Protein AF-A0A969ABT5-F1 (afdb_monomer)

Foldseek 3Di:
DDQAEQALPEDEDDDDDQCAQPEQDNYAHDQYEQALHRNDQHENDLYEQDPYENDNYEPHNYEHDNYEHELYEHHQYEHACYEHAQPEHALYENELYECHLYECHQYAQHNYEHANYHCHNYQNQAYNQHNYHHYQQDDHNYEDPQEEEEAEADQEEEEEEYHQYAYEYAHAHYQYEYYDAHYAYEYHNHAEEYEYENHYYAYEYHLAHYQYEYEDAYEEYEDENAAHQYEYHDHYYQYEYEWDNHDEYEDEDDDQPRYAYEYPPPFDCVQWDWAQDPVHQLWIFIDGPPGTTYIYHRHHSVSDACVRHVHDHDPLEAEADQEEEEEEADQAEHEYANAHYAYEYYHAHYAYEYHQHHHAYEYENHHYAYEYANADEEYEYEDYAEAYEEELAHYAYEYEPAHEAYEDENAAHQYEYHPHHFLYEYEKDNHDEYEDEDDDQPSYAYAYAAPFDPVQWDWAQDPVHSLWIFIDGPHHTTYIYPRHHSVSDDVVSHVVNPDALDAEADAAEEEEEAHQEAHEYARQHHAYEYENQHYAYEYHQHYHEYEYHDAAHAYEYERYDAEYEYEWDNYAEYEDEDDDQPGYAYEYDDHDPDGDDPVQWDWAADPVHRQKIFIAGNVPRGTTYIYHRHHSVRDDCVRYD

Structure (mmCIF, N/CA/C/O backbone):
data_AF-A0A969ABT5-F1
#
_entry.id   AF-A0A969ABT5-F1
#
loop_
_atom_site.group_PDB
_atom_site.id
_atom_site.type_symbol
_atom_site.label_atom_id
_atom_site.label_alt_id
_atom_site.label_comp_id
_atom_site.label_asym_id
_atom_site.label_entity_id
_atom_site.label_seq_id
_atom_site.pdbx_PDB_ins_code
_atom_site.Cartn_x
_atom_site.Cartn_y
_atom_site.Cartn_z
_atom_site.occupancy
_atom_site.B_iso_or_equiv
_atom_site.auth_seq_id
_atom_site.auth_comp_id
_atom_site.auth_asym_id
_atom_site.auth_atom_id
_atom_site.pdbx_PDB_model_num
ATOM 1 N N . MET A 1 1 ? -22.274 -2.973 74.829 1.00 76.62 1 MET A N 1
ATOM 2 C CA . MET A 1 1 ? -23.026 -4.243 74.741 1.00 76.62 1 MET A CA 1
ATOM 3 C C . MET A 1 1 ? -22.317 -5.192 73.773 1.00 76.62 1 MET A C 1
ATOM 5 O O . MET A 1 1 ? -22.959 -5.978 73.092 1.00 76.62 1 MET A O 1
ATOM 9 N N . GLU A 1 2 ? -20.983 -5.142 73.743 1.00 82.94 2 GLU A N 1
ATOM 10 C CA . GLU A 1 2 ? -20.154 -5.972 72.872 1.00 82.94 2 GLU A CA 1
ATOM 11 C C . GLU A 1 2 ? -20.304 -7.450 73.245 1.00 82.94 2 GLU A C 1
ATOM 13 O O . GLU A 1 2 ? -20.282 -7.795 74.430 1.00 82.94 2 GLU A O 1
ATOM 18 N N . GLY A 1 3 ? -20.541 -8.297 72.242 1.00 78.44 3 GLY A N 1
ATOM 19 C CA . GLY A 1 3 ? -20.786 -9.732 72.417 1.00 78.44 3 GLY A CA 1
ATOM 20 C C . GLY A 1 3 ? -22.031 -10.097 73.238 1.00 78.44 3 GLY A C 1
ATOM 21 O O . GLY A 1 3 ? -22.192 -11.259 73.611 1.00 78.44 3 GLY A O 1
ATOM 22 N N . ALA A 1 4 ? -22.898 -9.132 73.569 1.00 84.81 4 ALA A N 1
ATOM 23 C CA . ALA A 1 4 ? -24.095 -9.393 74.362 1.00 84.81 4 ALA A CA 1
ATOM 24 C C . ALA A 1 4 ? -25.134 -10.179 73.551 1.00 84.81 4 ALA A C 1
ATOM 26 O O . ALA A 1 4 ? -25.287 -9.956 72.353 1.00 84.81 4 ALA A O 1
ATOM 27 N N . ASP A 1 5 ? -25.885 -11.054 74.221 1.00 90.19 5 ASP A N 1
ATOM 28 C CA . ASP A 1 5 ? -27.079 -11.675 73.647 1.00 90.19 5 ASP A CA 1
ATOM 29 C C . ASP A 1 5 ? -28.314 -10.851 74.014 1.00 90.19 5 ASP A C 1
ATOM 31 O O . ASP A 1 5 ? -28.713 -10.782 75.179 1.00 90.19 5 ASP A O 1
ATOM 35 N N . LEU A 1 6 ? -28.870 -10.177 73.012 1.00 87.81 6 LEU A N 1
ATOM 36 C CA . LEU A 1 6 ? -30.060 -9.332 73.091 1.00 87.81 6 LEU A CA 1
ATOM 37 C C . LEU A 1 6 ? -31.086 -9.776 72.038 1.00 87.81 6 LEU A C 1
ATOM 39 O O . LEU A 1 6 ? -31.845 -8.960 71.511 1.00 87.81 6 LEU A O 1
ATOM 43 N N . SER A 1 7 ? -31.100 -11.068 71.712 1.00 88.12 7 SER A N 1
ATOM 44 C CA . SER A 1 7 ? -32.037 -11.636 70.747 1.00 88.12 7 SER A CA 1
ATOM 45 C C . SER A 1 7 ? -33.484 -11.316 71.145 1.00 88.12 7 SER A C 1
ATOM 47 O O . SER A 1 7 ? -33.884 -11.524 72.293 1.00 88.12 7 SER A O 1
ATOM 49 N N . ASN A 1 8 ? -34.287 -10.832 70.197 1.00 87.38 8 ASN A N 1
ATOM 50 C CA . ASN A 1 8 ? -35.672 -10.375 70.396 1.00 87.38 8 ASN A CA 1
ATOM 51 C C . ASN A 1 8 ? -35.855 -9.197 71.375 1.00 87.38 8 ASN A C 1
ATOM 53 O O . ASN A 1 8 ? -36.976 -8.946 71.829 1.00 87.38 8 ASN A O 1
ATOM 57 N N . ALA A 1 9 ? -34.787 -8.479 71.735 1.00 86.31 9 ALA A N 1
ATOM 58 C CA . ALA A 1 9 ? -34.912 -7.279 72.554 1.00 86.31 9 ALA A CA 1
ATOM 59 C C . ALA A 1 9 ? -35.661 -6.163 71.802 1.00 86.31 9 ALA A C 1
ATOM 61 O O . ALA A 1 9 ? -35.622 -6.071 70.575 1.00 86.31 9 ALA A O 1
ATOM 62 N N . ASP A 1 10 ? -36.344 -5.300 72.553 1.00 86.75 10 ASP A N 1
ATOM 63 C CA . ASP A 1 10 ? -37.133 -4.192 72.015 1.00 86.75 10 ASP A CA 1
ATOM 64 C C . ASP A 1 10 ? -36.483 -2.855 72.389 1.00 86.75 10 ASP A C 1
ATOM 66 O O . ASP A 1 10 ? -36.440 -2.473 73.560 1.00 86.75 10 ASP A O 1
ATOM 70 N N . PHE A 1 11 ? -35.965 -2.162 71.378 1.00 83.88 11 PHE A N 1
ATOM 71 C CA . PHE A 1 11 ? -35.242 -0.894 71.466 1.00 83.88 11 PHE A CA 1
ATOM 72 C C . PHE A 1 11 ? -35.895 0.201 70.602 1.00 83.88 11 PHE A C 1
ATOM 74 O O . PHE A 1 11 ? -35.231 1.150 70.180 1.00 83.88 11 PHE A O 1
ATOM 81 N N . ARG A 1 12 ? -37.198 0.087 70.319 1.00 81.94 12 ARG A N 1
ATOM 82 C CA . ARG A 1 12 ? -37.934 1.073 69.515 1.00 81.94 12 ARG A CA 1
ATOM 83 C C . ARG A 1 12 ? -37.941 2.472 70.144 1.00 81.94 12 ARG A C 1
ATOM 85 O O . ARG A 1 12 ? -38.153 2.623 71.348 1.00 81.94 12 ARG A O 1
ATOM 92 N N . ALA A 1 13 ? -37.794 3.516 69.325 1.00 72.38 13 ALA A N 1
ATOM 93 C CA . ALA A 1 13 ? -37.933 4.916 69.762 1.00 72.38 13 ALA A CA 1
ATOM 94 C C . ALA A 1 13 ? -39.426 5.344 69.847 1.00 72.38 13 ALA A C 1
ATOM 96 O O . ALA A 1 13 ? -40.242 4.763 69.125 1.00 72.38 13 ALA A O 1
ATOM 97 N N . PRO A 1 14 ? -39.830 6.306 70.728 1.00 58.62 14 PRO A N 1
ATOM 98 C CA . PRO A 1 14 ? -39.163 7.604 70.946 1.00 58.62 14 PRO A CA 1
ATOM 99 C C . PRO A 1 14 ? -38.502 7.845 72.328 1.00 58.62 14 PRO A C 1
ATOM 101 O O . PRO A 1 14 ? -38.333 8.999 72.715 1.00 58.62 14 PRO A O 1
ATOM 104 N N . ILE A 1 15 ? -38.144 6.825 73.123 1.00 49.38 15 ILE A N 1
ATOM 105 C CA . ILE A 1 15 ? -37.879 7.032 74.566 1.00 49.38 15 ILE A CA 1
ATOM 106 C C . ILE A 1 15 ? -36.419 6.748 74.970 1.00 49.38 15 ILE A C 1
ATOM 108 O O . ILE A 1 15 ? -36.044 5.625 75.282 1.00 49.38 15 ILE A O 1
ATOM 112 N N . ASN A 1 16 ? -35.631 7.825 75.048 1.00 50.19 16 ASN A N 1
ATOM 113 C CA . ASN A 1 16 ? -34.505 8.038 75.975 1.00 50.19 16 ASN A CA 1
ATOM 114 C C . ASN A 1 16 ? -33.423 6.955 76.114 1.00 50.19 16 ASN A C 1
ATOM 116 O O . ASN A 1 16 ? -32.888 6.763 77.204 1.00 50.19 16 ASN A O 1
ATOM 120 N N . ASN A 1 17 ? -33.002 6.331 75.024 1.00 57.78 17 ASN A N 1
ATOM 121 C CA . ASN A 1 17 ? -31.608 5.913 74.927 1.00 57.78 17 ASN A CA 1
ATOM 122 C C . ASN A 1 17 ? -31.156 6.082 73.484 1.00 57.78 17 ASN A C 1
ATOM 124 O O . ASN A 1 17 ? -31.382 5.180 72.678 1.00 57.78 17 ASN A O 1
ATOM 128 N N . PRO A 1 18 ? -30.561 7.234 73.122 1.00 61.56 18 PRO A N 1
ATOM 129 C CA . PRO A 1 18 ? -29.792 7.271 71.894 1.00 61.56 18 PRO A CA 1
ATOM 130 C C . PRO A 1 18 ? -28.751 6.150 71.993 1.00 61.56 18 PRO A C 1
ATOM 132 O O . PRO A 1 18 ? -27.898 6.168 72.877 1.00 61.56 18 PRO A O 1
ATOM 135 N N . LEU A 1 19 ? -28.819 5.178 71.085 1.00 74.81 19 LEU A N 1
ATOM 136 C CA . LEU A 1 19 ? -27.736 4.224 70.843 1.00 74.81 19 LEU A CA 1
ATOM 137 C C . LEU A 1 19 ? -26.653 4.877 69.968 1.00 74.81 19 LEU A C 1
ATOM 139 O O . LEU A 1 19 ? -25.890 4.199 69.285 1.00 74.81 19 LEU A O 1
ATOM 143 N N . LEU A 1 20 ? -26.580 6.211 70.015 1.00 78.69 20 LEU A N 1
ATOM 144 C CA . LEU A 1 20 ? -25.564 7.024 69.384 1.00 78.69 20 LEU A CA 1
ATOM 145 C C . LEU A 1 20 ? -24.205 6.519 69.856 1.00 78.69 20 LEU A C 1
ATOM 147 O O . LEU A 1 20 ? -23.950 6.461 71.061 1.00 78.69 20 LEU A O 1
ATOM 151 N N . THR A 1 21 ? -23.339 6.140 68.922 1.00 81.50 21 THR A N 1
ATOM 152 C CA . THR A 1 21 ? -22.015 5.561 69.217 1.00 81.50 21 THR A CA 1
ATOM 153 C C . THR A 1 21 ? -22.030 4.284 70.073 1.00 81.50 21 THR A C 1
ATOM 155 O O . THR A 1 21 ? -21.016 3.922 70.680 1.00 81.50 21 THR A O 1
ATOM 158 N N . ALA A 1 22 ? -23.163 3.571 70.137 1.00 85.94 22 ALA A N 1
ATOM 159 C CA . ALA A 1 22 ? -23.263 2.326 70.890 1.00 85.94 22 ALA A CA 1
ATOM 160 C C . ALA A 1 22 ? -22.251 1.287 70.386 1.00 85.94 22 ALA A C 1
ATOM 162 O O . ALA A 1 22 ? -22.078 1.095 69.188 1.00 85.94 22 ALA A O 1
ATOM 163 N N . GLN A 1 23 ? -21.603 0.597 71.325 1.00 92.19 23 GLN A N 1
ATOM 164 C CA . GLN A 1 23 ? -20.674 -0.498 71.040 1.00 92.19 23 GLN A CA 1
ATOM 165 C C . GLN A 1 23 ? -21.442 -1.825 71.095 1.00 92.19 23 GLN A C 1
ATOM 167 O O . GLN A 1 23 ? -21.781 -2.309 72.186 1.00 92.19 23 GLN A O 1
ATOM 172 N N . LEU A 1 24 ? -21.770 -2.358 69.923 1.00 91.25 24 LEU A N 1
ATOM 173 C CA . LEU A 1 24 ? -22.577 -3.555 69.661 1.00 91.25 24 LEU A CA 1
ATOM 174 C C . LEU A 1 24 ? -21.822 -4.571 68.782 1.00 91.25 24 LEU A C 1
ATOM 176 O O . LEU A 1 24 ? -22.435 -5.491 68.242 1.00 91.25 24 LEU A O 1
ATOM 180 N N . SER A 1 25 ? -20.500 -4.432 68.655 1.00 91.94 25 SER A N 1
ATOM 181 C CA . SER A 1 25 ? -19.643 -5.375 67.938 1.00 91.94 25 SER A CA 1
ATOM 182 C C . SER A 1 25 ? -19.880 -6.815 68.416 1.00 91.94 25 SER A C 1
ATOM 184 O O . SER A 1 25 ? -19.938 -7.096 69.618 1.00 91.94 25 SER A O 1
ATOM 186 N N . GLY A 1 26 ? -20.085 -7.730 67.467 1.00 91.44 26 GLY A N 1
ATOM 187 C CA . GLY A 1 26 ? -20.336 -9.153 67.713 1.00 91.44 26 GLY A CA 1
ATOM 188 C C . GLY A 1 26 ? -21.572 -9.473 68.565 1.00 91.44 26 GLY A C 1
ATOM 189 O O . GLY A 1 26 ? -21.683 -10.590 69.068 1.00 91.44 26 GLY A O 1
ATOM 190 N N . ALA A 1 27 ? -22.473 -8.514 68.801 1.00 93.38 27 ALA A N 1
ATOM 191 C CA . ALA A 1 27 ? -23.674 -8.757 69.591 1.00 93.38 27 ALA A CA 1
ATOM 192 C C . ALA A 1 27 ? -24.642 -9.694 68.848 1.00 93.38 27 ALA A C 1
ATOM 194 O O . ALA A 1 27 ? -24.824 -9.586 67.633 1.00 93.38 27 ALA A O 1
ATOM 195 N N . LYS A 1 28 ? -25.309 -10.582 69.593 1.00 94.19 28 LYS A N 1
ATOM 196 C CA . LYS A 1 28 ? -26.388 -11.424 69.068 1.00 94.19 28 LYS A CA 1
ATOM 197 C C . LYS A 1 28 ? -27.698 -10.669 69.186 1.00 94.19 28 LYS A C 1
ATOM 199 O O . LYS A 1 28 ? -28.215 -10.476 70.284 1.00 94.19 28 LYS A O 1
ATOM 204 N N . LEU A 1 29 ? -28.199 -10.204 68.054 1.00 93.62 29 LEU A N 1
ATOM 205 C CA . LEU A 1 29 ? -29.331 -9.289 67.939 1.00 93.62 29 LEU A CA 1
ATOM 206 C C . LEU A 1 29 ? -30.439 -9.892 67.063 1.00 93.62 29 LEU A C 1
ATOM 208 O O . LEU A 1 29 ? -31.258 -9.159 66.520 1.00 93.62 29 LEU A O 1
ATOM 212 N N . LYS A 1 30 ? -30.475 -11.221 66.900 1.00 94.25 30 LYS A N 1
ATOM 213 C CA . LYS A 1 30 ? -31.453 -11.882 66.033 1.00 94.25 30 LYS A CA 1
ATOM 214 C C . LYS A 1 30 ? -32.877 -11.519 66.470 1.00 94.25 30 LYS A C 1
ATOM 216 O O . LYS A 1 30 ? -33.213 -11.646 67.651 1.00 94.25 30 LYS A O 1
ATOM 221 N N . GLY A 1 31 ? -33.712 -11.089 65.526 1.00 92.56 31 GLY A N 1
ATOM 222 C CA . GLY A 1 31 ? -35.097 -10.689 65.789 1.00 92.56 31 GLY A CA 1
ATOM 223 C C . GLY A 1 31 ? -35.251 -9.425 66.643 1.00 92.56 31 GLY A C 1
ATOM 224 O O . GLY A 1 31 ? -36.329 -9.195 67.193 1.00 92.56 31 GLY A O 1
ATOM 225 N N . VAL A 1 32 ? -34.194 -8.622 66.817 1.00 93.75 32 VAL A N 1
ATOM 226 C CA . VAL A 1 32 ? -34.267 -7.378 67.595 1.00 93.75 32 VAL A CA 1
ATOM 227 C C . VAL A 1 32 ? -35.232 -6.392 66.937 1.00 93.75 32 VAL A C 1
ATOM 229 O O . VAL A 1 32 ? -35.398 -6.358 65.716 1.00 93.75 32 VAL A O 1
ATOM 232 N N . ASN A 1 33 ? -35.866 -5.557 67.753 1.00 92.56 33 ASN A N 1
ATOM 233 C CA . ASN A 1 33 ? -36.687 -4.462 67.269 1.00 92.56 33 ASN A CA 1
ATOM 234 C C . ASN A 1 33 ? -36.003 -3.114 67.513 1.00 92.56 33 ASN A C 1
ATOM 236 O O . ASN A 1 33 ? -36.076 -2.552 68.603 1.00 92.56 33 ASN A O 1
ATOM 240 N N . PHE A 1 34 ? -35.359 -2.597 66.474 1.00 93.00 34 PHE A N 1
ATOM 241 C CA . PHE A 1 34 ? -34.732 -1.281 66.408 1.00 93.00 34 PHE A CA 1
ATOM 242 C C . PHE A 1 34 ? -35.557 -0.263 65.616 1.00 93.00 34 PHE A C 1
ATOM 244 O O . PHE A 1 34 ? -35.011 0.755 65.198 1.00 93.00 34 PHE A O 1
ATOM 251 N N . SER A 1 35 ? -36.859 -0.479 65.398 1.00 91.88 35 SER A N 1
ATOM 252 C CA . SER A 1 35 ? -37.631 0.467 64.585 1.00 91.88 35 SER A CA 1
ATOM 253 C C . SER A 1 35 ? -37.529 1.898 65.146 1.00 91.88 35 SER A C 1
ATOM 255 O O . SER A 1 35 ? -37.811 2.121 66.331 1.00 91.88 35 SER A O 1
ATOM 257 N N . ASN A 1 36 ? -37.150 2.860 64.304 1.00 90.88 36 ASN A N 1
ATOM 258 C CA . ASN A 1 36 ? -36.890 4.266 64.647 1.00 90.88 36 ASN A CA 1
ATOM 259 C C . ASN A 1 36 ? -35.748 4.516 65.656 1.00 90.88 36 ASN A C 1
ATOM 261 O O . ASN A 1 36 ? -35.647 5.614 66.204 1.00 90.88 36 ASN A O 1
ATOM 265 N N . ALA A 1 37 ? -34.899 3.527 65.947 1.00 91.06 37 ALA A N 1
ATOM 266 C CA . ALA A 1 37 ? -33.778 3.698 66.868 1.00 91.06 37 ALA A CA 1
ATOM 267 C C . ALA A 1 37 ? -32.715 4.663 66.308 1.00 91.06 37 ALA A C 1
ATOM 269 O O . ALA A 1 37 ? -32.441 4.682 65.110 1.00 91.06 37 ALA A O 1
ATOM 270 N N . LEU A 1 38 ? -32.084 5.442 67.193 1.00 91.25 38 LEU A N 1
ATOM 271 C CA . LEU A 1 38 ? -30.986 6.353 66.851 1.00 91.25 38 LEU A CA 1
ATOM 272 C C . LEU A 1 38 ? -29.644 5.645 67.075 1.00 91.25 38 LEU A C 1
ATOM 274 O O . LEU A 1 38 ? -29.169 5.584 68.208 1.00 91.25 38 LEU A O 1
ATOM 278 N N . LEU A 1 39 ? -29.062 5.110 66.005 1.00 92.25 39 LEU A N 1
ATOM 279 C CA . LEU A 1 39 ? -27.837 4.298 65.964 1.00 92.25 39 LEU A CA 1
ATOM 280 C C . LEU A 1 39 ? -26.689 5.008 65.221 1.00 92.25 39 LEU A C 1
ATOM 282 O O . LEU A 1 39 ? -25.711 4.375 64.826 1.00 92.25 39 LEU A O 1
ATOM 286 N N . SER A 1 40 ? -26.786 6.326 65.038 1.00 92.44 40 SER A N 1
ATOM 287 C CA . SER A 1 40 ? -25.768 7.098 64.328 1.00 92.44 40 SER A CA 1
ATOM 288 C C . SER A 1 40 ? -24.391 6.932 64.994 1.00 92.44 40 SER A C 1
ATOM 290 O O . SER A 1 40 ? -24.252 6.984 66.222 1.00 92.44 40 SER A O 1
ATOM 292 N N . GLY A 1 41 ? -23.368 6.640 64.192 1.00 92.38 41 GLY A N 1
ATOM 293 C CA . GLY A 1 41 ? -22.006 6.374 64.663 1.00 92.38 41 GLY A CA 1
ATOM 294 C C . GLY A 1 41 ? -21.823 5.106 65.509 1.00 92.38 41 GLY A C 1
ATOM 295 O O . GLY A 1 41 ? -20.757 4.939 66.101 1.00 92.38 41 GLY A O 1
ATOM 296 N N . ALA A 1 42 ? -22.834 4.240 65.642 1.00 94.88 42 ALA A N 1
ATOM 297 C CA . ALA A 1 42 ? -22.714 2.992 66.396 1.00 94.88 42 ALA A CA 1
ATOM 298 C C . ALA A 1 42 ? -21.753 2.001 65.713 1.00 94.88 42 ALA A C 1
ATOM 300 O O . ALA A 1 42 ? -21.640 1.967 64.490 1.00 94.88 42 ALA A O 1
ATOM 301 N N . ASP A 1 43 ? -21.081 1.168 66.507 1.00 96.06 43 ASP A N 1
ATOM 302 C CA . ASP A 1 43 ? -20.249 0.064 66.024 1.00 96.06 43 ASP A CA 1
ATOM 303 C C . ASP A 1 43 ? -21.019 -1.249 66.183 1.00 96.06 43 ASP A C 1
ATOM 305 O O . ASP A 1 43 ? -21.215 -1.728 67.299 1.00 96.06 43 ASP A O 1
ATOM 309 N N . LEU A 1 44 ? -21.473 -1.811 65.067 1.00 96.56 44 LEU A N 1
ATOM 310 C CA . LEU A 1 44 ? -22.189 -3.080 64.962 1.00 96.56 44 LEU A CA 1
ATOM 311 C C . LEU A 1 44 ? -21.360 -4.143 64.229 1.00 96.56 44 LEU A C 1
ATOM 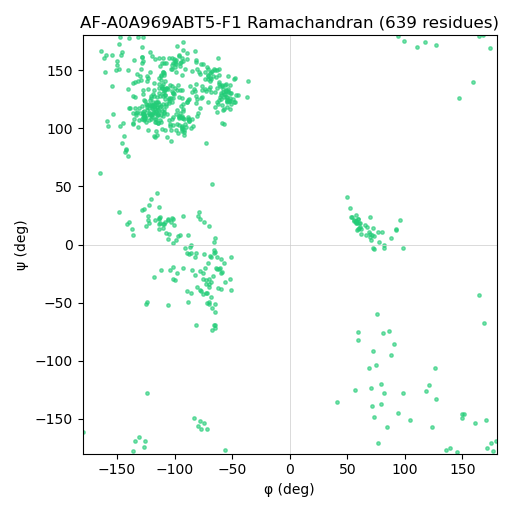313 O O . LEU A 1 44 ? -21.927 -5.121 63.746 1.00 96.56 44 LEU A O 1
ATOM 317 N N . ARG A 1 45 ? -20.035 -3.985 64.115 1.00 97.06 45 ARG A N 1
ATOM 318 C CA . ARG A 1 45 ? -19.203 -4.929 63.354 1.00 97.06 45 ARG A CA 1
ATOM 319 C C . ARG A 1 45 ? -19.441 -6.375 63.776 1.00 97.06 45 ARG A C 1
ATOM 321 O O . ARG A 1 45 ? -19.321 -6.703 64.956 1.00 97.06 45 ARG A O 1
ATOM 328 N N . GLY A 1 46 ? -19.755 -7.245 62.819 1.00 94.00 46 GLY A N 1
ATOM 329 C CA . GLY A 1 46 ? -20.001 -8.665 63.088 1.00 94.00 46 GLY A CA 1
ATOM 330 C C . GLY A 1 46 ? -21.277 -8.977 63.880 1.00 94.00 46 GLY A C 1
ATOM 331 O O . GLY A 1 46 ? -21.411 -10.100 64.358 1.00 94.00 46 GLY A O 1
ATOM 332 N N . ALA A 1 47 ? -22.185 -8.019 64.089 1.00 96.19 47 ALA A N 1
ATOM 333 C CA . ALA A 1 47 ? -23.419 -8.273 64.830 1.00 96.19 47 ALA A CA 1
ATOM 334 C C . ALA A 1 47 ? -24.385 -9.181 64.044 1.00 96.19 47 ALA A C 1
ATOM 336 O O . ALA A 1 47 ? -24.529 -9.067 62.823 1.00 96.19 47 ALA A O 1
ATOM 337 N N . GLU A 1 48 ? -25.083 -10.065 64.759 1.00 96.56 48 GLU A N 1
ATOM 338 C CA . GLU A 1 48 ? -26.076 -10.985 64.193 1.00 96.56 48 GLU A CA 1
ATOM 339 C C . GLU A 1 48 ? -27.464 -10.337 64.245 1.00 96.56 48 GLU A C 1
ATOM 341 O O . GLU A 1 48 ? -28.146 -10.406 65.260 1.00 96.56 48 GLU A O 1
ATOM 346 N N . LEU A 1 49 ? -27.880 -9.692 63.161 1.00 95.75 49 LEU A N 1
ATOM 347 C CA . LEU A 1 49 ? -29.119 -8.923 63.025 1.00 95.75 49 LEU A CA 1
ATOM 348 C C . LEU A 1 49 ? -30.209 -9.631 62.214 1.00 95.75 49 LEU A C 1
ATOM 350 O O . LEU A 1 49 ? -31.202 -8.991 61.887 1.00 95.75 49 LEU A O 1
ATOM 354 N N . ALA A 1 50 ? -30.057 -10.908 61.865 1.00 95.69 50 ALA A N 1
ATOM 355 C CA . ALA A 1 50 ? -31.010 -11.617 61.010 1.00 95.69 50 ALA A CA 1
ATOM 356 C C . ALA A 1 50 ? -32.462 -11.538 61.529 1.00 95.69 50 ALA A C 1
ATOM 358 O O . ALA A 1 50 ? -32.699 -11.560 62.741 1.00 95.69 50 ALA A O 1
ATOM 359 N N . GLU A 1 51 ? -33.426 -11.476 60.607 1.00 96.06 51 GLU A N 1
ATOM 360 C CA . GLU A 1 51 ? -34.875 -11.449 60.880 1.00 96.06 51 GLU A CA 1
ATOM 361 C C . GLU A 1 51 ? -35.331 -10.287 61.796 1.00 96.06 51 GLU A C 1
ATOM 363 O O . GLU A 1 51 ? -36.341 -10.389 62.495 1.00 96.06 51 GLU A O 1
ATOM 368 N N . SER A 1 52 ? -34.580 -9.184 61.836 1.00 96.62 52 SER A N 1
ATOM 369 C CA . SER A 1 52 ? -34.831 -8.064 62.756 1.00 96.62 52 SER A CA 1
ATOM 370 C C . SER A 1 52 ? -35.652 -6.943 62.120 1.00 96.62 52 SER A C 1
ATOM 372 O O . SER A 1 52 ? -35.604 -6.729 60.909 1.00 96.62 52 SER A O 1
ATOM 374 N N . ASN A 1 53 ? -36.374 -6.181 62.947 1.00 96.12 53 ASN A N 1
ATOM 375 C CA . ASN A 1 53 ? -37.092 -4.981 62.514 1.00 96.12 53 ASN A CA 1
ATOM 376 C C . ASN A 1 53 ? -36.247 -3.734 62.793 1.00 96.12 53 ASN A C 1
ATOM 378 O O . ASN A 1 53 ? -36.068 -3.348 63.947 1.00 96.12 53 ASN A O 1
ATOM 382 N N . LEU A 1 54 ? -35.760 -3.092 61.737 1.00 95.56 54 LEU A N 1
ATOM 383 C CA . LEU A 1 54 ? -34.910 -1.899 61.758 1.00 95.56 54 LEU A CA 1
ATOM 384 C C . LEU A 1 54 ? -35.544 -0.737 60.974 1.00 95.56 54 LEU A C 1
ATOM 386 O O . LEU A 1 54 ? -34.858 0.219 60.608 1.00 95.56 54 LEU A O 1
ATOM 390 N N . SER A 1 55 ? -36.854 -0.794 60.720 1.00 95.06 55 SER A N 1
ATOM 391 C CA . SER A 1 55 ? -37.546 0.197 59.898 1.00 95.06 55 SER A CA 1
ATOM 392 C C . SER A 1 55 ? -37.416 1.602 60.502 1.00 95.06 55 SER A C 1
ATOM 394 O O . SER A 1 55 ? -37.684 1.789 61.694 1.00 95.06 55 SER A O 1
ATOM 396 N N . GLY A 1 56 ? -37.022 2.594 59.705 1.00 93.50 56 GLY A N 1
ATOM 397 C CA . GLY A 1 56 ? -36.859 3.986 60.140 1.00 93.50 56 GLY A CA 1
ATOM 398 C C . GLY A 1 56 ? -35.682 4.249 61.088 1.00 93.50 56 GLY A C 1
ATOM 399 O O . GLY A 1 56 ? -35.576 5.351 61.621 1.00 93.50 56 GLY A O 1
ATOM 400 N N . ALA A 1 57 ? -34.820 3.262 61.355 1.00 94.94 57 ALA A N 1
ATOM 401 C CA . ALA A 1 57 ? -33.646 3.455 62.203 1.00 94.94 57 ALA A CA 1
ATOM 402 C C . ALA A 1 57 ? -32.593 4.358 61.533 1.00 94.94 57 ALA A C 1
ATOM 404 O O . ALA A 1 57 ? -32.419 4.332 60.315 1.00 94.94 57 ALA A O 1
ATOM 405 N N . ASP A 1 58 ? -31.862 5.135 62.332 1.00 94.88 58 ASP A N 1
ATOM 406 C CA . ASP A 1 58 ? -30.778 6.000 61.859 1.00 94.88 58 ASP A CA 1
ATOM 407 C C . ASP A 1 58 ? -29.412 5.369 62.138 1.00 94.88 58 ASP A C 1
ATOM 409 O O . ASP A 1 58 ? -28.931 5.406 63.264 1.00 94.88 58 ASP A O 1
ATOM 413 N N . PHE A 1 59 ? -28.792 4.816 61.102 1.00 96.44 59 PHE A N 1
ATOM 414 C CA . PHE A 1 59 ? -27.442 4.249 61.044 1.00 96.44 59 PHE A CA 1
ATOM 415 C C . PHE A 1 59 ? -26.413 5.195 60.412 1.00 96.44 59 PHE A C 1
ATOM 417 O O . PHE A 1 59 ? -25.341 4.749 60.005 1.00 96.44 59 PHE A O 1
ATOM 424 N N . SER A 1 60 ? -26.695 6.494 60.293 1.00 95.00 60 SER A N 1
ATOM 425 C CA . SER A 1 60 ? -25.740 7.423 59.681 1.00 95.00 60 SER A CA 1
ATOM 426 C C . SER A 1 60 ? -24.355 7.341 60.340 1.00 95.00 60 SER A C 1
ATOM 428 O O . SER A 1 60 ? -24.236 7.374 61.563 1.00 95.00 60 SER A O 1
ATOM 430 N N . ASN A 1 61 ? -23.287 7.239 59.545 1.00 94.81 61 ASN A N 1
ATOM 431 C CA . ASN A 1 61 ? -21.900 7.079 60.020 1.00 94.81 61 ASN A CA 1
ATOM 432 C C . ASN A 1 61 ? -21.632 5.834 60.899 1.00 94.81 61 ASN A C 1
ATOM 434 O O . ASN A 1 61 ? -20.595 5.769 61.562 1.00 94.81 61 ASN A O 1
ATOM 438 N N . ALA A 1 62 ? -22.555 4.872 60.976 1.00 97.12 62 ALA A N 1
ATOM 439 C CA . ALA A 1 62 ? -22.355 3.649 61.747 1.00 97.12 62 ALA A CA 1
ATOM 440 C C . ALA A 1 62 ? -21.408 2.677 61.023 1.00 97.12 62 ALA A C 1
ATOM 442 O O . ALA A 1 62 ? -21.291 2.689 59.797 1.00 97.12 62 ALA A O 1
ATOM 443 N N . ASN A 1 63 ? -20.758 1.803 61.791 1.00 97.25 63 ASN A N 1
ATOM 444 C CA . ASN A 1 63 ? -19.920 0.730 61.268 1.00 97.25 63 ASN A CA 1
ATOM 445 C C . ASN A 1 63 ? -20.640 -0.614 61.391 1.00 97.25 63 ASN A C 1
ATOM 447 O O . ASN A 1 63 ? -20.762 -1.162 62.482 1.00 97.25 63 ASN A O 1
ATOM 451 N N . LEU A 1 64 ? -21.102 -1.148 60.268 1.00 97.69 64 LEU A N 1
ATOM 452 C CA . LEU A 1 64 ? -21.798 -2.425 60.132 1.00 97.69 64 LEU A CA 1
ATOM 453 C C . LEU A 1 64 ? -20.976 -3.450 59.334 1.00 97.69 64 LEU A C 1
ATOM 455 O O . LEU A 1 64 ? -21.538 -4.390 58.773 1.00 97.69 64 LEU A O 1
ATOM 459 N N . ASN A 1 65 ? -19.650 -3.305 59.259 1.00 96.62 65 ASN A N 1
ATOM 460 C CA . ASN A 1 65 ? -18.840 -4.253 58.493 1.00 96.62 65 ASN A CA 1
ATOM 461 C C . ASN A 1 65 ? -19.016 -5.680 59.040 1.00 96.62 65 ASN A C 1
ATOM 463 O O . ASN A 1 65 ? -18.970 -5.894 60.256 1.00 96.62 65 ASN A O 1
ATOM 467 N N . ASN A 1 66 ? -19.158 -6.664 58.152 1.00 95.56 66 ASN A N 1
ATOM 468 C CA . ASN A 1 66 ? -19.391 -8.076 58.492 1.00 95.56 66 ASN A CA 1
ATOM 469 C C . ASN A 1 66 ? -20.691 -8.363 59.274 1.00 95.56 66 ASN A C 1
ATOM 471 O O . ASN A 1 66 ? -20.792 -9.396 59.933 1.00 95.56 66 ASN A O 1
ATOM 475 N N . VAL A 1 67 ? -21.678 -7.461 59.269 1.00 97.31 67 VAL A N 1
ATOM 476 C CA . VAL A 1 67 ? -22.993 -7.725 59.883 1.00 97.31 67 VAL A CA 1
ATOM 477 C C . VAL A 1 67 ? -23.718 -8.870 59.175 1.00 97.31 67 VAL A C 1
ATOM 479 O O . VAL A 1 67 ? -23.684 -8.967 57.953 1.00 97.31 67 VAL A O 1
ATOM 482 N N . PHE A 1 68 ? -24.458 -9.681 59.934 1.00 96.44 68 PHE A N 1
ATOM 483 C CA . PHE A 1 68 ? -25.364 -10.702 59.401 1.00 96.44 68 PHE A CA 1
ATOM 484 C C . PHE A 1 68 ? -26.818 -10.256 59.567 1.00 96.44 68 PHE A C 1
ATOM 486 O O . PHE A 1 68 ? -27.410 -10.502 60.613 1.00 96.44 68 PHE A O 1
ATOM 493 N N . ALA A 1 69 ? -27.406 -9.601 58.569 1.00 96.56 69 ALA A N 1
ATOM 494 C CA . ALA A 1 69 ? -28.766 -9.053 58.621 1.00 96.56 69 ALA A CA 1
ATOM 495 C C . ALA A 1 69 ? -29.692 -9.633 57.539 1.00 96.56 69 ALA A C 1
ATOM 497 O O . ALA A 1 69 ? -30.515 -8.925 56.958 1.00 96.56 69 ALA A O 1
ATOM 498 N N . GLU A 1 70 ? -29.564 -10.934 57.280 1.00 95.69 70 GLU A N 1
ATOM 499 C CA . GLU A 1 70 ? -30.443 -11.642 56.352 1.00 95.69 70 GLU A CA 1
ATOM 500 C C . GLU A 1 70 ? -31.918 -11.486 56.757 1.00 95.69 70 GLU A C 1
ATOM 502 O O . GLU A 1 70 ? -32.266 -11.631 57.935 1.00 95.69 70 GLU A O 1
ATOM 507 N N . LYS A 1 71 ? -32.794 -11.241 55.775 1.00 95.75 71 LYS A N 1
ATOM 508 C CA . LYS A 1 71 ? -34.259 -11.132 55.952 1.00 95.75 71 LYS A CA 1
ATOM 509 C C . LYS A 1 71 ? -34.713 -10.025 56.905 1.00 95.75 71 LYS A C 1
ATOM 511 O O . LYS A 1 71 ? -35.837 -10.063 57.408 1.00 95.75 71 LYS A O 1
ATOM 516 N N . SER A 1 72 ? -33.846 -9.060 57.185 1.00 97.62 72 SER A N 1
ATOM 517 C CA . SER A 1 72 ? -34.160 -7.951 58.080 1.00 97.62 72 SER A CA 1
ATOM 518 C C . SER A 1 72 ? -34.870 -6.812 57.350 1.00 97.62 72 SER A C 1
ATOM 520 O O . SER A 1 72 ? -34.656 -6.580 56.159 1.00 97.62 72 SER A O 1
ATOM 522 N N . ASP A 1 73 ? -35.733 -6.099 58.073 1.00 97.62 73 ASP A N 1
ATOM 523 C CA . ASP A 1 73 ? -36.514 -4.976 57.548 1.00 97.62 73 ASP A CA 1
ATOM 524 C C . ASP A 1 73 ? -35.830 -3.643 57.863 1.00 97.62 73 ASP A C 1
ATOM 526 O O . ASP A 1 73 ? -35.799 -3.200 59.006 1.00 97.62 73 ASP A O 1
ATOM 530 N N . PHE A 1 74 ? -35.310 -2.996 56.830 1.00 97.69 74 PHE A N 1
ATOM 531 C CA . PHE A 1 74 ? -34.664 -1.686 56.821 1.00 97.69 74 PHE A CA 1
ATOM 532 C C . PHE A 1 74 ? -35.516 -0.606 56.141 1.00 97.69 74 PHE A C 1
ATOM 534 O O . PHE A 1 74 ? -34.989 0.430 55.727 1.00 97.69 74 PHE A O 1
ATOM 541 N N . THR A 1 75 ? -36.826 -0.816 55.996 1.00 96.62 75 THR A N 1
ATOM 542 C CA . THR A 1 75 ? -37.705 0.138 55.310 1.00 96.62 75 THR A CA 1
ATOM 543 C C . THR A 1 75 ? -37.576 1.537 55.920 1.00 96.62 75 THR A C 1
ATOM 545 O O . THR A 1 75 ? -37.783 1.724 57.119 1.00 96.62 75 THR A O 1
ATOM 548 N N . GLY A 1 76 ? -37.221 2.536 55.109 1.00 94.25 76 GLY A N 1
ATOM 549 C CA . GLY A 1 76 ? -37.046 3.922 55.557 1.00 94.25 76 GLY A CA 1
ATOM 550 C C . GLY A 1 76 ? -35.837 4.187 56.466 1.00 94.25 76 GLY A C 1
ATOM 551 O O . GLY A 1 76 ? -35.751 5.271 57.037 1.00 94.25 76 GLY A O 1
ATOM 552 N N . ALA A 1 77 ? -34.929 3.225 56.653 1.00 97.44 77 ALA A N 1
ATOM 553 C CA . ALA A 1 77 ? -33.735 3.412 57.476 1.00 97.44 77 ALA A CA 1
ATOM 554 C C . ALA A 1 77 ? -32.703 4.338 56.804 1.00 97.44 77 ALA A C 1
ATOM 556 O O . ALA A 1 77 ? -32.627 4.423 55.577 1.00 97.44 77 ALA A O 1
ATOM 557 N N . ASN A 1 78 ? -31.884 5.021 57.605 1.00 96.62 78 ASN A N 1
ATOM 558 C CA . ASN A 1 78 ? -30.851 5.942 57.134 1.00 96.62 78 ASN A CA 1
ATOM 559 C C . ASN A 1 78 ? -29.442 5.373 57.346 1.00 96.62 78 ASN A C 1
ATOM 561 O O . ASN A 1 78 ? -28.983 5.292 58.472 1.00 96.62 78 ASN A O 1
ATOM 565 N N . PHE A 1 79 ? -28.733 5.061 56.271 1.00 97.56 79 PHE A N 1
ATOM 566 C CA . PHE A 1 79 ? -27.357 4.557 56.209 1.00 97.56 79 PHE A CA 1
ATOM 567 C C . PHE A 1 79 ? -26.359 5.576 55.647 1.00 97.56 79 PHE A C 1
ATOM 569 O O . PHE A 1 79 ? -25.268 5.195 55.228 1.00 97.56 79 PHE A O 1
ATOM 576 N N . SER A 1 80 ? -26.690 6.870 55.614 1.00 92.19 80 SER A N 1
ATOM 577 C CA . SER A 1 80 ? -25.800 7.867 55.012 1.00 92.19 80 SER A CA 1
ATOM 578 C C . SER A 1 80 ? -24.388 7.832 55.623 1.00 92.19 80 SER A C 1
ATOM 580 O O . SER A 1 80 ? -24.250 7.987 56.842 1.00 92.19 80 SER A O 1
ATOM 582 N N . ASN A 1 81 ? -23.355 7.671 54.790 1.00 90.94 81 ASN A N 1
ATOM 583 C CA . ASN A 1 81 ? -21.942 7.519 55.179 1.00 90.94 81 ASN A CA 1
ATOM 584 C C . ASN A 1 81 ? -21.634 6.324 56.114 1.00 90.94 81 ASN A C 1
ATOM 586 O O . ASN A 1 81 ? -20.622 6.337 56.816 1.00 90.94 81 ASN A O 1
ATOM 590 N N . ALA A 1 82 ? -22.512 5.324 56.202 1.00 97.12 82 ALA A N 1
ATOM 591 C CA . ALA A 1 82 ? -22.250 4.111 56.974 1.00 97.12 82 ALA A CA 1
ATOM 592 C C . ALA A 1 82 ? -21.303 3.162 56.220 1.00 97.12 82 ALA A C 1
ATOM 594 O O . ALA A 1 82 ? -21.265 3.164 54.990 1.00 97.12 82 ALA A O 1
ATOM 595 N N . THR A 1 83 ? -20.582 2.304 56.944 1.00 95.81 83 THR A N 1
ATOM 596 C CA . THR A 1 83 ? -19.785 1.226 56.336 1.00 95.81 83 THR A CA 1
ATOM 597 C C . THR A 1 83 ? -20.481 -0.116 56.533 1.00 95.81 83 THR A C 1
ATOM 599 O O . THR A 1 83 ? -20.812 -0.491 57.652 1.00 95.81 83 THR A O 1
ATOM 602 N N . LEU A 1 84 ? -20.708 -0.842 55.448 1.00 96.94 84 LEU A N 1
ATOM 603 C CA . LEU A 1 84 ? -21.363 -2.149 55.362 1.00 96.94 84 LEU A CA 1
ATOM 604 C C . LEU A 1 84 ? -20.490 -3.148 54.583 1.00 96.94 84 LEU A C 1
ATOM 606 O O . LEU A 1 84 ? -20.997 -4.066 53.938 1.00 96.94 84 LEU A O 1
ATOM 610 N N . VAL A 1 85 ? -19.168 -2.980 54.638 1.00 92.38 85 VAL A N 1
ATOM 611 C CA . VAL A 1 85 ? -18.225 -3.827 53.902 1.00 92.38 85 VAL A CA 1
ATOM 612 C C . VAL A 1 85 ? -18.377 -5.275 54.368 1.00 92.38 85 VAL A C 1
ATOM 614 O O . VAL A 1 85 ? -18.318 -5.548 55.572 1.00 92.38 85 VAL A O 1
ATOM 617 N N . GLN A 1 86 ? -18.582 -6.199 53.425 1.00 92.31 86 GLN A N 1
ATOM 618 C CA . GLN A 1 86 ? -18.846 -7.624 53.689 1.00 92.31 86 GLN A CA 1
ATOM 619 C C . GLN A 1 86 ? -20.096 -7.889 54.552 1.00 92.31 86 GLN A C 1
ATOM 621 O O . GLN A 1 86 ? -20.208 -8.938 55.187 1.00 92.31 86 GLN A O 1
ATOM 626 N N . ALA A 1 87 ? -21.046 -6.951 54.615 1.00 95.88 87 ALA A N 1
ATOM 627 C CA . ALA A 1 87 ? -22.321 -7.198 55.279 1.00 95.88 87 ALA A CA 1
ATOM 628 C C . ALA A 1 87 ? -23.162 -8.201 54.479 1.00 95.88 87 ALA A C 1
ATOM 630 O O . ALA A 1 87 ? -23.234 -8.150 53.253 1.00 95.88 87 ALA A O 1
ATOM 631 N N . ASN A 1 88 ? -23.846 -9.098 55.178 1.00 95.12 88 ASN A N 1
ATOM 632 C CA . ASN A 1 88 ? -24.791 -10.024 54.585 1.00 95.12 88 ASN A CA 1
ATOM 633 C C . ASN A 1 88 ? -26.220 -9.493 54.750 1.00 95.12 88 ASN A C 1
ATOM 635 O O . ASN A 1 88 ? -26.789 -9.555 55.840 1.00 95.12 88 ASN A O 1
ATOM 639 N N . LEU A 1 89 ? -26.773 -8.959 53.662 1.00 96.00 89 LEU A N 1
ATOM 640 C CA . LEU A 1 89 ? -28.108 -8.365 53.550 1.00 96.00 89 LEU A CA 1
ATOM 641 C C . LEU A 1 89 ? -29.031 -9.209 52.653 1.00 96.00 89 LEU A C 1
ATOM 643 O O . LEU A 1 89 ? -29.992 -8.688 52.086 1.00 96.00 89 LEU A O 1
ATOM 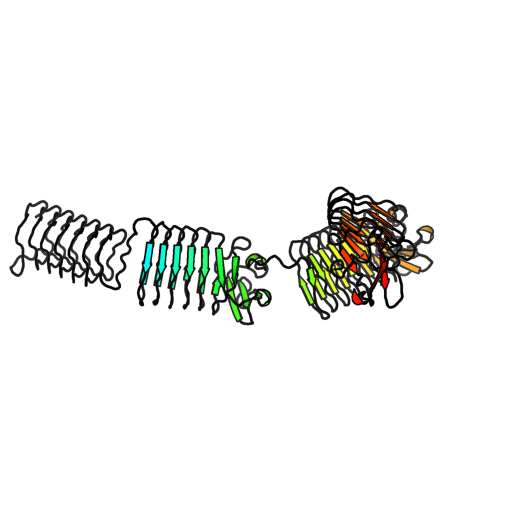647 N N . LYS A 1 90 ? -28.754 -10.509 52.508 1.00 92.25 90 LYS A N 1
ATOM 648 C CA . LYS A 1 90 ? -29.566 -11.410 51.686 1.00 92.25 90 LYS A CA 1
ATOM 649 C C . LYS A 1 90 ? -31.043 -11.360 52.090 1.00 92.25 90 LYS A C 1
ATOM 651 O O . LYS A 1 90 ? -31.373 -11.472 53.271 1.00 92.25 90 LYS A O 1
ATOM 656 N N . GLU A 1 91 ? -31.933 -11.212 51.109 1.00 92.44 91 GLU A N 1
ATOM 657 C CA . GLU A 1 91 ? -33.390 -11.098 51.291 1.00 92.44 91 GLU A CA 1
ATOM 658 C C . GLU A 1 91 ? -33.828 -9.928 52.206 1.00 92.44 91 GLU A C 1
ATOM 660 O O . GLU A 1 91 ? -34.946 -9.926 52.726 1.00 92.44 91 GLU A O 1
ATOM 665 N N . ALA A 1 92 ? -32.970 -8.928 52.437 1.00 96.25 92 ALA A N 1
ATOM 666 C CA . ALA A 1 92 ? -33.315 -7.770 53.257 1.00 96.25 92 ALA A CA 1
ATOM 667 C C . ALA A 1 92 ? -34.280 -6.810 52.535 1.00 96.25 92 ALA A C 1
ATOM 669 O O . ALA A 1 92 ? -34.237 -6.640 51.315 1.00 96.25 92 ALA A O 1
ATOM 670 N N . ILE A 1 93 ? -35.140 -6.132 53.296 1.00 95.81 93 ILE A N 1
ATOM 671 C CA . ILE A 1 93 ? -36.115 -5.168 52.765 1.00 95.81 93 ILE A CA 1
ATOM 672 C C . ILE A 1 93 ? -35.613 -3.756 53.064 1.00 95.81 93 ILE A C 1
ATOM 674 O O . ILE A 1 93 ? -35.718 -3.291 54.187 1.00 95.81 93 ILE A O 1
ATOM 678 N N . ALA A 1 94 ? -35.083 -3.051 52.073 1.00 95.81 94 ALA A N 1
ATOM 679 C CA . ALA A 1 94 ? -34.491 -1.718 52.191 1.00 95.81 94 ALA A CA 1
ATOM 680 C C . ALA A 1 94 ? -35.296 -0.639 51.437 1.00 95.81 94 ALA A C 1
ATOM 682 O O . ALA A 1 94 ? -34.747 0.339 50.928 1.00 95.81 94 ALA A O 1
ATOM 683 N N . ILE A 1 95 ? -36.616 -0.797 51.354 1.00 91.50 95 ILE A N 1
ATOM 684 C CA . ILE A 1 95 ? -37.493 0.097 50.592 1.00 91.50 95 ILE A CA 1
ATOM 685 C C . ILE A 1 95 ? -37.458 1.521 51.174 1.00 91.50 95 ILE A C 1
ATOM 687 O O . ILE A 1 95 ? -37.575 1.700 52.387 1.00 91.50 95 ILE A O 1
ATOM 691 N N . ASN A 1 96 ? -37.344 2.543 50.319 1.00 91.44 96 ASN A N 1
ATOM 692 C CA . ASN A 1 96 ? -37.307 3.968 50.701 1.00 91.44 96 ASN A CA 1
ATOM 693 C C . ASN A 1 96 ? -36.226 4.332 51.741 1.00 91.44 96 ASN A C 1
ATOM 695 O O . ASN A 1 96 ? -36.379 5.294 52.494 1.00 91.44 96 ASN A O 1
ATOM 699 N N . SER A 1 97 ? -35.161 3.540 51.834 1.00 96.19 97 SER A N 1
ATOM 700 C CA . SER A 1 97 ? -34.027 3.782 52.731 1.00 96.19 97 SER A CA 1
ATOM 701 C C . SER A 1 97 ? -33.028 4.789 52.134 1.00 96.19 97 SER A C 1
ATOM 703 O O . SER A 1 97 ? -33.087 5.119 50.951 1.00 96.19 97 SER A O 1
ATOM 705 N N . ASN A 1 98 ? -32.096 5.307 52.934 1.00 92.38 98 ASN A N 1
ATOM 706 C CA . ASN A 1 98 ? -31.076 6.255 52.475 1.00 92.38 98 ASN A CA 1
ATOM 707 C C . ASN A 1 98 ? -29.667 5.676 52.619 1.00 92.38 98 ASN A C 1
ATOM 709 O O . ASN A 1 98 ? -29.133 5.662 53.714 1.00 92.38 98 ASN A O 1
ATOM 713 N N . PHE A 1 99 ? -29.039 5.272 51.525 1.00 95.06 99 PHE A N 1
ATOM 714 C CA . PHE A 1 99 ? -27.675 4.740 51.446 1.00 95.06 99 PHE A CA 1
ATOM 715 C C . PHE A 1 99 ? -26.668 5.732 50.841 1.00 95.06 99 PHE A C 1
ATOM 717 O O . PHE A 1 99 ? -25.614 5.326 50.361 1.00 95.06 99 PHE A O 1
ATOM 724 N N . MET A 1 100 ? -26.958 7.038 50.866 1.00 87.31 100 MET A N 1
ATOM 725 C CA . MET A 1 100 ? -26.053 8.047 50.304 1.00 87.31 100 MET A CA 1
ATOM 726 C C . MET A 1 100 ? -24.625 7.915 50.868 1.00 87.31 100 MET A C 1
ATOM 728 O O . MET A 1 100 ? -24.437 7.980 52.085 1.00 87.31 100 MET A O 1
ATOM 732 N N . ASN A 1 101 ? -23.627 7.759 49.995 1.00 83.00 101 ASN A N 1
ATOM 733 C CA . ASN A 1 101 ? -22.211 7.549 50.343 1.00 83.00 101 ASN A CA 1
ATOM 734 C C . ASN A 1 101 ? -21.932 6.352 51.276 1.00 83.00 101 ASN A C 1
ATOM 736 O O . ASN A 1 101 ? -20.917 6.337 51.975 1.00 83.00 101 ASN A O 1
ATOM 740 N N . ALA A 1 102 ? -22.840 5.379 51.360 1.00 92.44 102 ALA A N 1
ATOM 741 C CA . ALA A 1 102 ? -22.608 4.174 52.146 1.00 92.44 102 ALA A CA 1
ATOM 742 C C . ALA A 1 102 ? -21.605 3.252 51.437 1.00 92.44 102 ALA A C 1
ATOM 744 O O . ALA A 1 102 ? -21.639 3.109 50.217 1.00 92.44 102 ALA A O 1
ATOM 745 N N . ASP A 1 103 ? -20.736 2.591 52.196 1.00 89.25 103 ASP A N 1
ATOM 746 C CA . ASP A 1 103 ? -19.767 1.638 51.649 1.00 89.25 103 ASP A CA 1
ATOM 747 C C . ASP A 1 103 ? -20.292 0.202 51.760 1.00 89.25 103 ASP A C 1
ATOM 749 O O . ASP A 1 103 ? -20.280 -0.379 52.838 1.00 89.25 103 ASP A O 1
ATOM 753 N N . LEU A 1 104 ? -20.770 -0.369 50.659 1.00 93.00 104 LEU A N 1
ATOM 754 C CA . LEU A 1 104 ? -21.334 -1.720 50.536 1.00 93.00 104 LEU A CA 1
ATOM 755 C C . LEU A 1 104 ? -20.370 -2.686 49.822 1.00 93.00 104 LEU A C 1
ATOM 757 O O . LEU A 1 104 ? -20.810 -3.707 49.287 1.00 93.00 104 LEU A O 1
ATOM 761 N N . GLN A 1 105 ? -19.065 -2.391 49.794 1.00 85.06 105 GLN A N 1
ATOM 762 C CA . GLN A 1 105 ? -18.081 -3.254 49.138 1.00 85.06 105 GLN A CA 1
ATOM 763 C C . GLN A 1 105 ? -18.182 -4.705 49.616 1.00 85.06 105 GLN A C 1
ATOM 765 O O . GLN A 1 105 ? -18.150 -4.979 50.820 1.00 85.06 105 GLN A O 1
ATOM 770 N N . ASN A 1 106 ? -18.240 -5.653 48.679 1.00 81.81 106 ASN A N 1
ATOM 771 C CA . ASN A 1 106 ? -18.354 -7.090 48.960 1.00 81.81 106 ASN A CA 1
ATOM 772 C C . ASN A 1 106 ? -19.583 -7.489 49.804 1.00 81.81 106 ASN A C 1
ATOM 774 O O . ASN A 1 106 ? -19.581 -8.551 50.431 1.00 81.81 106 ASN A O 1
ATOM 778 N N . ALA A 1 107 ? -20.616 -6.646 49.886 1.00 90.31 107 ALA A N 1
ATOM 779 C CA . ALA A 1 107 ? -21.841 -6.997 50.591 1.00 90.31 107 ALA A CA 1
ATOM 780 C C . ALA A 1 107 ? -22.630 -8.070 49.821 1.00 90.31 107 ALA A C 1
ATOM 782 O O . ALA A 1 107 ? -22.682 -8.065 48.592 1.00 90.31 107 ALA A O 1
ATOM 783 N N . ASN A 1 108 ? -23.293 -8.977 50.538 1.00 87.88 108 ASN A N 1
ATOM 784 C CA . ASN A 1 108 ? -24.250 -9.896 49.930 1.00 87.88 108 ASN A CA 1
ATOM 785 C C . ASN A 1 108 ? -25.637 -9.246 49.898 1.00 87.88 108 ASN A C 1
ATOM 787 O O . ASN A 1 108 ? -26.271 -9.116 50.942 1.00 87.88 108 ASN A O 1
ATOM 791 N N . LEU A 1 109 ? -26.099 -8.845 48.715 1.00 91.12 109 LEU A N 1
ATOM 792 C CA . LEU A 1 109 ? -27.394 -8.202 48.478 1.00 91.12 109 LEU A CA 1
ATOM 793 C C . LEU A 1 109 ? -28.389 -9.134 47.773 1.00 91.12 109 LEU A C 1
ATOM 795 O O . LEU A 1 109 ? -29.445 -8.666 47.346 1.00 91.12 109 LEU A O 1
ATOM 799 N N . GLU A 1 110 ? -28.078 -10.429 47.640 1.00 82.75 110 GLU A N 1
ATOM 800 C CA . GLU A 1 110 ? -28.915 -11.410 46.942 1.00 82.75 110 GLU A CA 1
ATOM 801 C C . GLU A 1 110 ? -30.383 -11.296 47.395 1.00 82.75 110 GLU A C 1
ATOM 803 O O . GLU A 1 110 ? -30.686 -11.413 48.584 1.00 82.75 110 GLU A O 1
ATOM 808 N N . LYS A 1 111 ? -31.306 -11.059 46.454 1.00 81.75 111 LYS A N 1
ATOM 809 C CA . LYS A 1 111 ? -32.760 -10.913 46.689 1.00 81.75 111 LYS A CA 1
ATOM 810 C C . LYS A 1 111 ? -33.168 -9.773 47.628 1.00 81.75 111 LYS A C 1
ATOM 812 O O . LYS A 1 111 ? -34.306 -9.745 48.102 1.00 81.75 111 LYS A O 1
ATOM 817 N N . ALA A 1 112 ? -32.271 -8.838 47.930 1.00 91.19 112 ALA A N 1
ATOM 818 C CA . ALA A 1 112 ? -32.618 -7.650 48.695 1.00 91.19 112 ALA A CA 1
ATOM 819 C C . ALA A 1 112 ? -33.487 -6.689 47.863 1.00 91.19 112 ALA A C 1
ATOM 821 O O . ALA A 1 112 ? -33.396 -6.632 46.635 1.00 91.19 112 ALA A O 1
ATOM 822 N N . ASN A 1 113 ? -34.341 -5.915 48.532 1.00 88.19 113 ASN A N 1
ATOM 823 C CA . ASN A 1 113 ? -35.245 -4.970 47.881 1.00 88.19 113 ASN A CA 1
ATOM 824 C C . ASN A 1 113 ? -34.935 -3.524 48.277 1.00 88.19 113 ASN A C 1
ATOM 826 O O . ASN A 1 113 ? -35.312 -3.085 49.359 1.00 88.19 113 ASN A O 1
ATOM 830 N N . PHE A 1 114 ? -34.326 -2.771 47.367 1.00 91.62 114 PHE A N 1
ATOM 831 C CA . PHE A 1 114 ? -33.978 -1.355 47.488 1.00 91.62 114 PHE A CA 1
ATOM 832 C C . PHE A 1 114 ? -34.948 -0.429 46.736 1.00 91.62 114 PHE A C 1
ATOM 834 O O . PHE A 1 114 ? -34.590 0.699 46.403 1.00 91.62 114 PHE A O 1
ATOM 841 N N . THR A 1 115 ? -36.185 -0.857 46.460 1.00 83.69 115 THR A N 1
ATOM 842 C CA . THR A 1 115 ? -37.170 -0.008 45.761 1.00 83.69 115 THR A CA 1
ATOM 843 C C . THR A 1 115 ? -37.289 1.363 46.441 1.00 83.69 115 THR A C 1
ATOM 845 O O . THR A 1 115 ? -37.615 1.453 47.625 1.00 83.69 115 THR A O 1
ATOM 848 N N . GLY A 1 116 ? -37.023 2.439 45.696 1.00 78.38 116 GLY A N 1
ATOM 849 C CA . GLY A 1 116 ? -37.089 3.817 46.200 1.00 78.38 116 GLY A CA 1
ATOM 850 C C . GLY A 1 116 ? -35.971 4.222 47.170 1.00 78.38 116 GLY A C 1
ATOM 851 O O . GLY A 1 116 ? -36.057 5.296 47.762 1.00 78.38 116 GLY A O 1
ATOM 852 N N . ALA A 1 117 ? -34.942 3.392 47.366 1.00 89.69 117 ALA A N 1
ATOM 853 C CA . ALA A 1 117 ? -33.788 3.761 48.175 1.00 89.69 117 ALA A CA 1
ATOM 854 C C . ALA A 1 117 ? -32.954 4.863 47.498 1.00 89.69 117 ALA A C 1
ATOM 856 O O . ALA A 1 117 ? -32.854 4.919 46.277 1.00 89.69 117 ALA A O 1
ATOM 857 N N . ASN A 1 118 ? -32.318 5.731 48.282 1.00 82.38 118 ASN A N 1
ATOM 858 C CA . ASN A 1 118 ? -31.338 6.690 47.773 1.00 82.38 118 ASN A CA 1
ATOM 859 C C . ASN A 1 118 ? -29.931 6.091 47.853 1.00 82.38 118 ASN A C 1
ATOM 861 O O . ASN A 1 118 ? -29.384 5.996 48.947 1.00 82.38 118 ASN A O 1
ATOM 865 N N . LEU A 1 119 ? -29.339 5.723 46.721 1.00 85.12 119 LEU A N 1
ATOM 866 C CA . LEU A 1 119 ? -28.015 5.091 46.649 1.00 85.12 119 LEU A CA 1
ATOM 867 C C . LEU A 1 119 ? -26.934 6.017 46.062 1.00 85.12 119 LEU A C 1
ATOM 869 O O . LEU A 1 119 ? -25.866 5.558 45.667 1.00 85.12 119 LEU A O 1
ATOM 873 N N . ASN A 1 120 ? -27.177 7.329 46.019 1.00 75.12 120 ASN A N 1
ATOM 874 C CA . ASN A 1 120 ? -26.227 8.284 45.445 1.00 75.12 120 ASN A CA 1
ATOM 875 C C . ASN A 1 120 ? -24.865 8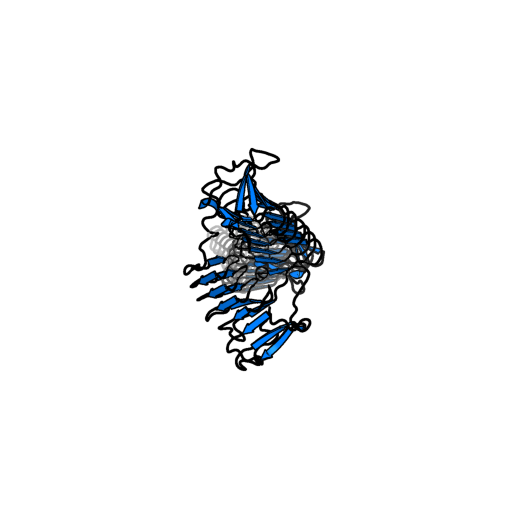.226 46.159 1.00 75.12 120 ASN A C 1
ATOM 877 O O . ASN A 1 120 ? -24.780 8.468 47.364 1.00 75.12 120 ASN A O 1
ATOM 881 N N . GLY A 1 121 ? -23.803 7.914 45.412 1.00 70.50 121 GLY A N 1
ATOM 882 C CA . GLY A 1 121 ? -22.441 7.774 45.941 1.00 70.50 121 GLY A CA 1
ATOM 883 C C . GLY A 1 121 ? -22.197 6.501 46.761 1.00 70.50 121 GLY A C 1
ATOM 884 O O . GLY A 1 121 ? -21.137 6.378 47.370 1.00 70.50 121 GLY A O 1
ATOM 885 N N . ALA A 1 122 ? -23.156 5.570 46.817 1.00 82.69 122 ALA A N 1
ATOM 886 C CA . ALA A 1 122 ? -22.967 4.297 47.500 1.00 82.69 122 ALA A CA 1
ATOM 887 C C . ALA A 1 122 ? -21.943 3.428 46.752 1.00 82.69 122 ALA A C 1
ATOM 889 O O . ALA A 1 122 ? -22.049 3.236 45.543 1.00 82.69 122 ALA A O 1
ATOM 890 N N . ASN A 1 123 ? -20.966 2.873 47.467 1.00 77.62 123 ASN A N 1
ATOM 891 C CA . ASN A 1 123 ? -19.969 1.984 46.879 1.00 77.62 123 ASN A CA 1
ATOM 892 C C . ASN A 1 123 ? -20.451 0.530 46.937 1.00 77.62 123 ASN A C 1
ATOM 894 O O . ASN A 1 123 ? -20.335 -0.104 47.979 1.00 77.62 123 ASN A O 1
ATOM 898 N N . THR A 1 124 ? -20.962 -0.020 45.836 1.00 78.44 124 THR A N 1
ATOM 899 C CA . THR A 1 124 ? -21.395 -1.430 45.754 1.00 78.44 124 THR A CA 1
ATOM 900 C C . THR A 1 124 ? -20.386 -2.334 45.045 1.00 78.44 124 THR A C 1
ATOM 902 O O . THR A 1 124 ? -20.769 -3.385 44.535 1.00 78.44 124 THR A O 1
ATOM 905 N N . THR A 1 125 ? -19.112 -1.937 44.974 1.00 67.31 125 THR A N 1
ATOM 906 C CA . THR A 1 125 ? -18.082 -2.700 44.251 1.00 67.31 125 THR A CA 1
ATOM 907 C C . THR A 1 125 ? -18.013 -4.137 44.776 1.00 67.31 125 THR A C 1
ATOM 909 O O . THR A 1 125 ? -17.924 -4.359 45.989 1.00 67.31 125 THR A O 1
ATOM 912 N N . ALA A 1 126 ? -18.057 -5.112 43.863 1.00 58.31 126 ALA A N 1
ATOM 913 C CA . ALA A 1 126 ? -18.014 -6.547 44.165 1.00 58.31 126 ALA A CA 1
ATOM 914 C C . ALA A 1 126 ? -19.135 -7.049 45.106 1.00 58.31 126 ALA A C 1
ATOM 916 O O . ALA A 1 126 ? -18.999 -8.097 45.741 1.00 58.31 126 ALA A O 1
ATOM 917 N N . ALA A 1 127 ? -20.244 -6.313 45.230 1.00 68.94 127 ALA A N 1
ATOM 918 C CA . ALA A 1 127 ? -21.418 -6.798 45.944 1.00 68.94 127 ALA A CA 1
ATOM 919 C C . ALA A 1 127 ? -22.120 -7.913 45.145 1.00 68.94 127 ALA A C 1
ATOM 921 O O . ALA A 1 127 ? -22.237 -7.839 43.924 1.00 68.94 127 ALA A O 1
ATOM 922 N N . ILE A 1 128 ? -22.639 -8.931 45.835 1.00 67.56 128 ILE A N 1
ATOM 923 C CA . ILE A 1 128 ? -23.453 -9.986 45.211 1.00 67.56 128 ILE A CA 1
ATOM 924 C C . ILE A 1 128 ? -24.872 -9.439 45.028 1.00 67.56 128 ILE A C 1
ATOM 926 O O . ILE A 1 128 ? -25.557 -9.219 46.023 1.00 67.56 128 ILE A O 1
ATOM 930 N N . THR A 1 129 ? -25.333 -9.236 43.791 1.00 66.62 129 THR A N 1
ATOM 931 C CA . THR A 1 129 ? -26.607 -8.542 43.477 1.00 66.62 129 THR A CA 1
ATOM 932 C C . THR A 1 129 ? -27.661 -9.412 42.772 1.00 66.62 129 THR A C 1
ATOM 934 O O . THR A 1 129 ? -28.589 -8.914 42.133 1.00 66.62 129 THR A O 1
ATOM 937 N N . ILE A 1 130 ? -27.544 -10.737 42.884 1.00 57.88 130 ILE A N 1
ATOM 938 C CA . ILE A 1 130 ? -28.447 -11.693 42.224 1.00 57.88 130 ILE A CA 1
ATOM 939 C C . ILE A 1 130 ? -29.898 -11.474 42.684 1.00 57.88 130 ILE A C 1
ATOM 941 O O . ILE A 1 130 ? -30.188 -11.538 43.879 1.00 57.88 130 ILE A O 1
ATOM 945 N N . GLU A 1 131 ? -30.819 -11.266 41.734 1.00 66.81 131 GLU A N 1
ATOM 946 C CA . GLU A 1 131 ? -32.250 -10.997 41.987 1.00 66.81 131 GLU A CA 1
ATOM 947 C C . GLU A 1 131 ? -32.510 -9.782 42.910 1.00 66.81 131 GLU A C 1
ATOM 949 O O . GLU A 1 131 ? -33.585 -9.659 43.502 1.00 66.81 131 GLU A O 1
ATOM 954 N N . THR A 1 132 ? -31.539 -8.876 43.057 1.00 67.12 132 THR A N 1
ATOM 955 C CA . THR A 1 132 ? -31.693 -7.653 43.851 1.00 67.12 132 THR A CA 1
ATOM 956 C C . THR A 1 132 ? -32.528 -6.623 43.090 1.00 67.12 132 THR A C 1
ATOM 958 O O . THR A 1 132 ? -32.327 -6.392 41.900 1.00 67.12 132 THR A O 1
ATOM 961 N N . ILE A 1 133 ? -33.467 -5.972 43.777 1.00 73.19 133 ILE A N 1
ATOM 962 C CA . ILE A 1 133 ? -34.324 -4.933 43.189 1.00 73.19 133 ILE A CA 1
ATOM 963 C C . ILE A 1 133 ? -33.749 -3.565 43.550 1.00 73.19 133 ILE A C 1
ATOM 965 O O . ILE A 1 133 ? -33.807 -3.181 44.716 1.00 73.19 133 ILE A O 1
ATOM 969 N N . PHE A 1 134 ? -33.236 -2.820 42.574 1.00 76.75 134 PHE A N 1
ATOM 970 C CA . PHE A 1 134 ? -32.695 -1.469 42.757 1.00 76.75 134 PHE A CA 1
ATOM 971 C C . PHE A 1 134 ? -33.696 -0.369 42.359 1.00 76.75 134 PHE A C 1
ATOM 973 O O . PHE A 1 134 ? -34.668 -0.643 41.649 1.00 76.75 134 PHE A O 1
ATOM 980 N N . PRO A 1 135 ? -33.528 0.875 42.852 1.00 58.78 135 PRO A N 1
ATOM 981 C CA . PRO A 1 135 ? -34.315 2.008 42.377 1.00 58.78 135 PRO A CA 1
ATOM 982 C C . PRO A 1 135 ? -33.993 2.308 40.896 1.00 58.78 135 PRO A C 1
ATOM 984 O O . PRO A 1 135 ? -32.868 2.068 40.461 1.00 58.78 135 PRO A O 1
ATOM 987 N N . PRO A 1 136 ? -34.950 2.849 40.117 1.00 44.16 136 PRO A N 1
ATOM 988 C CA . PRO A 1 136 ? -34.698 3.257 38.733 1.00 44.16 136 PRO A CA 1
ATOM 989 C C . PRO A 1 136 ? -33.497 4.214 38.633 1.00 44.16 136 PRO A C 1
ATOM 991 O O . PRO A 1 136 ? -33.420 5.157 39.423 1.00 44.16 136 PRO A O 1
ATOM 994 N N . GLY A 1 137 ? -32.590 3.980 37.677 1.00 41.19 137 GLY A N 1
ATOM 995 C CA . GLY A 1 137 ? -31.375 4.788 37.479 1.00 41.19 137 GLY A CA 1
ATOM 996 C C . GLY A 1 137 ? -30.211 4.457 38.423 1.00 41.19 137 GLY A C 1
ATOM 997 O O . GLY A 1 137 ? -29.249 5.213 38.489 1.00 41.19 137 GLY A O 1
ATOM 998 N N . PHE A 1 138 ? -30.291 3.359 39.183 1.00 48.81 138 PHE A N 1
ATOM 999 C CA . PHE A 1 138 ? -29.157 2.820 39.931 1.00 48.81 138 PHE A CA 1
ATOM 1000 C C . PHE A 1 138 ? -28.740 1.473 39.340 1.00 48.81 138 PHE A C 1
ATOM 1002 O O . PHE A 1 138 ? -29.424 0.467 39.543 1.00 48.81 138 PHE A O 1
ATOM 1009 N N . VAL A 1 139 ? -27.603 1.459 38.646 1.00 50.22 139 VAL A N 1
ATOM 1010 C CA . VAL A 1 139 ? -26.929 0.230 38.224 1.00 50.22 139 VAL A CA 1
ATOM 1011 C C . VAL A 1 139 ? -25.815 -0.041 39.239 1.00 50.22 139 VAL A C 1
ATOM 1013 O O . VAL A 1 139 ? -24.916 0.785 39.403 1.00 50.22 139 VAL A O 1
ATOM 1016 N N . PRO A 1 140 ? -25.882 -1.141 40.005 1.00 52.75 140 PRO A N 1
ATOM 1017 C CA . PRO A 1 140 ? -24.792 -1.511 40.897 1.00 52.75 140 PRO A CA 1
ATOM 1018 C C . PRO A 1 140 ? -23.544 -1.767 40.059 1.00 52.75 140 PRO A C 1
ATOM 1020 O O . PRO A 1 140 ? -23.653 -2.369 38.997 1.00 52.75 140 PRO A O 1
ATOM 1023 N N . GLY A 1 141 ? -22.360 -1.442 40.579 1.00 43.31 141 GLY A N 1
ATOM 1024 C CA . GLY A 1 141 ? -21.086 -1.957 40.050 1.00 43.31 141 GLY A CA 1
ATOM 1025 C C . GLY A 1 141 ? -20.926 -3.469 40.286 1.00 43.31 141 GLY A C 1
ATOM 1026 O O . GLY A 1 141 ? -19.974 -3.898 40.940 1.00 43.31 141 GLY A O 1
ATOM 1027 N N . GLY A 1 142 ? -21.924 -4.256 39.881 1.00 38.91 142 GLY A N 1
ATOM 1028 C CA . GLY A 1 142 ? -22.042 -5.682 40.117 1.00 38.91 142 GLY A CA 1
ATOM 1029 C C . GLY A 1 142 ? -21.366 -6.464 39.006 1.00 38.91 142 GLY A C 1
ATOM 1030 O O . GLY A 1 142 ? -21.754 -6.359 37.852 1.00 38.91 142 GLY A O 1
ATOM 1031 N N . SER A 1 143 ? -20.411 -7.307 39.388 1.00 35.75 143 SER A N 1
ATOM 1032 C CA . SER A 1 143 ? -20.009 -8.448 38.579 1.00 35.75 143 SER A CA 1
ATOM 1033 C C . SER A 1 143 ? -21.247 -9.312 38.334 1.00 35.75 143 SER A C 1
ATOM 1035 O O . SER A 1 143 ? -21.821 -9.857 39.288 1.00 35.75 143 SER A O 1
ATOM 1037 N N . GLY A 1 144 ? -21.651 -9.444 37.077 1.00 39.66 144 GLY A N 1
ATOM 1038 C CA . GLY A 1 144 ? -22.536 -10.510 36.641 1.00 39.66 144 GLY A CA 1
ATOM 1039 C C . GLY A 1 144 ? -21.975 -11.901 36.966 1.00 39.66 144 GLY A C 1
ATOM 1040 O O . GLY A 1 144 ? -20.951 -12.073 37.630 1.00 39.66 144 GLY A O 1
ATOM 1041 N N . ASN A 1 145 ? -22.682 -12.940 36.541 1.00 43.03 145 ASN A N 1
ATOM 1042 C CA . ASN A 1 145 ? -22.427 -14.339 36.914 1.00 43.03 145 ASN A CA 1
ATOM 1043 C C . ASN A 1 145 ? -21.133 -14.954 36.323 1.00 43.03 145 ASN A C 1
ATOM 1045 O O . ASN A 1 145 ? -20.987 -16.178 36.355 1.00 43.03 145 ASN A O 1
ATOM 1049 N N . GLY A 1 146 ? -20.205 -14.133 35.821 1.00 43.47 146 GLY A N 1
ATOM 1050 C CA . GLY A 1 146 ? -18.986 -14.559 35.133 1.00 43.47 146 GLY A CA 1
ATOM 1051 C C . GLY A 1 146 ? -19.245 -15.173 33.755 1.00 43.47 146 GLY A C 1
ATOM 1052 O O . GLY A 1 146 ? -18.455 -16.002 33.315 1.00 43.47 146 GLY A O 1
ATOM 1053 N N . GLY A 1 147 ? -20.368 -14.843 33.115 1.00 45.31 147 GLY A N 1
ATOM 1054 C CA . GLY A 1 147 ? -20.698 -15.257 31.754 1.00 45.31 147 GLY A CA 1
ATOM 1055 C C . GLY A 1 147 ? -21.534 -14.191 31.054 1.00 45.31 147 GLY A C 1
ATOM 1056 O O . GLY A 1 147 ? -21.988 -13.265 31.711 1.00 45.31 147 GLY A O 1
ATOM 1057 N N . SER A 1 148 ? -21.779 -14.375 29.757 1.00 56.75 148 SER A N 1
ATOM 1058 C CA . SER A 1 148 ? -22.416 -13.392 28.875 1.00 56.75 148 SER A CA 1
ATOM 1059 C C . SER A 1 148 ? -23.707 -12.776 29.412 1.00 56.75 148 SER A C 1
ATOM 1061 O O . SER A 1 148 ? -24.668 -13.475 29.767 1.00 56.75 148 SER A O 1
ATOM 1063 N N . ASN A 1 149 ? -23.750 -11.455 29.464 1.00 65.81 149 ASN A N 1
ATOM 1064 C CA . ASN A 1 149 ? -24.821 -10.645 30.016 1.00 65.81 149 ASN A CA 1
ATOM 1065 C C . ASN A 1 149 ? -25.283 -9.593 29.008 1.00 65.81 149 ASN A C 1
ATOM 1067 O O . ASN A 1 149 ? -24.584 -9.234 28.074 1.00 65.81 149 ASN A O 1
ATOM 1071 N N . LYS A 1 150 ? -26.513 -9.115 29.203 1.00 78.69 150 LYS A N 1
ATOM 1072 C CA . LYS A 1 150 ? -27.081 -7.996 28.456 1.00 78.69 150 LYS A CA 1
ATOM 1073 C C . LYS A 1 150 ? -27.421 -6.899 29.453 1.00 78.69 150 LYS A C 1
ATOM 1075 O O . LYS A 1 150 ? -28.215 -7.144 30.368 1.00 78.69 150 LYS A O 1
ATOM 1080 N N . ILE A 1 151 ? -26.805 -5.735 29.304 1.00 79.06 151 ILE A N 1
ATOM 1081 C CA . ILE A 1 151 ? -26.847 -4.629 30.257 1.00 79.06 151 ILE A CA 1
ATOM 1082 C C . ILE A 1 151 ? -27.356 -3.392 29.524 1.00 79.06 151 ILE A C 1
ATOM 1084 O O . ILE A 1 151 ? -26.675 -2.841 28.670 1.00 79.06 151 ILE A O 1
ATOM 1088 N N . ASP A 1 152 ? -28.558 -2.953 29.884 1.00 85.19 152 ASP A N 1
ATOM 1089 C CA . ASP A 1 152 ? -29.194 -1.782 29.286 1.00 85.19 152 ASP A CA 1
ATOM 1090 C C . ASP A 1 152 ? -29.207 -0.622 30.289 1.00 85.19 152 ASP A C 1
ATOM 1092 O O . ASP A 1 152 ? -29.673 -0.776 31.425 1.00 85.19 152 ASP A O 1
ATOM 1096 N N . GLY A 1 153 ? -28.721 0.531 29.842 1.00 79.81 153 GLY A N 1
ATOM 1097 C CA . GLY A 1 153 ? -28.790 1.815 30.517 1.00 79.81 153 GLY A CA 1
ATOM 1098 C C . GLY A 1 153 ? -30.165 2.472 30.406 1.00 79.81 153 GLY A C 1
ATOM 1099 O O . GLY A 1 153 ? -31.209 1.841 30.197 1.00 79.81 153 GLY A O 1
ATOM 1100 N N . THR A 1 154 ? -30.175 3.780 30.595 1.00 82.00 154 THR A N 1
ATOM 1101 C CA . THR A 1 154 ? -31.347 4.646 30.611 1.00 82.00 154 THR A CA 1
ATOM 1102 C C . THR A 1 154 ? -31.168 5.791 29.616 1.00 82.00 154 THR A C 1
ATOM 1104 O O . THR A 1 154 ? -30.295 5.775 28.775 1.00 82.00 154 THR A O 1
ATOM 1107 N N . SER A 1 155 ? -32.042 6.797 29.650 1.00 82.25 155 SER A N 1
ATOM 1108 C CA . SER A 1 155 ? -31.875 7.999 28.824 1.00 82.25 155 SER A CA 1
ATOM 1109 C C . SER A 1 155 ? -31.115 9.117 29.555 1.00 82.25 155 SER A C 1
ATOM 1111 O O . SER A 1 155 ? -31.400 10.297 29.326 1.00 82.25 155 SER A O 1
ATOM 1113 N N . GLY A 1 156 ? -30.294 8.778 30.546 1.00 77.06 156 GLY A N 1
ATOM 1114 C CA . GLY A 1 156 ? -29.462 9.722 31.283 1.00 77.06 156 GLY A CA 1
ATOM 1115 C C . GLY A 1 156 ? -28.032 9.206 31.378 1.00 77.06 156 GLY A C 1
ATOM 1116 O O . GLY A 1 156 ? -27.748 8.120 30.921 1.00 77.06 156 GLY A O 1
ATOM 1117 N N . THR A 1 157 ? -27.144 9.977 32.007 1.00 83.62 157 THR A N 1
ATOM 1118 C CA . THR A 1 157 ? -25.749 9.558 32.196 1.00 83.62 157 THR A CA 1
ATOM 1119 C C . THR A 1 157 ? -25.638 8.303 33.059 1.00 83.62 157 THR A C 1
ATOM 1121 O O . THR A 1 157 ? -25.899 8.358 34.267 1.00 83.62 157 THR A O 1
ATOM 1124 N N . ASP A 1 158 ? -25.169 7.223 32.449 1.00 71.25 158 ASP A N 1
ATOM 1125 C CA . ASP A 1 158 ? -25.023 5.906 33.043 1.00 71.25 158 ASP A CA 1
ATOM 1126 C C . ASP A 1 158 ? -23.549 5.491 33.200 1.00 71.25 158 ASP A C 1
ATOM 1128 O O . ASP A 1 158 ? -22.641 5.958 32.514 1.00 71.25 158 ASP A O 1
ATOM 1132 N N . GLN A 1 159 ? -23.292 4.614 34.172 1.00 85.00 159 GLN A N 1
ATOM 1133 C CA . GLN A 1 159 ? -22.006 3.930 34.326 1.00 85.00 159 GLN A CA 1
ATOM 1134 C C . GLN A 1 159 ? -22.279 2.433 34.366 1.00 85.00 159 GLN A C 1
ATOM 1136 O O . GLN A 1 159 ? -22.851 1.930 35.337 1.00 85.00 159 GLN A O 1
ATOM 1141 N N . LEU A 1 160 ? -21.893 1.742 33.300 1.00 80.81 160 LEU A N 1
ATOM 1142 C CA . LEU A 1 160 ? -22.193 0.342 33.044 1.00 80.81 160 LEU A CA 1
ATOM 1143 C C . LEU A 1 160 ? -20.887 -0.456 32.979 1.00 80.81 160 LEU A C 1
ATOM 1145 O O . LEU A 1 160 ? -19.884 0.004 32.436 1.00 80.81 160 LEU A O 1
ATOM 1149 N N . GLY A 1 161 ? -20.894 -1.651 33.562 1.00 81.38 161 GLY A N 1
ATOM 1150 C CA . GLY A 1 161 ? -19.742 -2.546 33.566 1.00 81.38 161 GLY A CA 1
ATOM 1151 C C . GLY A 1 161 ? -20.177 -3.991 33.377 1.00 81.38 161 GLY A C 1
ATOM 1152 O O . GLY A 1 161 ? -21.127 -4.425 34.032 1.00 81.38 161 GLY A O 1
ATOM 1153 N N . GLY A 1 162 ? -19.481 -4.696 32.494 1.00 79.56 162 GLY A N 1
ATOM 1154 C CA . GLY A 1 162 ? -19.634 -6.111 32.213 1.00 79.56 162 GLY A CA 1
ATOM 1155 C C . GLY A 1 162 ? -18.875 -6.996 33.198 1.00 79.56 162 GLY A C 1
ATOM 1156 O O . GLY A 1 162 ? -18.718 -6.707 34.393 1.00 79.56 162 GLY A O 1
ATOM 1157 N N . THR A 1 163 ? -18.442 -8.132 32.688 1.00 78.69 163 THR A N 1
ATOM 1158 C CA . THR A 1 163 ? -17.839 -9.269 33.362 1.00 78.69 163 THR A CA 1
ATOM 1159 C C . THR A 1 163 ? -16.692 -9.813 32.509 1.00 78.69 163 THR A C 1
ATOM 1161 O O . THR A 1 163 ? -16.441 -9.313 31.433 1.00 78.69 163 THR A O 1
ATOM 1164 N N . PRO A 1 164 ? -15.959 -10.842 32.964 1.00 82.94 164 PRO A N 1
ATOM 1165 C CA . PRO A 1 164 ? -14.964 -11.511 32.119 1.00 82.94 164 PRO A CA 1
ATOM 1166 C C . PRO A 1 164 ? -15.537 -12.444 31.027 1.00 82.94 164 PRO A C 1
ATOM 1168 O O . PRO A 1 164 ? -14.838 -13.369 30.609 1.00 82.94 164 PRO A O 1
ATOM 1171 N N . GLY A 1 165 ? -16.807 -12.309 30.640 1.00 79.12 165 GLY A N 1
ATOM 1172 C CA . GLY A 1 165 ? -17.402 -13.065 29.536 1.00 79.12 165 GLY A CA 1
ATOM 1173 C C . GLY A 1 165 ? -18.087 -12.127 28.545 1.00 79.12 165 GLY A C 1
ATOM 1174 O O . GLY A 1 165 ? -18.444 -11.035 28.927 1.00 79.12 165 GLY A O 1
ATOM 1175 N N . ALA A 1 166 ? -18.334 -12.603 27.320 1.00 82.50 166 ALA A N 1
ATOM 1176 C CA . ALA A 1 166 ? -18.872 -11.803 26.212 1.00 82.50 166 ALA A CA 1
ATOM 1177 C C . ALA A 1 166 ? -20.224 -11.127 26.523 1.00 82.50 166 ALA A C 1
ATOM 1179 O O . ALA A 1 166 ? -21.261 -11.800 26.508 1.00 82.50 166 ALA A O 1
ATOM 1180 N N . ASP A 1 167 ? -20.215 -9.828 26.779 1.00 81.12 167 ASP A N 1
ATOM 1181 C CA . ASP A 1 167 ? -21.331 -9.017 27.250 1.00 81.12 167 ASP A CA 1
ATOM 1182 C C . ASP A 1 167 ? -21.844 -8.041 26.177 1.00 81.12 167 ASP A C 1
ATOM 1184 O O . ASP A 1 167 ? -21.098 -7.531 25.357 1.00 81.12 167 ASP A O 1
ATOM 1188 N N . GLU A 1 168 ? -23.144 -7.743 26.188 1.00 88.00 168 GLU A N 1
ATOM 1189 C CA . GLU A 1 168 ? -23.767 -6.695 25.367 1.00 88.00 168 GLU A CA 1
ATOM 1190 C C . GLU A 1 168 ? -24.188 -5.541 26.287 1.00 88.00 168 GLU A C 1
ATOM 1192 O O . GLU A 1 168 ? -25.083 -5.711 27.122 1.00 88.00 168 GLU A O 1
ATOM 1197 N N . ILE A 1 169 ? -23.567 -4.371 26.152 1.00 89.12 169 ILE A N 1
ATOM 1198 C CA . ILE A 1 169 ? -23.776 -3.207 27.021 1.00 89.12 169 ILE A CA 1
ATOM 1199 C C . ILE A 1 169 ? -24.264 -2.024 26.185 1.00 89.12 169 ILE A C 1
ATOM 1201 O O . ILE A 1 169 ? -23.608 -1.644 25.224 1.00 89.12 169 ILE A O 1
ATOM 1205 N N . ARG A 1 170 ? -25.395 -1.417 26.561 1.00 91.94 170 ARG A N 1
ATOM 1206 C CA . ARG A 1 170 ? -26.020 -0.316 25.806 1.00 91.94 170 ARG A CA 1
ATOM 1207 C C . ARG A 1 170 ? -26.317 0.882 26.705 1.00 91.94 170 ARG A C 1
ATOM 1209 O O . ARG A 1 170 ? -27.086 0.730 27.652 1.00 91.94 170 ARG A O 1
ATOM 1216 N N . GLY A 1 171 ? -25.736 2.046 26.416 1.00 88.75 171 GLY A N 1
ATOM 1217 C CA . GLY A 1 171 ? -25.910 3.307 27.155 1.00 88.75 171 GLY A CA 1
ATOM 1218 C C . GLY A 1 171 ? -27.223 4.024 26.832 1.00 88.75 171 GLY A C 1
ATOM 1219 O O . GLY A 1 171 ? -27.942 4.433 27.737 1.00 88.75 171 GLY A O 1
ATOM 1220 N N . PHE A 1 172 ? -27.621 4.008 25.557 1.00 92.12 172 PHE A N 1
ATOM 1221 C CA . PHE A 1 172 ? -28.750 4.732 24.960 1.00 92.12 172 PHE A CA 1
ATOM 1222 C C . PHE A 1 172 ? -28.550 6.235 24.808 1.00 92.12 172 PHE A C 1
ATOM 1224 O O . PHE A 1 172 ? -28.220 6.673 23.721 1.00 92.12 172 PHE A O 1
ATOM 1231 N N . ALA A 1 173 ? -28.939 7.057 25.776 1.00 91.88 173 ALA A N 1
ATOM 1232 C CA . ALA A 1 173 ? -28.849 8.504 25.624 1.00 91.88 173 ALA A CA 1
ATOM 1233 C C . ALA A 1 173 ? -28.296 9.076 26.907 1.00 91.88 173 ALA A C 1
ATOM 1235 O O . ALA A 1 173 ? -28.878 8.848 27.958 1.00 91.88 173 ALA A O 1
ATOM 1236 N N . GLY A 1 174 ? -27.253 9.883 26.846 1.00 90.25 174 GLY A N 1
ATOM 1237 C CA . GLY A 1 174 ? -26.551 10.208 28.070 1.00 90.25 174 GLY A CA 1
ATOM 1238 C C . GLY A 1 174 ? -25.170 10.733 27.785 1.00 90.25 174 GLY A C 1
ATOM 1239 O O . GLY A 1 174 ? -24.962 11.392 26.793 1.00 90.25 174 GLY A O 1
ATOM 1240 N N . ASN A 1 175 ? -24.268 10.556 28.730 1.00 93.12 175 ASN A N 1
ATOM 1241 C CA . ASN A 1 175 ? -22.842 10.775 28.521 1.00 93.12 175 ASN A CA 1
ATOM 1242 C C . ASN A 1 175 ? -22.226 9.650 29.337 1.00 93.12 175 ASN A C 1
ATOM 1244 O O . ASN A 1 175 ? -21.961 9.829 30.531 1.00 93.12 175 ASN A O 1
ATOM 1248 N N . ASP A 1 176 ? -22.178 8.476 28.747 1.00 88.06 176 ASP A N 1
ATOM 1249 C CA . ASP A 1 176 ? -22.158 7.215 29.455 1.00 88.06 176 ASP A CA 1
ATOM 1250 C C . ASP A 1 176 ? -20.734 6.678 29.570 1.00 88.06 176 ASP A C 1
ATOM 1252 O O . ASP A 1 176 ? -19.835 7.034 28.811 1.00 88.06 176 ASP A O 1
ATOM 1256 N N . ILE A 1 177 ? -20.494 5.846 30.580 1.00 91.75 177 ILE A N 1
ATOM 1257 C CA . ILE A 1 177 ? -19.223 5.137 30.744 1.00 91.75 177 ILE A CA 1
ATOM 1258 C C . ILE A 1 177 ? -19.514 3.646 30.696 1.00 91.75 177 ILE A C 1
ATOM 1260 O O . ILE A 1 177 ? -20.145 3.125 31.614 1.00 91.75 177 ILE A O 1
ATOM 1264 N N . LEU A 1 178 ? -19.037 2.969 29.658 1.00 92.81 178 LEU A N 1
ATOM 1265 C CA . LEU A 1 178 ? -19.242 1.541 29.427 1.00 92.81 178 LEU A CA 1
ATOM 1266 C C . LEU A 1 178 ? -17.899 0.812 29.533 1.00 92.81 178 LEU A C 1
ATOM 1268 O O . LEU A 1 178 ? -16.887 1.283 29.013 1.00 92.81 178 LEU A O 1
ATOM 1272 N N . ARG A 1 179 ? -17.874 -0.325 30.235 1.00 93.69 179 ARG A N 1
ATOM 1273 C CA . ARG A 1 179 ? -16.673 -1.158 30.422 1.00 93.69 179 ARG A CA 1
ATOM 1274 C C . ARG A 1 179 ? -17.007 -2.628 30.189 1.00 93.69 179 ARG A C 1
ATOM 1276 O O . ARG A 1 179 ? -17.791 -3.148 30.976 1.00 93.69 179 ARG A O 1
ATOM 1283 N N . GLY A 1 180 ? -16.416 -3.281 29.195 1.00 88.75 180 GLY A N 1
ATOM 1284 C CA . GLY A 1 180 ? -16.608 -4.712 28.921 1.00 88.75 180 GLY A CA 1
ATOM 1285 C C . GLY A 1 180 ? -15.923 -5.601 29.964 1.00 88.75 180 GLY A C 1
ATOM 1286 O O . GLY A 1 180 ? -16.585 -6.333 30.694 1.00 88.75 180 GLY A O 1
ATOM 1287 N N . LEU A 1 181 ? -14.640 -5.317 30.216 1.00 90.88 181 LEU A N 1
ATOM 1288 C CA . LEU A 1 181 ? -13.682 -6.038 31.066 1.00 90.88 181 LEU A CA 1
ATOM 1289 C C . LEU A 1 181 ? -12.976 -7.178 30.344 1.00 90.88 181 LEU A C 1
ATOM 1291 O O . LEU A 1 181 ? -11.774 -7.068 30.127 1.00 90.88 181 LEU A O 1
ATOM 1295 N N . GLY A 1 182 ? -13.632 -8.300 30.084 1.00 85.50 182 GLY A N 1
ATOM 1296 C CA . GLY A 1 182 ? -12.984 -9.336 29.298 1.00 85.50 182 GLY A CA 1
ATOM 1297 C C . GLY A 1 182 ? -13.969 -10.303 28.678 1.00 85.50 182 GLY A C 1
ATOM 1298 O O . GLY A 1 182 ? -15.083 -10.442 29.155 1.00 85.50 182 GLY A O 1
ATOM 1299 N N . GLY A 1 183 ? -13.522 -11.055 27.682 1.00 87.38 183 GLY A N 1
ATOM 1300 C CA . GLY A 1 183 ? -14.442 -11.682 26.742 1.00 87.38 183 GLY A CA 1
ATOM 1301 C C . GLY A 1 183 ? -14.615 -10.789 25.519 1.00 87.38 183 GLY A C 1
ATOM 1302 O O . GLY A 1 183 ? -13.976 -9.761 25.423 1.00 87.38 183 GLY A O 1
ATOM 1303 N N . ASN A 1 184 ? -15.425 -11.244 24.567 1.00 87.56 184 ASN A N 1
ATOM 1304 C CA . ASN A 1 184 ? -15.682 -10.505 23.334 1.00 87.56 184 ASN A CA 1
ATOM 1305 C C . ASN A 1 184 ? -16.990 -9.739 23.509 1.00 87.56 184 ASN A C 1
ATOM 1307 O O . ASN A 1 184 ? -18.075 -10.316 23.360 1.00 87.56 184 ASN A O 1
ATOM 1311 N N . ASP A 1 185 ? -16.878 -8.485 23.889 1.00 89.94 185 ASP A N 1
ATOM 1312 C CA . ASP A 1 185 ? -17.972 -7.639 24.314 1.00 89.94 185 ASP A CA 1
ATOM 1313 C C . ASP A 1 185 ? -18.504 -6.791 23.149 1.00 89.94 185 ASP A C 1
ATOM 1315 O O . ASP A 1 185 ? -17.846 -6.537 22.145 1.00 89.94 185 ASP A O 1
ATOM 1319 N N . THR A 1 186 ? -19.755 -6.357 23.251 1.00 92.38 186 THR A N 1
ATOM 1320 C CA . THR A 1 186 ? -20.368 -5.381 22.346 1.00 92.38 186 THR A CA 1
ATOM 1321 C C . THR A 1 186 ? -20.860 -4.205 23.170 1.00 92.38 186 THR A C 1
ATOM 1323 O O . THR A 1 186 ? -21.779 -4.353 23.979 1.00 92.38 186 THR A O 1
ATOM 1326 N N . LEU A 1 187 ? -20.248 -3.041 22.979 1.00 95.44 187 LEU A N 1
ATOM 1327 C CA . LEU A 1 187 ? -20.550 -1.810 23.700 1.00 95.44 187 LEU A CA 1
ATOM 1328 C C . LEU A 1 187 ? -21.159 -0.789 22.737 1.00 95.44 187 LEU A C 1
ATOM 1330 O O . LEU A 1 187 ? -20.574 -0.476 21.709 1.00 95.44 187 LEU A O 1
ATOM 1334 N N . ASP A 1 188 ? -22.311 -0.240 23.100 1.00 97.25 188 ASP A N 1
ATOM 1335 C CA . ASP A 1 188 ? -23.059 0.753 22.324 1.00 97.25 188 ASP A CA 1
ATOM 1336 C C . ASP A 1 188 ? -23.347 1.964 23.223 1.00 97.25 188 ASP A C 1
ATOM 1338 O O . ASP A 1 188 ? -24.139 1.860 24.164 1.00 97.25 188 ASP A O 1
ATOM 1342 N N . GLY A 1 189 ? -22.658 3.084 22.993 1.00 96.25 189 GLY A N 1
ATOM 1343 C CA . GLY A 1 189 ? -22.825 4.328 23.756 1.00 96.25 189 GLY A CA 1
ATOM 1344 C C . GLY A 1 189 ? -24.195 4.951 23.507 1.00 96.25 189 GLY A C 1
ATOM 1345 O O . GLY A 1 189 ? -25.008 5.093 24.425 1.00 96.25 189 GLY A O 1
ATOM 1346 N N . GLY A 1 190 ? -24.500 5.177 22.234 1.00 96.38 190 GLY A N 1
ATOM 1347 C CA . GLY A 1 190 ? -25.759 5.725 21.768 1.00 96.38 190 GLY A CA 1
ATOM 1348 C C . GLY A 1 190 ? -25.625 7.223 21.511 1.00 96.38 190 GLY A C 1
ATOM 1349 O O . GLY A 1 190 ? -24.795 7.653 20.728 1.00 96.38 190 GLY A O 1
ATOM 1350 N N . THR A 1 191 ? -26.501 8.055 22.064 1.00 97.38 191 THR A N 1
ATOM 1351 C CA . THR A 1 191 ? -26.411 9.505 21.857 1.00 97.38 191 THR A CA 1
ATOM 1352 C C . THR A 1 191 ? -25.747 10.193 23.039 1.00 97.38 191 THR A C 1
ATOM 1354 O O . THR A 1 191 ? -26.230 10.061 24.165 1.00 97.38 191 THR A O 1
ATOM 1357 N N . GLY A 1 192 ? -24.823 11.101 22.754 1.00 96.69 192 GLY A N 1
ATOM 1358 C CA . GLY A 1 192 ? -2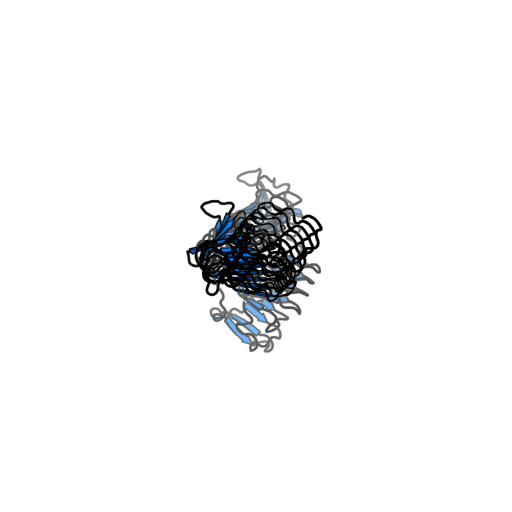4.194 12.008 23.698 1.00 96.69 192 GLY A CA 1
ATOM 1359 C C . GLY A 1 192 ? -22.683 11.860 23.691 1.00 96.69 192 GLY A C 1
ATOM 1360 O O . GLY A 1 192 ? -22.123 11.545 22.667 1.00 96.69 192 GLY A O 1
ATOM 1361 N N . ARG A 1 193 ? -21.988 12.247 24.762 1.00 97.81 193 ARG A N 1
ATOM 1362 C CA . ARG A 1 193 ? -20.525 12.093 24.836 1.00 97.81 193 ARG A CA 1
ATOM 1363 C C . ARG A 1 193 ? -20.189 10.924 25.743 1.00 97.81 193 ARG A C 1
ATOM 1365 O O . ARG A 1 193 ? -20.151 11.098 26.967 1.00 97.81 193 ARG A O 1
ATOM 1372 N N . ASP A 1 194 ? -19.859 9.807 25.132 1.00 97.44 194 ASP A N 1
ATOM 1373 C CA . ASP A 1 194 ? -19.678 8.530 25.791 1.00 97.44 194 ASP A CA 1
ATOM 1374 C C . ASP A 1 194 ? -18.194 8.156 25.915 1.00 97.44 194 ASP A C 1
ATOM 1376 O O . ASP A 1 194 ? -17.287 8.729 25.302 1.00 97.44 194 ASP A O 1
ATOM 1380 N N . THR A 1 195 ? -17.904 7.233 26.825 1.00 97.81 195 THR A N 1
ATOM 1381 C CA . THR A 1 195 ? -16.579 6.647 27.022 1.00 97.81 195 THR A CA 1
ATOM 1382 C C . THR A 1 195 ? -16.714 5.139 27.127 1.00 97.81 195 THR A C 1
ATOM 1384 O O . THR A 1 195 ? -17.243 4.628 28.115 1.00 97.81 195 THR A O 1
ATOM 1387 N N . LEU A 1 196 ? -16.208 4.435 26.122 1.00 98.12 196 LEU A N 1
ATOM 1388 C CA . LEU A 1 196 ? -16.277 2.985 25.994 1.00 98.12 196 LEU A CA 1
ATOM 1389 C C . LEU A 1 196 ? -14.881 2.389 26.187 1.00 98.12 196 LEU A C 1
ATOM 1391 O O . LEU A 1 196 ? -13.886 2.926 25.697 1.00 98.12 196 LEU A O 1
ATOM 1395 N N . GLN A 1 197 ? -14.814 1.286 26.923 1.00 98.12 197 GLN A N 1
ATOM 1396 C CA . GLN A 1 197 ? -13.598 0.510 27.142 1.00 98.12 197 GLN A CA 1
ATOM 1397 C C . GLN A 1 197 ? -13.936 -0.974 26.995 1.00 98.12 197 GLN A C 1
ATOM 1399 O O . GLN A 1 197 ? -14.689 -1.482 27.827 1.00 98.12 197 GLN A O 1
ATOM 1404 N N . GLY A 1 198 ? -13.401 -1.628 25.965 1.00 94.31 198 GLY A N 1
ATOM 1405 C CA . GLY A 1 198 ? -13.598 -3.051 25.687 1.00 94.31 198 GLY A CA 1
ATOM 1406 C C . GLY A 1 198 ? -12.987 -3.904 26.792 1.00 94.31 198 GLY A C 1
ATOM 1407 O O . GLY A 1 198 ? -13.686 -4.341 27.710 1.00 94.31 198 GLY A O 1
ATOM 1408 N N . GLY A 1 199 ? -11.660 -3.951 26.841 1.00 95.19 199 GLY A N 1
ATOM 1409 C CA . GLY A 1 199 ? -10.922 -4.706 27.840 1.00 95.19 199 GLY A CA 1
ATOM 1410 C C . GLY A 1 199 ? -10.070 -5.779 27.180 1.00 95.19 199 GLY A C 1
ATOM 1411 O O . GLY A 1 199 ? -9.195 -5.458 26.396 1.00 95.19 199 GLY A O 1
ATOM 1412 N N . ALA A 1 200 ? -10.209 -7.033 27.605 1.00 92.62 200 ALA A N 1
ATOM 1413 C CA . ALA A 1 200 ? -9.453 -8.140 27.023 1.00 92.62 200 ALA A CA 1
ATOM 1414 C C . ALA A 1 200 ? -10.361 -9.070 26.221 1.00 92.62 200 ALA A C 1
ATOM 1416 O O . ALA A 1 200 ? -11.210 -9.734 26.815 1.00 92.62 200 ALA A O 1
ATOM 1417 N N . GLY A 1 201 ? -10.082 -9.242 24.940 1.00 91.88 201 GLY A N 1
ATOM 1418 C CA . GLY A 1 201 ? -10.885 -10.031 24.016 1.00 91.88 201 GLY A CA 1
ATOM 1419 C C . GLY A 1 201 ? -11.234 -9.193 22.798 1.00 91.88 201 GLY A C 1
ATOM 1420 O O . GLY A 1 201 ? -10.925 -8.018 22.751 1.00 91.88 201 GLY A O 1
ATOM 1421 N N . ASN A 1 202 ? -11.828 -9.819 21.786 1.00 87.50 202 ASN A N 1
ATOM 1422 C CA . ASN A 1 202 ? -12.120 -9.109 20.544 1.00 87.50 202 ASN A CA 1
ATOM 1423 C C . ASN A 1 202 ? -13.463 -8.393 20.679 1.00 87.50 202 ASN A C 1
ATOM 1425 O O . ASN A 1 202 ? -14.515 -9.036 20.548 1.00 87.50 202 ASN A O 1
ATOM 1429 N N . ASP A 1 203 ? -13.416 -7.099 20.948 1.00 91.00 203 ASP A N 1
ATOM 1430 C CA . ASP A 1 203 ? -14.560 -6.278 21.299 1.00 91.00 203 ASP A CA 1
ATOM 1431 C C . ASP A 1 203 ? -15.093 -5.472 20.108 1.00 91.00 203 ASP A C 1
ATOM 1433 O O . ASP A 1 203 ? -14.405 -5.171 19.134 1.00 91.00 203 ASP A O 1
ATOM 1437 N N . LEU A 1 204 ? -16.372 -5.111 20.188 1.00 90.44 204 LEU A N 1
ATOM 1438 C CA . LEU A 1 204 ? -17.067 -4.283 19.210 1.00 90.44 204 LEU A CA 1
ATOM 1439 C C . LEU A 1 204 ? -17.621 -3.036 19.902 1.00 90.44 204 LEU A C 1
ATOM 1441 O O . LEU A 1 204 ? -18.528 -3.132 20.731 1.00 90.44 204 LEU A O 1
ATOM 1445 N N . LEU A 1 205 ? -17.070 -1.867 19.582 1.00 97.31 205 LEU A N 1
ATOM 1446 C CA . LEU A 1 205 ? -17.382 -0.601 20.241 1.00 97.31 205 LEU A CA 1
ATOM 1447 C C . LEU A 1 205 ? -18.039 0.375 19.260 1.00 97.31 205 LEU A C 1
ATOM 1449 O O . LEU A 1 205 ? -17.431 0.760 18.265 1.00 97.31 205 LEU A O 1
ATOM 1453 N N . PHE A 1 206 ? -19.242 0.838 19.599 1.00 96.44 206 PHE A N 1
ATOM 1454 C CA . PHE A 1 206 ? -19.996 1.849 18.858 1.00 96.44 206 PHE A CA 1
ATOM 1455 C C . PHE A 1 206 ? -20.231 3.091 19.725 1.00 96.44 206 PHE A C 1
ATOM 1457 O O . PHE A 1 206 ? -20.956 3.024 20.721 1.00 96.44 206 PHE A O 1
ATOM 1464 N N . GLY A 1 207 ? -19.642 4.231 19.358 1.00 97.00 207 GLY A N 1
ATOM 1465 C CA . GLY A 1 207 ? -19.954 5.531 19.967 1.00 97.00 207 GLY A CA 1
ATOM 1466 C C . GLY A 1 207 ? -21.353 6.000 19.565 1.00 97.00 207 GLY A C 1
ATOM 1467 O O . GLY A 1 207 ? -22.223 6.159 20.418 1.00 97.00 207 GLY A O 1
ATOM 1468 N N . ASN A 1 208 ? -21.626 5.988 18.258 1.00 96.75 208 ASN A N 1
ATOM 1469 C CA . ASN A 1 208 ? -22.804 6.538 17.582 1.00 96.75 208 ASN A CA 1
ATOM 1470 C C . ASN A 1 208 ? -22.827 8.081 17.586 1.00 96.75 208 ASN A C 1
ATOM 1472 O O . ASN A 1 208 ? -21.960 8.703 16.994 1.00 96.75 208 ASN A O 1
ATOM 1476 N N . ASP A 1 209 ? -23.866 8.737 18.109 1.00 97.56 209 ASP A N 1
ATOM 1477 C CA . ASP A 1 209 ? -24.007 10.192 17.966 1.00 97.56 209 ASP A CA 1
ATOM 1478 C C . ASP A 1 209 ? -23.274 10.900 19.103 1.00 97.56 209 ASP A C 1
ATOM 1480 O O . ASP A 1 209 ? -23.810 10.963 20.206 1.00 97.56 209 ASP A O 1
ATOM 1484 N N . GLY A 1 210 ? -22.145 11.557 18.854 1.00 97.81 210 GLY A N 1
ATOM 1485 C CA . GLY A 1 210 ? -21.358 12.042 19.973 1.00 97.81 210 GLY A CA 1
ATOM 1486 C C . GLY A 1 210 ? -20.078 12.792 19.681 1.00 97.81 210 GLY A C 1
ATOM 1487 O O . GLY A 1 210 ? -19.923 13.475 18.682 1.00 97.81 210 GLY A O 1
ATOM 1488 N N . ASN A 1 211 ? -19.217 12.868 20.688 1.00 98.25 211 ASN A N 1
ATOM 1489 C CA . ASN A 1 211 ? -17.793 13.171 20.511 1.00 98.25 211 ASN A CA 1
ATOM 1490 C C . ASN A 1 211 ? -17.095 12.309 21.553 1.00 98.25 211 ASN A C 1
ATOM 1492 O O . ASN A 1 211 ? -16.785 12.799 22.651 1.00 98.25 211 ASN A O 1
ATOM 1496 N N . ASP A 1 212 ? -16.947 11.044 21.226 1.00 98.44 212 ASP A N 1
ATOM 1497 C CA . ASP A 1 212 ? -16.781 9.933 22.138 1.00 98.44 212 ASP A CA 1
ATOM 1498 C C . ASP A 1 212 ? -15.316 9.555 22.308 1.00 98.44 212 ASP A C 1
ATOM 1500 O O . ASP A 1 212 ? -14.402 10.090 21.667 1.00 98.44 212 ASP A O 1
ATOM 1504 N N . ILE A 1 213 ? -15.072 8.678 23.275 1.00 98.69 213 ILE A N 1
ATOM 1505 C CA . ILE A 1 213 ? -13.756 8.101 23.530 1.00 98.69 213 ILE A CA 1
ATOM 1506 C C . ILE A 1 213 ? -13.917 6.589 23.567 1.00 98.69 213 ILE A C 1
ATOM 1508 O O . ILE A 1 213 ? -14.515 6.066 24.506 1.00 98.69 213 ILE A O 1
ATOM 1512 N N . LEU A 1 214 ? -13.348 5.900 22.586 1.00 98.69 214 LEU A N 1
ATOM 1513 C CA . LEU A 1 214 ? -13.386 4.444 22.480 1.00 98.69 214 LEU A CA 1
ATOM 1514 C C . LEU A 1 214 ? -11.984 3.879 22.719 1.00 98.69 214 LEU A C 1
ATOM 1516 O O . LEU A 1 214 ? -10.997 4.420 22.217 1.00 98.69 214 LEU A O 1
ATOM 1520 N N . ARG A 1 215 ? -11.894 2.819 23.525 1.00 98.62 215 ARG A N 1
ATOM 1521 C CA . ARG A 1 215 ? -10.651 2.095 23.817 1.00 98.62 215 ARG A CA 1
ATOM 1522 C C . ARG A 1 215 ? -10.890 0.598 23.676 1.00 98.62 215 ARG A C 1
ATOM 1524 O O . ARG A 1 215 ? -11.643 0.073 24.493 1.00 98.62 215 ARG A O 1
ATOM 1531 N N . GLY A 1 216 ? -10.253 -0.042 22.702 1.00 96.81 216 GLY A N 1
ATOM 1532 C CA . GLY A 1 216 ? -10.263 -1.499 22.558 1.00 96.81 216 GLY A CA 1
ATOM 1533 C C . GLY A 1 216 ? -9.561 -2.176 23.740 1.00 96.81 216 GLY A C 1
ATOM 1534 O O . GLY A 1 216 ? -10.200 -2.762 24.606 1.00 96.81 216 GLY A O 1
ATOM 1535 N N . GLU A 1 217 ? -8.290 -1.808 23.919 1.00 97.69 217 GLU A N 1
ATOM 1536 C CA . GLU A 1 217 ? -7.336 -2.279 24.934 1.00 97.69 217 GLU A CA 1
ATOM 1537 C C . GLU A 1 217 ? -6.503 -3.487 24.504 1.00 97.69 217 GLU A C 1
ATOM 1539 O O . GLU A 1 217 ? -5.346 -3.280 24.140 1.00 97.69 217 GLU A O 1
ATOM 1544 N N . ALA A 1 218 ? -6.972 -4.718 24.663 1.00 94.62 218 ALA A N 1
ATOM 1545 C CA . ALA A 1 218 ? -6.176 -5.901 24.359 1.00 94.62 218 ALA A CA 1
ATOM 1546 C C . ALA A 1 218 ? -6.938 -6.861 23.453 1.00 94.62 218 ALA A C 1
ATOM 1548 O O . ALA A 1 218 ? -8.087 -7.165 23.739 1.00 94.62 218 ALA A O 1
ATOM 1549 N N . ASP A 1 219 ? -6.200 -7.468 22.521 1.00 96.62 219 ASP A N 1
ATOM 1550 C CA . ASP A 1 219 ? -6.712 -8.322 21.447 1.00 96.62 219 ASP A CA 1
ATOM 1551 C C . ASP A 1 219 ? -7.347 -7.489 20.316 1.00 96.62 219 ASP A C 1
ATOM 1553 O O . ASP A 1 219 ? -7.081 -6.302 20.229 1.00 96.62 219 ASP A O 1
ATOM 1557 N N . ASN A 1 220 ? -8.023 -8.125 19.356 1.00 92.31 220 ASN A N 1
ATOM 1558 C CA . ASN A 1 220 ? -8.358 -7.484 18.081 1.00 92.31 220 ASN A CA 1
ATOM 1559 C C . ASN A 1 220 ? -9.759 -6.874 18.123 1.00 92.31 220 ASN A C 1
ATOM 1561 O O . ASN A 1 220 ? -10.747 -7.619 18.077 1.00 92.31 220 ASN A O 1
ATOM 1565 N N . ASP A 1 221 ? -9.836 -5.551 18.128 1.00 92.88 221 ASP A N 1
ATOM 1566 C CA . ASP A 1 221 ? -11.070 -4.812 18.366 1.00 92.88 221 ASP A CA 1
ATOM 1567 C C . ASP A 1 221 ? -11.604 -4.113 17.111 1.00 92.88 221 ASP A C 1
ATOM 1569 O O . ASP A 1 221 ? -10.870 -3.798 16.179 1.00 92.88 221 ASP A O 1
ATOM 1573 N N . ILE A 1 222 ? -12.909 -3.835 17.087 1.00 93.50 222 ILE A N 1
ATOM 1574 C CA . ILE A 1 222 ? -13.558 -3.017 16.053 1.00 93.50 222 ILE A CA 1
ATOM 1575 C C . ILE A 1 222 ? -14.147 -1.771 16.713 1.00 93.50 222 ILE A C 1
ATOM 1577 O O . ILE A 1 222 ? -15.006 -1.868 17.595 1.00 93.50 222 ILE A O 1
ATOM 1581 N N . LEU A 1 223 ? -13.697 -0.592 16.284 1.00 98.12 223 LEU A N 1
ATOM 1582 C CA . LEU A 1 223 ? -14.078 0.695 16.859 1.00 98.12 223 LEU A CA 1
ATOM 1583 C C . LEU A 1 223 ? -14.761 1.574 15.808 1.00 98.12 223 LEU A C 1
ATOM 1585 O O . LEU A 1 223 ? -14.128 2.004 14.848 1.00 98.12 223 LEU A O 1
ATOM 1589 N N . SER A 1 224 ? -16.027 1.917 16.044 1.00 97.06 224 SER A N 1
ATOM 1590 C CA . SER A 1 224 ? -16.796 2.895 15.267 1.00 97.06 224 SER A CA 1
ATOM 1591 C C . SER A 1 224 ? -17.173 4.075 16.165 1.00 97.06 224 SER A C 1
ATOM 1593 O O . SER A 1 224 ? -17.900 3.921 17.149 1.00 97.06 224 SER A O 1
ATOM 1595 N N . GLY A 1 225 ? -16.643 5.262 15.852 1.00 95.25 225 GLY A N 1
ATOM 1596 C CA . GLY A 1 225 ? -16.970 6.500 16.572 1.00 95.25 225 GLY A CA 1
ATOM 1597 C C . GLY A 1 225 ? -18.414 6.937 16.334 1.00 95.25 225 GLY A C 1
ATOM 1598 O O . GLY A 1 225 ? -19.151 7.183 17.284 1.00 95.25 225 GLY A O 1
ATOM 1599 N N . GLY A 1 226 ? -18.845 6.897 15.074 1.00 95.56 226 GLY A N 1
ATOM 1600 C CA . GLY A 1 226 ? -20.165 7.333 14.648 1.00 95.56 226 GLY A CA 1
ATOM 1601 C C . GLY A 1 226 ? -20.191 8.779 14.161 1.00 95.56 226 GLY A C 1
ATOM 1602 O O . GLY A 1 226 ? -19.280 9.249 13.486 1.00 95.56 226 GLY A O 1
ATOM 1603 N N . ASN A 1 227 ? -21.290 9.486 14.423 1.00 95.56 227 ASN A N 1
ATOM 1604 C CA . ASN A 1 227 ? -21.395 10.905 14.109 1.00 95.56 227 ASN A CA 1
ATOM 1605 C C . ASN A 1 227 ? -20.694 11.716 15.196 1.00 95.56 227 ASN A C 1
ATOM 1607 O O . ASN A 1 227 ? -21.256 11.904 16.271 1.00 95.56 227 ASN A O 1
ATOM 1611 N N . GLY A 1 228 ? -19.565 12.344 14.902 1.00 96.69 228 GLY A N 1
ATOM 1612 C CA . GLY A 1 228 ? -18.847 13.037 15.957 1.00 96.69 228 GLY A CA 1
ATOM 1613 C C . GLY A 1 228 ? -17.480 13.534 15.559 1.00 96.69 228 GLY A C 1
ATOM 1614 O O . GLY A 1 228 ? -17.093 13.526 14.405 1.00 96.69 228 GLY A O 1
ATOM 1615 N N . ASN A 1 229 ? -16.749 14.089 16.519 1.00 97.56 229 ASN A N 1
ATOM 1616 C CA . ASN A 1 229 ? -15.294 14.097 16.397 1.00 97.56 229 ASN A CA 1
ATOM 1617 C C . ASN A 1 229 ? -14.787 13.236 17.537 1.00 97.56 229 ASN A C 1
ATOM 1619 O O . ASN A 1 229 ? -14.648 13.714 18.676 1.00 97.56 229 ASN A O 1
ATOM 1623 N N . ASP A 1 230 ? -14.570 11.972 17.222 1.00 98.50 230 ASP A N 1
ATOM 1624 C CA . ASP A 1 230 ? -14.329 10.942 18.212 1.00 98.50 230 ASP A CA 1
ATOM 1625 C C . ASP A 1 230 ? -12.831 10.713 18.406 1.00 98.50 230 ASP A C 1
ATOM 1627 O O . ASP A 1 230 ? -11.977 11.186 17.648 1.00 98.50 230 ASP A O 1
ATOM 1631 N N . GLN A 1 231 ? -12.479 10.056 19.505 1.00 98.62 231 GLN A N 1
ATOM 1632 C CA . GLN A 1 231 ? -11.115 9.612 19.766 1.00 98.62 231 GLN A CA 1
ATOM 1633 C C . GLN A 1 231 ? -11.098 8.098 19.889 1.00 98.62 231 GLN A C 1
ATOM 1635 O O . GLN A 1 231 ? -11.672 7.552 20.833 1.00 98.62 231 GLN A O 1
ATOM 1640 N N . LEU A 1 232 ? -10.390 7.456 18.968 1.00 98.56 232 LEU A N 1
ATOM 1641 C CA . LEU A 1 232 ? -10.314 6.007 18.851 1.00 98.56 232 LEU A CA 1
ATOM 1642 C C . LEU A 1 232 ? -8.911 5.547 19.256 1.00 98.56 232 LEU A C 1
ATOM 1644 O O . LEU A 1 232 ? -7.912 6.095 18.780 1.00 98.56 232 LEU A O 1
ATOM 1648 N N . PHE A 1 233 ? -8.855 4.589 20.179 1.00 98.44 233 PHE A N 1
ATOM 1649 C CA . PHE A 1 233 ? -7.626 3.962 20.659 1.00 98.44 233 PHE A CA 1
ATOM 1650 C C . PHE A 1 233 ? -7.767 2.442 20.527 1.00 98.44 233 PHE A C 1
ATOM 1652 O O . PHE A 1 233 ? -8.508 1.852 21.317 1.00 98.44 233 PHE A O 1
ATOM 1659 N N . GLY A 1 234 ? -7.072 1.821 19.579 1.00 96.56 234 GLY A N 1
ATOM 1660 C CA . GLY A 1 234 ? -7.053 0.356 19.452 1.00 96.56 234 GLY A CA 1
ATOM 1661 C C . GLY A 1 234 ? -6.280 -0.273 20.614 1.00 96.56 234 GLY A C 1
ATOM 1662 O O . GLY A 1 234 ? -6.833 -0.962 21.473 1.00 96.56 234 GLY A O 1
ATOM 1663 N N . ASN A 1 235 ? -5.083 0.268 20.849 1.00 97.62 235 ASN A N 1
ATOM 1664 C CA . ASN A 1 235 ? -4.061 -0.165 21.799 1.00 97.62 235 ASN A CA 1
ATOM 1665 C C . ASN A 1 235 ? -3.303 -1.419 21.337 1.00 97.62 235 ASN A C 1
ATOM 1667 O O . ASN A 1 235 ? -2.337 -1.275 20.599 1.00 97.62 235 ASN A O 1
ATOM 1671 N N . ALA A 1 236 ? -3.579 -2.605 21.881 1.00 96.56 236 ALA A N 1
ATOM 1672 C CA . ALA A 1 236 ? -2.788 -3.799 21.602 1.00 96.56 236 ALA A CA 1
ATOM 1673 C C . ALA A 1 236 ? -3.634 -4.849 20.897 1.00 96.56 236 ALA A C 1
ATOM 1675 O O . ALA A 1 236 ? -4.389 -5.546 21.555 1.00 96.56 236 ALA A O 1
ATOM 1676 N N . GLY A 1 237 ? -3.391 -5.065 19.617 1.00 94.88 237 GLY A N 1
ATOM 1677 C CA . GLY A 1 237 ? -4.215 -5.938 18.798 1.00 94.88 237 GLY A CA 1
ATOM 1678 C C . GLY A 1 237 ? -3.922 -5.679 17.339 1.00 94.88 237 GLY A C 1
ATOM 1679 O O . GLY A 1 237 ? -3.052 -4.869 17.039 1.00 94.88 237 GLY A O 1
ATOM 1680 N N . ALA A 1 238 ? -4.600 -6.412 16.465 1.00 92.69 238 ALA A N 1
ATOM 1681 C CA . ALA A 1 238 ? -4.840 -5.985 15.094 1.00 92.69 238 ALA A CA 1
ATOM 1682 C C . ALA A 1 238 ? -6.255 -5.407 15.051 1.00 92.69 238 ALA A C 1
ATOM 1684 O O . ALA A 1 238 ? -7.225 -6.173 15.024 1.00 92.69 238 ALA A O 1
ATOM 1685 N N . ASP A 1 239 ? -6.352 -4.083 15.124 1.00 96.62 239 ASP A N 1
ATOM 1686 C CA . ASP A 1 239 ? -7.610 -3.376 15.344 1.00 96.62 239 ASP A CA 1
ATOM 1687 C C . ASP A 1 239 ? -8.200 -2.837 14.034 1.00 96.62 239 ASP A C 1
ATOM 1689 O O . ASP A 1 239 ? -7.488 -2.543 13.074 1.00 96.62 239 ASP A O 1
ATOM 1693 N N . VAL A 1 240 ? -9.525 -2.696 13.989 1.00 94.62 240 VAL A N 1
ATOM 1694 C CA . VAL A 1 240 ? -10.263 -2.116 12.859 1.00 94.62 240 VAL A CA 1
ATOM 1695 C C . VAL A 1 240 ? -10.898 -0.799 13.289 1.00 94.62 240 VAL A C 1
ATOM 1697 O O . VAL A 1 240 ? -11.742 -0.757 14.189 1.00 94.62 240 VAL A O 1
ATOM 1700 N N . PHE A 1 241 ? -10.541 0.285 12.609 1.00 98.06 241 PHE A N 1
ATOM 1701 C CA . PHE A 1 241 ? -11.119 1.609 12.819 1.00 98.06 241 PHE A CA 1
ATOM 1702 C C . PHE A 1 241 ? -12.145 1.922 11.728 1.00 98.06 241 PHE A C 1
ATOM 1704 O O . PHE A 1 241 ? -11.788 2.178 10.578 1.00 98.06 241 PHE A O 1
ATOM 1711 N N . VAL A 1 242 ? -13.426 1.957 12.091 1.00 94.19 242 VAL A N 1
ATOM 1712 C CA . VAL A 1 242 ? -14.499 2.348 11.172 1.00 94.19 242 VAL A CA 1
ATOM 1713 C C . VAL A 1 242 ? -14.562 3.873 11.097 1.00 94.19 242 VAL A C 1
ATOM 1715 O O . VAL A 1 242 ? -14.753 4.540 12.117 1.00 94.19 242 VAL A O 1
ATOM 1718 N N . ILE A 1 243 ? -14.401 4.435 9.897 1.00 95.12 243 ILE A N 1
ATOM 1719 C CA . ILE A 1 243 ? -14.343 5.888 9.678 1.00 95.12 243 ILE A CA 1
ATOM 1720 C C . ILE A 1 243 ? -15.310 6.360 8.587 1.00 95.12 243 ILE A C 1
ATOM 1722 O O . ILE A 1 243 ? -15.682 5.628 7.669 1.00 95.12 243 ILE A O 1
ATOM 1726 N N . GLY A 1 244 ? -15.684 7.641 8.652 1.00 88.19 244 GLY A N 1
ATOM 1727 C CA . GLY A 1 244 ? -16.528 8.283 7.637 1.00 88.19 244 GLY A CA 1
ATOM 1728 C C . GLY A 1 244 ? -18.033 8.254 7.919 1.00 88.19 244 GLY A C 1
ATOM 1729 O O . GLY A 1 244 ? -18.819 8.594 7.036 1.00 88.19 244 GLY A O 1
ATOM 1730 N N . GLU A 1 245 ? -18.432 7.919 9.148 1.00 88.50 245 GLU A N 1
ATOM 1731 C CA . GLU A 1 245 ? -19.826 7.971 9.615 1.00 88.50 245 GLU A CA 1
ATOM 1732 C C . GLU A 1 245 ? -20.341 9.409 9.778 1.00 88.50 245 GLU A C 1
ATOM 1734 O O . GLU A 1 245 ? -21.492 9.706 9.448 1.00 88.50 245 GLU A O 1
ATOM 1739 N N . GLY A 1 246 ? -19.465 10.336 10.174 1.00 85.50 246 GLY A N 1
ATOM 1740 C CA . GLY A 1 246 ? -19.729 11.768 10.148 1.00 85.50 246 GLY A CA 1
ATOM 1741 C C . GLY A 1 246 ? -18.818 12.546 11.091 1.00 85.50 246 GLY A C 1
ATOM 1742 O O . GLY A 1 246 ? -18.596 12.142 12.217 1.00 85.50 246 GLY A O 1
ATOM 1743 N N . GLY A 1 247 ? -18.348 13.716 10.652 1.00 91.94 247 GLY A N 1
ATOM 1744 C CA . GLY A 1 247 ? -17.386 14.528 11.403 1.00 91.94 247 GLY A CA 1
ATOM 1745 C C . GLY A 1 247 ? -15.937 14.094 11.160 1.00 91.94 247 GLY A C 1
ATOM 1746 O O . GLY A 1 247 ? -15.636 13.614 10.070 1.00 91.94 247 GLY A O 1
ATOM 1747 N N . THR A 1 248 ? -15.023 14.399 12.083 1.00 95.81 248 THR A N 1
ATOM 1748 C CA . THR A 1 248 ? -13.581 14.168 11.896 1.00 95.81 248 THR A CA 1
ATOM 1749 C C . THR A 1 248 ? -12.986 13.462 13.105 1.00 95.81 248 THR A C 1
ATOM 1751 O O . THR A 1 248 ? -12.653 14.100 14.113 1.00 95.81 248 THR A O 1
ATOM 1754 N N . ASP A 1 249 ? -12.790 12.158 12.963 1.00 97.75 249 ASP A N 1
ATOM 1755 C CA . ASP A 1 249 ? -12.301 11.308 14.042 1.00 97.75 249 ASP A CA 1
ATOM 1756 C C . ASP A 1 249 ? -10.790 11.382 14.194 1.00 97.75 249 ASP A C 1
ATOM 1758 O O . ASP A 1 249 ? -10.054 11.780 13.289 1.00 97.75 249 ASP A O 1
ATOM 1762 N N . ARG A 1 250 ? -10.306 11.043 15.387 1.00 98.12 250 ARG A N 1
ATOM 1763 C CA . ARG A 1 250 ? -8.880 11.027 15.710 1.00 98.12 250 ARG A CA 1
ATOM 1764 C C . ARG A 1 250 ? -8.478 9.627 16.130 1.00 98.12 250 ARG A C 1
ATOM 1766 O O . ARG A 1 250 ? -8.792 9.216 17.247 1.00 98.12 250 ARG A O 1
ATOM 1773 N N . VAL A 1 251 ? -7.732 8.953 15.266 1.00 98.44 251 VAL A N 1
ATOM 1774 C CA . VAL A 1 251 ? -7.116 7.655 15.556 1.00 98.44 251 VAL A CA 1
ATOM 1775 C C . VAL A 1 251 ? -5.757 7.910 16.197 1.00 98.44 251 VAL A C 1
ATOM 1777 O O . VAL A 1 251 ? -4.968 8.715 15.698 1.00 98.44 251 VAL A O 1
ATOM 1780 N N . LYS A 1 252 ? -5.529 7.339 17.380 1.00 97.88 252 LYS A N 1
ATOM 1781 C CA . LYS A 1 252 ? -4.496 7.821 18.312 1.00 97.88 252 LYS A CA 1
ATOM 1782 C C . LYS A 1 252 ? -3.233 6.976 18.375 1.00 97.88 252 LYS A C 1
ATOM 1784 O O . LYS A 1 252 ? -2.213 7.486 18.840 1.00 97.88 252 LYS A O 1
ATOM 1789 N N . ASP A 1 253 ? -3.327 5.717 17.986 1.00 96.19 253 ASP A N 1
ATOM 1790 C CA . ASP A 1 253 ? -2.302 4.700 18.200 1.00 96.19 253 ASP A CA 1
ATOM 1791 C C . ASP A 1 253 ? -2.261 3.651 17.083 1.00 96.19 253 ASP A C 1
ATOM 1793 O O . ASP A 1 253 ? -1.817 2.541 17.335 1.00 96.19 253 ASP A O 1
ATOM 1797 N N . PHE A 1 254 ? -2.664 4.034 15.866 1.00 97.75 254 PHE A N 1
ATOM 1798 C CA . PHE A 1 254 ? -2.601 3.176 14.681 1.00 97.75 254 PHE A CA 1
ATOM 1799 C C . PHE A 1 254 ? -1.183 2.637 14.441 1.00 97.75 254 PHE A C 1
ATOM 1801 O O . PHE A 1 254 ? -0.206 3.400 14.460 1.00 97.75 254 PHE A O 1
ATOM 1808 N N . VAL A 1 255 ? -1.088 1.337 14.183 1.00 96.00 255 VAL A N 1
ATOM 1809 C CA . VAL A 1 255 ? 0.132 0.611 13.839 1.00 96.00 255 VAL A CA 1
ATOM 1810 C C . VAL A 1 255 ? -0.009 0.029 12.432 1.00 96.00 255 VAL A C 1
ATOM 1812 O O . VAL A 1 255 ? -0.709 -0.955 12.228 1.00 96.00 255 VAL A O 1
ATOM 1815 N N . ASP A 1 256 ? 0.717 0.619 11.486 1.00 90.31 256 ASP A N 1
ATOM 1816 C CA . ASP A 1 256 ? 0.841 0.141 10.102 1.00 90.31 256 ASP A CA 1
ATOM 1817 C C . ASP A 1 256 ? 1.239 -1.352 10.033 1.00 90.31 256 ASP A C 1
ATOM 1819 O O . ASP A 1 256 ? 2.068 -1.833 10.821 1.00 90.31 256 ASP A O 1
ATOM 1823 N N . GLY A 1 257 ? 0.595 -2.089 9.124 1.00 87.62 257 GLY A N 1
ATOM 1824 C CA . GLY A 1 257 ? 0.742 -3.534 8.929 1.00 87.62 257 GLY A CA 1
ATOM 1825 C C . GLY A 1 257 ? 0.151 -4.408 10.044 1.00 87.62 257 GLY A C 1
ATOM 1826 O O . GLY A 1 257 ? 0.328 -5.631 10.030 1.00 87.62 257 GLY A O 1
ATOM 1827 N N . VAL A 1 258 ? -0.511 -3.807 11.035 1.00 92.81 258 VAL A N 1
ATOM 1828 C CA . VAL A 1 258 ? -1.182 -4.511 12.136 1.00 92.81 258 VAL A CA 1
ATOM 1829 C C . VAL A 1 258 ? -2.645 -4.092 12.222 1.00 92.81 258 VAL A C 1
ATOM 1831 O O . VAL A 1 258 ? -3.517 -4.958 12.239 1.00 92.81 258 VAL A O 1
ATOM 1834 N N . ASP A 1 259 ? -2.900 -2.789 12.260 1.00 97.06 259 ASP A N 1
ATOM 1835 C CA . ASP A 1 259 ? -4.238 -2.213 12.297 1.00 97.06 259 ASP A CA 1
ATOM 1836 C C . ASP A 1 259 ? -4.780 -1.970 10.886 1.00 97.06 259 ASP A C 1
ATOM 1838 O O . ASP A 1 259 ?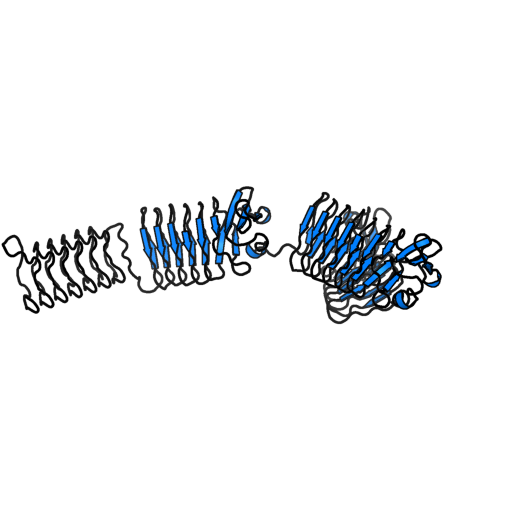 -4.044 -1.979 9.906 1.00 97.06 259 ASP A O 1
ATOM 1842 N N . SER A 1 260 ? -6.085 -1.739 10.783 1.00 95.44 260 SER A N 1
ATOM 1843 C CA . SER A 1 260 ? -6.771 -1.474 9.517 1.00 95.44 260 SER A CA 1
ATOM 1844 C C . SER A 1 260 ? -7.924 -0.485 9.692 1.00 95.44 260 SER A C 1
ATOM 1846 O O . SER A 1 260 ? -8.374 -0.184 10.801 1.00 95.44 260 SER A O 1
ATOM 1848 N N . PHE A 1 261 ? -8.416 0.035 8.578 1.00 96.19 261 PHE A N 1
ATOM 1849 C CA . PHE A 1 261 ? -9.563 0.914 8.463 1.00 96.19 261 PHE A CA 1
ATOM 1850 C C . PHE A 1 261 ? -10.707 0.205 7.746 1.00 96.19 261 PHE A C 1
ATOM 1852 O O . PHE A 1 261 ? -10.512 -0.523 6.779 1.00 96.19 261 PHE A O 1
ATOM 1859 N N . GLU A 1 262 ? -11.928 0.508 8.168 1.00 92.56 262 GLU A N 1
ATOM 1860 C CA . GLU A 1 262 ? -13.136 0.180 7.419 1.00 92.56 262 GLU A CA 1
ATOM 1861 C C . GLU A 1 262 ? -13.845 1.487 7.048 1.00 92.56 262 GLU A C 1
ATOM 1863 O O . GLU A 1 262 ? -14.093 2.352 7.893 1.00 92.56 262 GLU A O 1
ATOM 1868 N N . LEU A 1 263 ? -14.157 1.670 5.765 1.00 88.38 263 LEU A N 1
ATOM 1869 C CA . LEU A 1 263 ? -14.907 2.837 5.305 1.00 88.38 263 LEU A CA 1
ATOM 1870 C C . LEU A 1 263 ? -16.403 2.607 5.501 1.00 88.38 263 LEU A C 1
ATOM 1872 O O . LEU A 1 263 ? -16.945 1.575 5.105 1.00 88.38 263 LEU A O 1
ATOM 1876 N N . PHE A 1 264 ? -17.097 3.602 6.050 1.00 86.62 264 PHE A N 1
ATOM 1877 C CA . PHE A 1 264 ? -18.541 3.510 6.219 1.00 86.62 264 PHE A CA 1
ATOM 1878 C C . PHE A 1 264 ? -19.297 3.356 4.886 1.00 86.62 264 PHE A C 1
ATOM 1880 O O . PHE A 1 264 ? -18.885 3.871 3.839 1.00 86.62 264 PHE A O 1
ATOM 1887 N N . GLU A 1 265 ? -20.456 2.686 4.937 1.00 80.94 265 GLU A N 1
ATOM 1888 C CA . GLU A 1 265 ? -21.273 2.367 3.764 1.00 80.94 265 GLU A CA 1
ATOM 1889 C C . GLU A 1 265 ? -21.552 3.614 2.903 1.00 80.94 265 GLU A C 1
ATOM 1891 O O . GLU A 1 265 ? -22.131 4.610 3.345 1.00 80.94 265 GLU A O 1
ATOM 1896 N N . GLY A 1 266 ? -21.176 3.534 1.623 1.00 77.12 266 GLY A N 1
ATOM 1897 C CA . GLY A 1 266 ? -21.374 4.607 0.646 1.00 77.12 266 GLY A CA 1
ATOM 1898 C C . GLY A 1 266 ? -20.145 5.482 0.398 1.00 77.12 266 GLY A C 1
ATOM 1899 O O . GLY A 1 266 ? -20.194 6.339 -0.490 1.00 77.12 266 GLY A O 1
ATOM 1900 N N . ILE A 1 267 ? -19.042 5.250 1.111 1.00 80.31 267 ILE A N 1
ATOM 1901 C CA . ILE A 1 267 ? -17.722 5.758 0.740 1.00 80.31 267 ILE A CA 1
ATOM 1902 C C . ILE A 1 267 ? -17.017 4.678 -0.080 1.00 80.31 267 ILE A C 1
ATOM 1904 O O . ILE A 1 267 ? -16.938 3.528 0.326 1.00 80.31 267 ILE A O 1
ATOM 1908 N N . ASN A 1 268 ? -16.548 5.053 -1.268 1.00 77.88 268 ASN A N 1
ATOM 1909 C CA . ASN A 1 268 ? -15.746 4.183 -2.123 1.00 77.88 268 ASN A CA 1
ATOM 1910 C C . ASN A 1 268 ? -14.279 4.603 -1.984 1.00 77.88 268 ASN A C 1
ATOM 1912 O O . ASN A 1 268 ? -14.020 5.814 -1.996 1.00 77.88 268 ASN A O 1
ATOM 1916 N N . PHE A 1 269 ? -13.355 3.644 -1.866 1.00 80.94 269 PHE A N 1
ATOM 1917 C CA . PHE A 1 269 ? -11.929 3.920 -1.680 1.00 80.94 269 PHE A CA 1
ATOM 1918 C C . PHE A 1 269 ? -11.360 4.812 -2.793 1.00 80.94 269 PHE A C 1
ATOM 1920 O O . PHE A 1 269 ? -10.581 5.717 -2.518 1.00 80.94 269 PHE A O 1
ATOM 1927 N N . SER A 1 270 ? -11.883 4.708 -4.021 1.00 78.12 270 SER A N 1
ATOM 1928 C CA . SER A 1 270 ? -11.509 5.581 -5.149 1.00 78.12 270 SER A CA 1
ATOM 1929 C C . SER A 1 270 ? -11.712 7.088 -4.901 1.00 78.12 270 SER A C 1
ATOM 1931 O O . SER A 1 270 ? -11.248 7.918 -5.677 1.00 78.12 270 SER A O 1
ATOM 1933 N N . ASN A 1 271 ? -12.487 7.461 -3.879 1.00 76.00 271 ASN A N 1
ATOM 1934 C CA . ASN A 1 271 ? -12.749 8.849 -3.495 1.00 76.00 271 ASN A CA 1
ATOM 1935 C C . ASN A 1 271 ? -11.994 9.264 -2.223 1.00 76.00 271 ASN A C 1
ATOM 1937 O O . ASN A 1 271 ? -12.247 10.363 -1.712 1.00 76.00 271 ASN A O 1
ATOM 1941 N N . VAL A 1 272 ? -11.137 8.388 -1.695 1.00 81.75 272 VAL A N 1
ATOM 1942 C CA . VAL A 1 272 ? -10.309 8.621 -0.515 1.00 81.75 272 VAL A CA 1
ATOM 1943 C C . VAL A 1 272 ? -9.009 9.302 -0.935 1.00 81.75 272 VAL A C 1
ATOM 1945 O O . VAL A 1 272 ? -8.389 8.966 -1.935 1.00 81.75 272 VAL A O 1
ATOM 1948 N N . ILE A 1 273 ? -8.614 10.311 -0.168 1.00 81.44 273 ILE A N 1
ATOM 1949 C CA . ILE A 1 273 ? -7.356 11.035 -0.309 1.00 81.44 273 ILE A CA 1
ATOM 1950 C C . ILE A 1 273 ? -6.647 10.961 1.037 1.00 81.44 273 ILE A C 1
ATOM 1952 O O . ILE A 1 273 ? -7.180 11.447 2.045 1.00 81.44 273 ILE A O 1
ATOM 1956 N N . ILE A 1 274 ? -5.441 10.400 1.018 1.00 88.12 274 ILE A N 1
ATOM 1957 C CA . ILE A 1 274 ? -4.533 10.269 2.156 1.00 88.12 274 ILE A CA 1
ATOM 1958 C C . ILE A 1 274 ? -3.418 11.299 1.972 1.00 88.12 274 ILE A C 1
ATOM 1960 O O . ILE A 1 274 ? -2.766 11.355 0.932 1.00 88.12 274 ILE A O 1
ATOM 1964 N N . ALA A 1 275 ? -3.231 12.181 2.950 1.00 81.00 275 ALA A N 1
ATOM 1965 C CA . ALA A 1 275 ? -2.224 13.236 2.873 1.00 81.00 275 ALA A CA 1
ATOM 1966 C C . ALA A 1 275 ? -1.703 13.608 4.260 1.00 81.00 275 ALA A C 1
ATOM 1968 O O . ALA A 1 275 ? -2.393 13.428 5.259 1.00 81.00 275 ALA A O 1
ATOM 1969 N N . ALA A 1 276 ? -0.510 14.197 4.339 1.00 83.94 276 ALA A N 1
ATOM 1970 C CA . ALA A 1 276 ? -0.020 14.765 5.591 1.00 83.94 276 ALA A CA 1
ATOM 1971 C C . ALA A 1 276 ? -0.990 15.842 6.122 1.00 83.94 276 ALA A C 1
ATOM 1973 O O . ALA A 1 276 ? -1.421 16.728 5.378 1.00 83.94 276 ALA A O 1
ATOM 1974 N N . ASP A 1 277 ? -1.303 15.797 7.420 1.00 87.62 277 ASP A N 1
ATOM 1975 C CA . ASP A 1 277 ? -2.167 16.785 8.072 1.00 87.62 277 ASP A CA 1
ATOM 1976 C C . ASP A 1 277 ? -1.518 18.184 7.988 1.00 87.62 277 ASP A C 1
ATOM 1978 O O . ASP A 1 277 ? -0.422 18.405 8.522 1.00 87.62 277 ASP A O 1
ATOM 1982 N N . PRO A 1 278 ? -2.189 19.180 7.376 1.00 83.25 278 PRO A N 1
ATOM 1983 C CA . PRO A 1 278 ? -1.664 20.538 7.257 1.00 83.25 278 PRO A CA 1
ATOM 1984 C C . PRO A 1 278 ? -1.355 21.214 8.601 1.00 83.25 278 PRO A C 1
ATOM 1986 O O . PRO A 1 278 ? -0.571 22.167 8.648 1.00 83.25 278 PRO A O 1
ATOM 1989 N N . ALA A 1 279 ? -1.993 20.779 9.693 1.00 89.81 279 ALA A N 1
ATOM 1990 C CA . ALA A 1 279 ? -1.751 21.301 11.034 1.00 89.81 279 ALA A CA 1
ATOM 1991 C C . ALA A 1 279 ? -0.525 20.665 11.711 1.00 89.81 279 ALA A C 1
ATOM 1993 O O . ALA A 1 279 ? 0.087 21.301 12.577 1.00 89.81 279 ALA A O 1
ATOM 1994 N N . ASN A 1 280 ? -0.168 19.436 11.333 1.00 88.75 280 ASN A N 1
ATOM 1995 C CA . ASN A 1 280 ? 0.968 18.693 11.863 1.00 88.75 280 ASN A CA 1
ATOM 1996 C C . ASN A 1 280 ? 1.389 17.589 10.884 1.00 88.75 280 ASN A C 1
ATOM 1998 O O . ASN A 1 280 ? 0.760 16.542 10.840 1.00 88.75 280 ASN A O 1
ATOM 2002 N N . SER A 1 281 ? 2.512 17.774 10.193 1.00 84.00 281 SER A N 1
ATOM 2003 C CA . SER A 1 281 ? 3.001 16.832 9.176 1.00 84.00 281 SER A CA 1
ATOM 2004 C C . SER A 1 281 ? 3.364 15.436 9.698 1.00 84.00 281 SER A C 1
ATOM 2006 O O . SER A 1 281 ? 3.633 14.555 8.896 1.00 84.00 281 SER A O 1
ATOM 2008 N N . ASN A 1 282 ? 3.419 15.236 11.019 1.00 89.19 282 ASN A N 1
ATOM 2009 C CA . ASN A 1 282 ? 3.611 13.913 11.623 1.00 89.19 282 ASN A CA 1
ATOM 2010 C C . ASN A 1 282 ? 2.291 13.142 11.801 1.00 89.19 282 ASN A C 1
ATOM 2012 O O . ASN A 1 282 ? 2.300 12.061 12.379 1.00 89.19 282 ASN A O 1
ATOM 2016 N N . ASN A 1 283 ? 1.165 13.739 11.416 1.00 91.94 283 ASN A N 1
ATOM 2017 C CA . ASN A 1 283 ? -0.138 13.099 11.396 1.00 91.94 283 ASN A CA 1
ATOM 2018 C C . ASN A 1 283 ? -0.580 12.921 9.942 1.00 91.94 283 ASN A C 1
ATOM 2020 O O . ASN A 1 283 ? -0.210 13.713 9.070 1.00 91.94 283 ASN A O 1
ATOM 2024 N N . THR A 1 284 ? -1.460 11.955 9.720 1.00 91.56 284 THR A N 1
ATOM 2025 C CA . THR A 1 284 ? -2.096 11.712 8.428 1.00 91.56 284 THR A CA 1
ATOM 2026 C C . THR A 1 284 ? -3.544 12.164 8.466 1.00 91.56 284 THR A C 1
ATOM 2028 O O . THR A 1 284 ? -4.265 11.906 9.423 1.00 91.56 284 THR A O 1
ATOM 2031 N N . GLN A 1 285 ? -3.972 12.870 7.431 1.00 95.50 285 GLN A N 1
ATOM 2032 C CA . GLN A 1 285 ? -5.347 13.264 7.195 1.00 95.50 285 GLN A CA 1
ATOM 2033 C C . GLN A 1 285 ? -5.941 12.349 6.122 1.00 95.50 285 GLN A C 1
ATOM 2035 O O . GLN A 1 285 ? -5.454 12.326 4.993 1.00 95.50 285 GLN A O 1
ATOM 2040 N N . ILE A 1 286 ? -7.031 11.665 6.463 1.00 92.69 286 ILE A N 1
ATOM 2041 C CA . ILE A 1 286 ? -7.827 10.872 5.527 1.00 92.69 286 ILE A CA 1
ATOM 2042 C C . ILE A 1 286 ? -9.081 11.677 5.198 1.00 92.69 286 ILE A C 1
ATOM 2044 O O . ILE A 1 286 ? -9.810 12.144 6.083 1.00 92.69 286 ILE A O 1
ATOM 2048 N N . SER A 1 287 ? -9.327 11.884 3.911 1.00 88.94 287 SER A N 1
ATOM 2049 C CA . SER A 1 287 ? -10.487 12.627 3.428 1.00 88.94 287 SER A CA 1
ATOM 2050 C C . SER A 1 287 ? -11.226 11.865 2.346 1.00 88.94 287 SER A C 1
ATOM 2052 O O . SER A 1 287 ? -10.602 11.207 1.531 1.00 88.94 287 SER A O 1
ATOM 2054 N N . ALA A 1 288 ? -12.549 11.981 2.321 1.00 84.56 288 ALA A N 1
ATOM 2055 C CA . ALA A 1 288 ? -13.395 11.384 1.298 1.00 84.56 288 ALA A CA 1
ATOM 2056 C C . ALA A 1 288 ? -14.423 12.405 0.814 1.00 84.56 288 ALA A C 1
ATOM 2058 O O . ALA A 1 288 ? -14.963 13.185 1.603 1.00 84.56 288 ALA A O 1
ATOM 2059 N N . ASN A 1 289 ? -14.690 12.440 -0.496 1.00 80.06 289 ASN A N 1
ATOM 2060 C CA . ASN A 1 289 ? -15.654 13.374 -1.101 1.00 80.06 289 ASN A CA 1
ATOM 2061 C C . ASN A 1 289 ? -15.406 14.859 -0.728 1.00 80.06 289 ASN A C 1
ATOM 2063 O O . ASN A 1 289 ? -16.340 15.659 -0.613 1.00 80.06 289 ASN A O 1
ATOM 2067 N N . GLY A 1 290 ? -14.140 15.237 -0.512 1.00 78.62 290 GLY A N 1
ATOM 2068 C CA . GLY A 1 290 ? -13.734 16.594 -0.128 1.00 78.62 290 GLY A CA 1
ATOM 2069 C C . GLY A 1 290 ? -13.973 16.966 1.344 1.00 78.62 290 GLY A C 1
ATOM 2070 O O . GLY A 1 290 ? -13.854 18.144 1.691 1.00 78.62 290 GLY A O 1
ATOM 2071 N N . GLN A 1 291 ? -14.309 16.004 2.207 1.00 87.50 291 GLN A N 1
ATOM 2072 C CA . GLN A 1 291 ? -14.426 16.184 3.657 1.00 87.50 291 GLN A CA 1
ATOM 2073 C C . GLN A 1 291 ? -13.355 15.377 4.386 1.00 87.50 291 GLN A C 1
ATOM 2075 O O . GLN A 1 291 ? -13.027 14.271 3.974 1.00 87.50 291 GLN A O 1
ATOM 2080 N N . VAL A 1 292 ? -12.812 15.926 5.473 1.00 91.31 292 VAL A N 1
ATOM 2081 C CA . VAL A 1 292 ? -11.886 15.191 6.343 1.00 91.31 292 VAL A CA 1
ATOM 2082 C C . VAL A 1 292 ? -12.692 14.249 7.219 1.00 91.31 292 VAL A C 1
ATOM 2084 O O . VAL A 1 292 ? -13.503 14.727 8.011 1.00 91.31 292 VAL A O 1
ATOM 2087 N N . ILE A 1 293 ? -12.455 12.949 7.072 1.00 94.44 293 ILE A N 1
ATOM 2088 C CA . ILE A 1 293 ? -13.169 11.908 7.817 1.00 94.44 293 ILE A CA 1
ATOM 2089 C C . ILE A 1 293 ? -12.355 11.406 9.011 1.00 94.44 293 ILE A C 1
ATOM 2091 O O . ILE A 1 293 ? -12.936 11.089 10.041 1.00 94.44 293 ILE A O 1
ATOM 2095 N N . ALA A 1 294 ? -11.020 11.425 8.926 1.00 97.31 294 ALA A N 1
ATOM 2096 C CA . ALA A 1 294 ? -10.160 11.029 10.036 1.00 97.31 294 ALA A CA 1
ATOM 2097 C C . ALA A 1 294 ? -8.808 11.758 10.035 1.00 97.31 294 ALA A C 1
ATOM 2099 O O . ALA A 1 294 ? -8.299 12.194 8.999 1.00 97.31 294 ALA A O 1
ATOM 2100 N N . ILE A 1 295 ? -8.220 11.875 11.224 1.00 97.88 295 ILE A N 1
ATOM 2101 C CA . ILE A 1 295 ? -6.832 12.268 11.460 1.00 97.88 295 ILE A CA 1
ATOM 2102 C C . ILE A 1 295 ? -6.154 11.149 12.250 1.00 97.88 295 ILE A C 1
ATOM 2104 O O . ILE A 1 295 ? -6.511 10.899 13.402 1.00 97.88 295 ILE A O 1
ATOM 2108 N N . VAL A 1 296 ? -5.142 10.526 11.661 1.00 98.19 296 VAL A N 1
ATOM 2109 C CA . VAL A 1 296 ? -4.304 9.511 12.302 1.00 98.19 296 VAL A CA 1
ATOM 2110 C C . VAL A 1 296 ? -3.091 10.199 12.916 1.00 98.19 296 VAL A C 1
ATOM 2112 O O . VAL A 1 296 ? -2.292 10.835 12.227 1.00 98.19 296 VAL A O 1
ATOM 2115 N N . GLU A 1 297 ? -2.984 10.165 14.240 1.00 97.50 297 GLU A N 1
ATOM 2116 C CA . GLU A 1 297 ? -1.943 10.883 14.970 1.00 97.50 297 GLU A CA 1
ATOM 2117 C C . GLU A 1 297 ? -0.643 10.093 15.062 1.00 97.50 297 GLU A C 1
ATOM 2119 O O . GLU A 1 297 ? -0.631 8.951 15.502 1.00 97.50 297 GLU A O 1
ATOM 2124 N N . GLY A 1 298 ? 0.478 10.743 14.743 1.00 94.81 298 GLY A N 1
ATOM 2125 C CA . GLY A 1 298 ? 1.806 10.146 14.898 1.00 94.81 298 GLY A CA 1
ATOM 2126 C C . GLY A 1 298 ? 2.204 9.146 13.810 1.00 94.81 298 GLY A C 1
ATOM 2127 O O . GLY A 1 298 ? 3.310 8.615 13.892 1.00 94.81 298 GLY A O 1
ATOM 2128 N N . VAL A 1 299 ? 1.354 8.936 12.803 1.00 92.62 299 VAL A N 1
ATOM 2129 C CA . VAL A 1 299 ? 1.616 8.095 11.629 1.00 92.62 299 VAL A CA 1
ATOM 2130 C C . VAL A 1 299 ? 1.773 8.993 10.406 1.00 92.62 299 VAL A C 1
ATOM 2132 O O . VAL A 1 299 ? 0.963 9.897 10.181 1.00 92.62 299 VAL A O 1
ATOM 2135 N N . SER A 1 300 ? 2.846 8.771 9.647 1.00 85.62 300 SER A N 1
ATOM 2136 C CA . SER A 1 300 ? 3.147 9.514 8.421 1.00 85.62 300 SER A CA 1
ATOM 2137 C C . SER A 1 300 ? 2.289 9.010 7.262 1.00 85.62 300 SER A C 1
ATOM 2139 O O . SER A 1 300 ? 2.008 7.821 7.186 1.00 85.62 300 SER A O 1
ATOM 2141 N N . SER A 1 301 ? 1.907 9.894 6.338 1.00 82.12 301 SER A N 1
ATOM 2142 C CA . SER A 1 301 ? 0.931 9.565 5.287 1.00 82.12 301 SER A CA 1
ATOM 2143 C C . SER A 1 301 ? 1.434 8.579 4.238 1.00 82.12 301 SER A C 1
ATOM 2145 O O . SER A 1 301 ? 0.649 8.143 3.417 1.00 82.12 301 SER A O 1
ATOM 2147 N N . ASN A 1 302 ? 2.730 8.267 4.240 1.00 79.88 302 ASN A N 1
ATOM 2148 C CA . ASN A 1 302 ? 3.340 7.239 3.396 1.00 79.88 302 ASN A CA 1
ATOM 2149 C C . ASN A 1 302 ? 3.289 5.831 4.020 1.00 79.88 302 ASN A C 1
ATOM 2151 O O . ASN A 1 302 ? 3.843 4.915 3.435 1.00 79.88 302 ASN A O 1
ATOM 2155 N N . LEU A 1 303 ? 2.748 5.699 5.235 1.00 84.44 303 LEU A N 1
ATOM 2156 C CA . LEU A 1 303 ? 2.527 4.428 5.940 1.00 84.44 303 LEU A CA 1
ATOM 2157 C C . LEU A 1 303 ? 1.029 4.101 6.035 1.00 84.44 303 LEU A C 1
ATOM 2159 O O . LEU A 1 303 ? 0.629 3.364 6.924 1.00 84.44 303 LEU A O 1
ATOM 2163 N N . ILE A 1 304 ? 0.194 4.796 5.256 1.00 85.31 304 ILE A N 1
ATOM 2164 C CA . ILE A 1 304 ? -1.226 4.480 5.144 1.00 85.31 304 ILE A CA 1
ATOM 2165 C C . ILE A 1 304 ? -1.529 4.334 3.660 1.00 85.31 304 ILE A C 1
ATOM 2167 O O . ILE A 1 304 ? -1.424 5.321 2.925 1.00 85.31 304 ILE A O 1
ATOM 2171 N N . ASP A 1 305 ? -1.887 3.131 3.236 1.00 81.44 305 ASP A N 1
ATOM 2172 C CA . ASP A 1 305 ? -2.108 2.772 1.835 1.00 81.44 305 ASP A CA 1
ATOM 2173 C C . ASP A 1 305 ? -3.437 2.024 1.632 1.00 81.44 305 ASP A C 1
ATOM 2175 O O . ASP A 1 305 ? -4.320 2.090 2.480 1.00 81.44 305 ASP A O 1
ATOM 2179 N N . ALA A 1 306 ? -3.633 1.392 0.470 1.00 75.81 306 ALA A N 1
ATOM 2180 C CA . ALA A 1 306 ? -4.856 0.656 0.145 1.00 75.81 306 ALA A CA 1
ATOM 2181 C C . ALA A 1 306 ? -5.041 -0.623 0.984 1.00 75.81 306 ALA A C 1
ATOM 2183 O O . ALA A 1 306 ? -6.175 -0.963 1.334 1.00 75.81 306 ALA A O 1
ATOM 2184 N N . VAL A 1 307 ? -3.943 -1.287 1.361 1.00 79.38 307 VAL A N 1
ATOM 2185 C CA . VAL A 1 307 ? -3.955 -2.522 2.158 1.00 79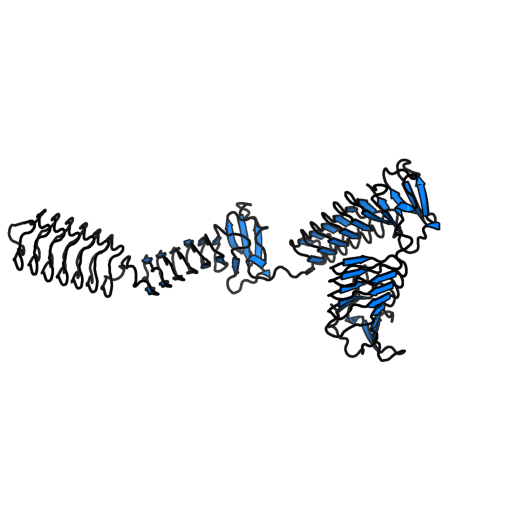.38 307 VAL A CA 1
ATOM 2186 C C . VAL A 1 307 ? -4.565 -2.252 3.527 1.00 79.38 307 VAL A C 1
ATOM 2188 O O . VAL A 1 307 ? -5.362 -3.055 4.019 1.00 79.38 307 VAL A O 1
ATOM 2191 N N . ASP A 1 308 ? -4.282 -1.083 4.105 1.00 88.06 308 ASP A N 1
ATOM 2192 C CA . ASP A 1 308 ? -4.873 -0.675 5.378 1.00 88.06 308 ASP A CA 1
ATOM 2193 C C . ASP A 1 308 ? -6.398 -0.552 5.317 1.00 88.06 308 ASP A C 1
ATOM 2195 O O . ASP A 1 308 ? -7.039 -0.634 6.356 1.00 88.06 308 ASP A O 1
ATOM 2199 N N . PHE A 1 309 ? -7.013 -0.382 4.141 1.00 88.19 309 PHE A N 1
ATOM 2200 C CA . PHE A 1 309 ? -8.477 -0.333 3.985 1.00 88.19 309 PHE A CA 1
ATOM 2201 C C . PHE A 1 309 ? -9.089 -1.686 3.609 1.00 88.19 309 PHE A C 1
ATOM 2203 O O . PHE A 1 309 ? -10.278 -1.759 3.293 1.00 88.19 309 PHE A O 1
ATOM 2210 N N . GLY A 1 310 ? -8.292 -2.760 3.634 1.00 72.38 310 GLY A N 1
ATOM 2211 C CA . GLY A 1 310 ? -8.722 -4.082 3.183 1.00 72.38 310 GLY A CA 1
ATOM 2212 C C . GLY A 1 310 ? -9.025 -4.135 1.685 1.00 72.38 310 GLY A C 1
ATOM 2213 O O . GLY A 1 310 ? -9.701 -5.064 1.237 1.00 72.38 310 GLY A O 1
ATOM 2214 N N . GLU A 1 311 ? -8.552 -3.142 0.931 1.00 67.12 311 GLU A N 1
ATOM 2215 C CA . GLU A 1 311 ? -8.498 -3.206 -0.519 1.00 67.12 311 GLU A CA 1
ATOM 2216 C C . GLU A 1 311 ? -7.284 -4.060 -0.907 1.00 67.12 311 GLU A C 1
ATOM 2218 O O . GLU A 1 311 ? -6.279 -4.101 -0.192 1.00 67.12 311 GLU A O 1
ATOM 2223 N N . ASP A 1 312 ? -7.385 -4.768 -2.032 1.00 48.09 312 ASP A N 1
ATOM 2224 C CA . ASP A 1 312 ? -6.195 -5.352 -2.654 1.00 48.09 312 ASP A CA 1
ATOM 2225 C C . ASP A 1 312 ? -5.190 -4.204 -2.881 1.00 48.09 312 ASP A C 1
ATOM 2227 O O . ASP A 1 312 ? -5.627 -3.109 -3.275 1.00 48.09 312 ASP A O 1
ATOM 2231 N N . PRO A 1 313 ? -3.877 -4.392 -2.621 1.00 47.25 313 PRO A N 1
ATOM 2232 C CA . PRO A 1 313 ? -2.877 -3.424 -3.055 1.00 47.25 313 PRO A CA 1
ATOM 2233 C C . PRO A 1 313 ? -3.149 -3.079 -4.520 1.00 47.25 313 PRO A C 1
ATOM 2235 O O . PRO A 1 313 ? -3.635 -3.927 -5.273 1.00 47.25 313 PRO A O 1
ATOM 2238 N N . LEU A 1 314 ? -2.937 -1.804 -4.865 1.00 46.62 314 LEU A N 1
ATOM 2239 C CA . LEU A 1 314 ? -3.220 -1.230 -6.184 1.00 46.62 314 LEU A CA 1
ATOM 2240 C C . LEU A 1 314 ? -2.931 -2.247 -7.299 1.00 46.62 314 LEU A C 1
ATOM 2242 O O . LEU A 1 314 ? -1.951 -2.985 -7.178 1.00 46.62 314 LEU A O 1
ATOM 2246 N N . PRO A 1 315 ? -3.764 -2.307 -8.360 1.00 48.91 315 PRO A N 1
ATOM 2247 C CA . PRO A 1 315 ? -3.504 -3.224 -9.460 1.00 48.91 315 PRO A CA 1
ATOM 2248 C C . PRO A 1 315 ? -2.044 -3.081 -9.884 1.00 48.91 315 PRO A C 1
ATOM 2250 O O . PRO A 1 315 ? -1.518 -1.968 -9.884 1.00 48.91 315 PRO A O 1
ATOM 2253 N N . ALA A 1 316 ? -1.416 -4.206 -10.232 1.00 57.16 316 ALA A N 1
ATOM 2254 C CA . ALA A 1 316 ? -0.036 -4.271 -10.703 1.00 57.16 316 ALA A CA 1
ATOM 2255 C C . ALA A 1 316 ? 0.255 -3.289 -11.853 1.00 57.16 316 ALA A C 1
ATOM 2257 O O . ALA A 1 316 ? 1.412 -3.074 -12.167 1.00 57.16 316 ALA A O 1
ATOM 2258 N N . GLU A 1 317 ? -0.774 -2.669 -12.434 1.00 72.25 317 GLU A N 1
ATOM 2259 C CA . GLU A 1 317 ? -0.709 -1.622 -13.436 1.00 72.25 317 GLU A CA 1
ATOM 2260 C C . GLU A 1 317 ? -1.275 -0.267 -12.938 1.00 72.25 317 GLU A C 1
ATOM 2262 O O . GLU A 1 317 ? -2.428 -0.158 -12.503 1.00 72.25 317 GLU A O 1
ATOM 2267 N N . ILE A 1 318 ? -0.481 0.800 -13.069 1.00 73.00 318 ILE A N 1
ATOM 2268 C CA . ILE A 1 318 ? -0.841 2.199 -12.811 1.00 73.00 318 ILE A CA 1
ATOM 2269 C C . ILE A 1 318 ? -0.799 2.977 -14.132 1.00 73.00 318 ILE A C 1
ATOM 2271 O O . ILE A 1 318 ? 0.269 3.358 -14.607 1.00 73.00 318 ILE A O 1
ATOM 2275 N N . THR A 1 319 ? -1.964 3.292 -14.698 1.00 79.88 319 THR A N 1
ATOM 2276 C CA . THR A 1 319 ? -2.063 4.063 -15.950 1.00 79.88 319 THR A CA 1
ATOM 2277 C C . THR A 1 319 ? -2.399 5.542 -15.698 1.00 79.88 319 THR A C 1
ATOM 2279 O O . THR A 1 319 ? -3.365 5.878 -15.004 1.00 79.88 319 THR A O 1
ATOM 2282 N N . GLY A 1 320 ? -1.614 6.439 -16.293 1.00 75.06 320 GLY A N 1
ATOM 2283 C CA . GLY A 1 320 ? -1.788 7.888 -16.302 1.00 75.06 320 GLY A CA 1
ATOM 2284 C C . GLY A 1 320 ? -2.824 8.380 -17.315 1.00 75.06 320 GLY A C 1
ATOM 2285 O O . GLY A 1 320 ? -3.767 7.688 -17.705 1.00 75.06 320 GLY A O 1
ATOM 2286 N N . THR A 1 321 ? -2.689 9.634 -17.729 1.00 74.25 321 THR A N 1
ATOM 2287 C CA . THR A 1 321 ? -3.554 10.304 -18.701 1.00 74.25 321 THR A CA 1
ATOM 2288 C C . THR A 1 321 ? -2.723 10.921 -19.822 1.00 74.25 321 THR A C 1
ATOM 2290 O O . THR A 1 321 ? -1.512 10.893 -19.805 1.00 74.25 321 THR A O 1
ATOM 2293 N N . ALA A 1 322 ? -3.366 11.546 -20.812 1.00 78.38 322 ALA A N 1
ATOM 2294 C CA . ALA A 1 322 ? -2.657 12.308 -21.848 1.00 78.38 322 ALA A CA 1
ATOM 2295 C C . ALA A 1 322 ? -2.185 13.717 -21.385 1.00 78.38 322 ALA A C 1
ATOM 2297 O O . ALA A 1 322 ? -2.055 14.629 -22.211 1.00 78.38 322 ALA A O 1
ATOM 2298 N N . ASN A 1 323 ? -2.029 13.952 -20.078 1.00 75.44 323 ASN A N 1
ATOM 2299 C CA . ASN A 1 323 ? -1.495 15.194 -19.511 1.00 75.44 323 ASN A CA 1
ATOM 2300 C C . ASN A 1 323 ? -0.366 14.875 -18.527 1.00 75.44 323 ASN A C 1
ATOM 2302 O O . ASN A 1 323 ? -0.238 13.751 -18.101 1.00 75.44 323 ASN A O 1
ATOM 2306 N N . ALA A 1 324 ? 0.356 15.910 -18.082 1.00 72.88 324 ALA A N 1
ATOM 2307 C CA . ALA A 1 324 ? 1.382 15.768 -17.051 1.00 72.88 324 ALA A CA 1
ATOM 2308 C C . ALA A 1 324 ? 0.834 15.180 -15.734 1.00 72.88 324 ALA A C 1
ATOM 2310 O O . ALA A 1 324 ? 0.053 15.852 -15.044 1.00 72.88 324 ALA A O 1
ATOM 2311 N N . ASP A 1 325 ? 1.322 14.000 -15.375 1.00 73.25 325 ASP A N 1
ATOM 2312 C CA . ASP A 1 325 ? 0.932 13.201 -14.222 1.00 73.25 325 ASP A CA 1
ATOM 2313 C C . ASP A 1 325 ? 2.108 12.952 -13.256 1.00 73.25 325 ASP A C 1
ATOM 2315 O O . ASP A 1 325 ? 3.284 13.164 -13.562 1.00 73.25 325 ASP A O 1
ATOM 2319 N N . VAL A 1 326 ? 1.773 12.566 -12.023 1.00 81.25 326 VAL A N 1
ATOM 2320 C CA . VAL A 1 326 ? 2.734 12.111 -11.008 1.00 81.25 326 VAL A CA 1
ATOM 2321 C C . VAL A 1 326 ? 2.239 10.765 -10.510 1.00 81.25 326 VAL A C 1
ATOM 2323 O O . VAL A 1 326 ? 1.209 10.713 -9.834 1.00 81.25 326 VAL A O 1
ATOM 2326 N N . LEU A 1 327 ? 2.953 9.705 -10.870 1.00 74.69 327 LEU A N 1
ATOM 2327 C CA . LEU A 1 327 ? 2.594 8.318 -10.602 1.00 74.69 327 LEU A CA 1
ATOM 2328 C C . LEU A 1 327 ? 3.671 7.700 -9.713 1.00 74.69 327 LEU A C 1
ATOM 2330 O O . LEU A 1 327 ? 4.861 7.896 -9.950 1.00 74.69 327 LEU A O 1
ATOM 2334 N N . VAL A 1 328 ? 3.245 7.007 -8.661 1.00 82.38 328 VAL A N 1
ATOM 2335 C CA . VAL A 1 328 ? 4.142 6.391 -7.680 1.00 82.38 328 VAL A CA 1
ATOM 2336 C C . VAL A 1 328 ? 3.655 4.973 -7.417 1.00 82.38 328 VAL A C 1
ATOM 2338 O O . VAL A 1 328 ? 2.474 4.796 -7.110 1.00 82.38 328 VAL A O 1
ATOM 2341 N N . GLY A 1 329 ? 4.559 4.011 -7.567 1.00 79.75 329 GLY A N 1
ATOM 2342 C CA . GLY A 1 329 ? 4.379 2.601 -7.269 1.00 79.75 329 GLY A CA 1
ATOM 2343 C C . GLY A 1 329 ? 4.480 2.291 -5.778 1.00 79.75 329 GLY A C 1
ATOM 2344 O O . GLY A 1 329 ? 4.156 3.107 -4.907 1.00 79.75 329 GLY A O 1
ATOM 2345 N N . THR A 1 330 ? 4.895 1.069 -5.488 1.00 76.62 330 THR A N 1
ATOM 2346 C CA . THR A 1 330 ? 4.911 0.424 -4.175 1.00 76.62 330 THR A CA 1
ATOM 2347 C C . THR A 1 330 ? 6.253 -0.280 -3.962 1.00 76.62 330 THR A C 1
ATOM 2349 O O . THR A 1 330 ? 7.198 -0.045 -4.689 1.00 76.62 330 THR A O 1
ATOM 2352 N N . SER A 1 331 ? 6.394 -1.110 -2.928 1.00 85.06 331 SER A N 1
ATOM 2353 C CA . SER A 1 331 ? 7.608 -1.923 -2.748 1.00 85.06 331 SER A CA 1
ATOM 2354 C C . SER A 1 331 ? 7.559 -3.289 -3.450 1.00 85.06 331 SER A C 1
ATOM 2356 O O . SER A 1 331 ? 8.406 -4.138 -3.170 1.00 85.06 331 SER A O 1
ATOM 2358 N N . GLU A 1 332 ? 6.534 -3.530 -4.264 1.00 81.06 332 GLU A N 1
ATOM 2359 C CA . GLU A 1 332 ? 6.342 -4.735 -5.073 1.00 81.06 332 GLU A CA 1
ATOM 2360 C C . GLU A 1 332 ? 6.453 -4.363 -6.556 1.00 81.06 332 GLU A C 1
ATOM 2362 O O . GLU A 1 332 ? 6.228 -3.210 -6.900 1.00 81.06 332 GLU A O 1
ATOM 2367 N N . ALA A 1 333 ? 6.697 -5.348 -7.426 1.00 79.62 333 ALA A N 1
ATOM 2368 C CA . ALA A 1 333 ? 6.782 -5.139 -8.873 1.00 79.62 333 ALA A CA 1
ATOM 2369 C C . ALA A 1 333 ? 5.530 -4.443 -9.445 1.00 79.62 333 ALA A C 1
ATOM 2371 O O . ALA A 1 333 ? 4.395 -4.892 -9.234 1.00 79.62 333 ALA A O 1
ATOM 2372 N N . ASN A 1 334 ? 5.731 -3.348 -10.176 1.00 77.19 334 ASN A N 1
ATOM 2373 C CA . ASN A 1 334 ? 4.677 -2.516 -10.745 1.00 77.19 334 ASN A CA 1
ATOM 2374 C C . ASN A 1 334 ? 4.917 -2.202 -12.225 1.00 77.19 334 ASN A C 1
ATOM 2376 O O . ASN A 1 334 ? 6.016 -1.853 -12.627 1.00 77.19 334 ASN A O 1
ATOM 2380 N N . LEU A 1 335 ? 3.852 -2.216 -13.019 1.00 81.44 335 LEU A N 1
ATOM 2381 C CA . LEU A 1 335 ? 3.765 -1.615 -14.343 1.00 81.44 335 LEU A CA 1
ATOM 2382 C C . LEU A 1 335 ? 3.179 -0.202 -14.202 1.00 81.44 335 LEU A C 1
ATOM 2384 O O . LEU A 1 335 ? 2.064 -0.027 -13.725 1.00 81.44 335 LEU A O 1
ATOM 2388 N N . ILE A 1 336 ? 3.907 0.837 -14.599 1.00 81.44 336 ILE A N 1
ATOM 2389 C CA . ILE A 1 336 ? 3.466 2.235 -14.519 1.00 81.44 336 ILE A CA 1
ATOM 2390 C C . ILE A 1 336 ? 3.539 2.856 -15.910 1.00 81.44 336 ILE A C 1
ATOM 2392 O O . ILE A 1 336 ? 4.625 3.035 -16.448 1.00 81.44 336 ILE A O 1
ATOM 2396 N N . ASN A 1 337 ? 2.400 3.253 -16.476 1.00 85.12 337 ASN A N 1
ATOM 2397 C CA . ASN A 1 337 ? 2.318 3.827 -17.819 1.00 85.12 337 ASN A CA 1
ATOM 2398 C C . ASN A 1 337 ? 1.838 5.287 -17.782 1.00 85.12 337 ASN A C 1
ATOM 2400 O O . ASN A 1 337 ? 0.680 5.557 -17.476 1.00 85.12 337 ASN A O 1
ATOM 2404 N N . GLY A 1 338 ? 2.715 6.238 -18.111 1.00 77.50 338 GLY A N 1
ATOM 2405 C CA . GLY A 1 338 ? 2.447 7.681 -18.154 1.00 77.50 338 GLY A CA 1
ATOM 2406 C C . GLY A 1 338 ? 1.587 8.136 -19.338 1.00 77.50 338 GLY A C 1
ATOM 2407 O O . GLY A 1 338 ? 0.924 9.165 -19.245 1.00 77.50 338 GLY A O 1
ATOM 2408 N N . LEU A 1 339 ? 1.505 7.338 -20.409 1.00 86.69 339 LEU A N 1
ATOM 2409 C CA . LEU A 1 339 ? 0.849 7.647 -21.684 1.00 86.69 339 LEU A CA 1
ATOM 2410 C C . LEU A 1 339 ? 1.407 8.879 -22.405 1.00 86.69 339 LEU A C 1
ATOM 2412 O O . LEU A 1 339 ? 2.141 8.755 -23.381 1.00 86.69 339 LEU A O 1
ATOM 2416 N N . GLY A 1 340 ? 0.992 10.084 -22.038 1.00 81.56 340 GLY A N 1
ATOM 2417 C CA . GLY A 1 340 ? 1.551 11.261 -22.678 1.00 81.56 340 GLY A CA 1
ATOM 2418 C C . GLY A 1 340 ? 1.350 12.499 -21.849 1.00 81.56 340 GLY A C 1
ATOM 2419 O O . GLY A 1 340 ? 0.333 12.664 -21.199 1.00 81.56 340 GLY A O 1
ATOM 2420 N N . GLY A 1 341 ? 2.263 13.447 -21.926 1.00 83.69 341 GLY A N 1
ATOM 2421 C CA . GLY A 1 341 ? 2.335 14.440 -20.879 1.00 83.69 341 GLY A CA 1
ATOM 2422 C C . GLY A 1 341 ? 3.749 14.930 -20.717 1.00 83.69 341 GLY A C 1
ATOM 2423 O O . GLY A 1 341 ? 4.440 15.170 -21.691 1.00 83.69 341 GLY A O 1
ATOM 2424 N N . ASN A 1 342 ? 4.106 15.241 -19.488 1.00 90.31 342 ASN A N 1
ATOM 2425 C CA . ASN A 1 342 ? 5.478 15.460 -19.057 1.00 90.31 342 ASN A CA 1
ATOM 2426 C C . ASN A 1 342 ? 5.444 14.912 -17.637 1.00 90.31 342 ASN A C 1
ATOM 2428 O O . ASN A 1 342 ? 5.091 15.646 -16.701 1.00 90.31 342 ASN A O 1
ATOM 2432 N N . ASP A 1 343 ? 5.679 13.624 -17.523 1.00 83.00 343 ASP A N 1
ATOM 2433 C CA . ASP A 1 343 ? 5.230 12.812 -16.412 1.00 83.00 343 ASP A CA 1
ATOM 2434 C C . ASP A 1 343 ? 6.368 12.562 -15.426 1.00 83.00 343 ASP A C 1
ATOM 2436 O O . ASP A 1 343 ? 7.556 12.694 -15.736 1.00 83.00 343 ASP A O 1
ATOM 2440 N N . SER A 1 344 ? 6.005 12.282 -14.178 1.00 90.31 344 SER A N 1
ATOM 2441 C CA . SER A 1 344 ? 6.943 11.897 -13.125 1.00 90.31 344 SER A CA 1
ATOM 2442 C C . SER A 1 344 ? 6.528 10.541 -12.580 1.00 90.31 344 SER A C 1
ATOM 2444 O O . SER A 1 344 ? 5.535 10.465 -11.860 1.00 90.31 344 SER A O 1
ATOM 2446 N N . LEU A 1 345 ? 7.288 9.503 -12.918 1.00 91.38 345 LEU A N 1
ATOM 2447 C CA . LEU A 1 345 ? 7.031 8.115 -12.539 1.00 91.38 345 LEU A CA 1
ATOM 2448 C C . LEU A 1 345 ? 8.099 7.656 -11.536 1.00 91.38 345 LEU A C 1
ATOM 2450 O O . LEU A 1 345 ? 9.287 7.931 -11.727 1.00 91.38 345 LEU A O 1
ATOM 2454 N N . GLU A 1 346 ? 7.679 6.981 -10.470 1.00 94.62 346 GLU A N 1
ATOM 2455 C CA . GLU A 1 346 ? 8.562 6.434 -9.432 1.00 94.62 346 GLU A CA 1
ATOM 2456 C C . GLU A 1 346 ? 8.088 5.031 -9.026 1.00 94.62 346 GLU A C 1
ATOM 2458 O O . GLU A 1 346 ? 6.972 4.919 -8.531 1.00 94.62 346 GLU A O 1
ATOM 2463 N N . GLY A 1 347 ? 8.896 3.989 -9.243 1.00 87.06 347 GLY A N 1
ATOM 2464 C CA . GLY A 1 347 ? 8.569 2.592 -8.913 1.00 87.06 347 GLY A CA 1
ATOM 2465 C C . GLY A 1 347 ? 8.663 2.291 -7.414 1.00 87.06 347 GLY A C 1
ATOM 2466 O O . GLY A 1 347 ? 7.707 1.810 -6.824 1.00 87.06 347 GLY A O 1
ATOM 2467 N N . LEU A 1 348 ? 9.714 2.813 -6.769 1.00 91.50 348 LEU A N 1
ATOM 2468 C CA . LEU A 1 348 ? 10.125 2.635 -5.367 1.00 91.50 348 LEU A CA 1
ATOM 2469 C C . LEU A 1 348 ? 10.898 1.343 -5.112 1.00 91.50 348 LEU A C 1
ATOM 2471 O O . LEU A 1 348 ? 12.097 1.435 -4.857 1.00 91.50 348 LEU A O 1
ATOM 2475 N N . GLY A 1 349 ? 10.258 0.182 -5.061 1.00 85.25 349 GLY A N 1
ATOM 2476 C CA . GLY A 1 349 ? 10.993 -1.069 -4.928 1.00 85.25 349 GLY A CA 1
ATOM 2477 C C . GLY A 1 349 ? 10.227 -2.251 -5.490 1.00 85.25 349 GLY A C 1
ATOM 2478 O O . GLY A 1 349 ? 9.018 -2.181 -5.625 1.00 85.25 349 GLY A O 1
ATOM 2479 N N . GLY A 1 350 ? 10.919 -3.358 -5.737 1.00 84.94 350 GLY A N 1
ATOM 2480 C CA . GLY A 1 350 ? 10.391 -4.408 -6.609 1.00 84.94 350 GLY A CA 1
ATOM 2481 C C . GLY A 1 350 ? 11.003 -4.273 -8.000 1.00 84.94 350 GLY A C 1
ATOM 2482 O O . GLY A 1 350 ? 11.805 -3.384 -8.220 1.00 84.94 350 GLY A O 1
ATOM 2483 N N . ASN A 1 351 ? 10.702 -5.206 -8.901 1.00 84.94 351 ASN A N 1
ATOM 2484 C CA . ASN A 1 351 ? 11.175 -5.123 -10.284 1.00 84.94 351 ASN A CA 1
ATOM 2485 C C . ASN A 1 351 ? 10.089 -4.430 -11.105 1.00 84.94 351 ASN A C 1
ATOM 2487 O O . ASN A 1 351 ? 9.083 -5.059 -11.440 1.00 84.94 351 ASN A O 1
ATOM 2491 N N . ASP A 1 352 ? 10.259 -3.144 -11.366 1.00 86.44 352 ASP A N 1
ATOM 2492 C CA . ASP A 1 352 ? 9.218 -2.300 -11.935 1.00 86.44 352 ASP A CA 1
ATOM 2493 C C . ASP A 1 352 ? 9.385 -2.110 -13.447 1.00 86.44 352 ASP A C 1
ATOM 2495 O O . ASP A 1 352 ? 10.494 -2.048 -13.964 1.00 86.44 352 ASP A O 1
ATOM 2499 N N . THR A 1 353 ? 8.279 -1.954 -14.172 1.00 88.62 353 THR A N 1
ATOM 2500 C CA . THR A 1 353 ? 8.247 -1.506 -15.571 1.00 88.62 353 THR A CA 1
ATOM 2501 C C . THR A 1 353 ? 7.629 -0.114 -15.648 1.00 88.62 353 THR A C 1
ATOM 2503 O O . THR A 1 353 ? 6.453 0.069 -15.348 1.00 88.62 353 THR A O 1
ATOM 2506 N N . LEU A 1 354 ? 8.398 0.894 -16.054 1.00 89.69 354 LEU A N 1
ATOM 2507 C CA . LEU A 1 354 ? 7.962 2.288 -16.160 1.00 89.69 354 LEU A CA 1
ATOM 2508 C C . LEU A 1 354 ? 7.986 2.745 -17.621 1.00 89.69 354 LEU A C 1
ATOM 2510 O O . LEU A 1 354 ? 9.050 2.852 -18.225 1.00 89.69 354 LEU A O 1
ATOM 2514 N N . LEU A 1 355 ? 6.825 3.116 -18.154 1.00 92.81 355 LEU A N 1
ATOM 2515 C CA . LEU A 1 355 ? 6.640 3.617 -19.514 1.00 92.81 355 LEU A CA 1
ATOM 2516 C C . LEU A 1 355 ? 6.284 5.111 -19.467 1.00 92.81 355 LEU A C 1
ATOM 2518 O O . LEU A 1 355 ? 5.200 5.479 -19.023 1.00 92.81 355 LEU A O 1
ATOM 2522 N N . GLY A 1 356 ? 7.185 5.990 -19.908 1.00 89.06 356 GLY A N 1
ATOM 2523 C CA . GLY A 1 356 ? 6.983 7.447 -19.941 1.00 89.06 356 GLY A CA 1
ATOM 2524 C C . GLY A 1 356 ? 6.012 7.890 -21.036 1.00 89.06 356 GLY A C 1
ATOM 2525 O O . GLY A 1 356 ? 5.111 8.688 -20.792 1.00 89.06 356 GLY A O 1
ATOM 2526 N N . GLY A 1 357 ? 6.129 7.289 -22.221 1.00 90.38 357 GLY A N 1
ATOM 2527 C CA . GLY A 1 357 ? 5.252 7.575 -23.350 1.00 90.38 357 GLY A CA 1
ATOM 2528 C C . GLY A 1 357 ? 5.631 8.862 -24.093 1.00 90.38 357 GLY A C 1
ATOM 2529 O O . GLY A 1 357 ? 6.784 9.079 -24.452 1.00 90.38 357 GLY A O 1
ATOM 2530 N N . ALA A 1 358 ? 4.652 9.685 -24.466 1.00 91.38 358 ALA A N 1
ATOM 2531 C CA . ALA A 1 358 ? 4.904 10.899 -25.243 1.00 91.38 358 ALA A CA 1
ATOM 2532 C C . ALA A 1 358 ? 5.072 12.124 -24.340 1.00 91.38 358 ALA A C 1
ATOM 2534 O O . ALA A 1 358 ? 4.077 12.681 -23.884 1.00 91.38 358 ALA A O 1
ATOM 2535 N N . GLY A 1 359 ? 6.274 12.667 -24.200 1.00 93.94 359 GLY A N 1
ATOM 2536 C CA . GLY A 1 359 ? 6.483 13.734 -23.233 1.00 93.94 359 GLY A CA 1
ATOM 2537 C C . GLY A 1 359 ? 7.939 14.055 -22.985 1.00 93.94 359 GLY A C 1
ATOM 2538 O O . GLY A 1 359 ? 8.828 13.537 -23.636 1.00 93.94 359 GLY A O 1
ATOM 2539 N N . GLN A 1 360 ? 8.188 15.025 -22.108 1.00 98.00 360 GLN A N 1
ATOM 2540 C CA . GLN A 1 360 ? 9.480 15.108 -21.430 1.00 98.00 360 GLN A CA 1
ATOM 2541 C C . GLN A 1 360 ? 9.278 14.578 -20.022 1.00 98.00 360 GLN A C 1
ATOM 2543 O O . GLN A 1 360 ? 8.821 15.325 -19.143 1.00 98.00 360 GLN A O 1
ATOM 2548 N N . ASP A 1 361 ? 9.646 13.326 -19.835 1.00 96.94 361 ASP A N 1
ATOM 2549 C CA . ASP A 1 361 ? 9.274 12.520 -18.692 1.00 96.94 361 ASP A CA 1
ATOM 2550 C C . ASP A 1 361 ? 10.470 12.319 -17.757 1.00 96.94 361 ASP A C 1
ATOM 2552 O O . ASP A 1 361 ? 11.647 12.513 -18.092 1.00 96.94 361 ASP A O 1
ATOM 2556 N N . THR A 1 362 ? 10.173 12.037 -16.495 1.00 97.06 362 THR A N 1
ATOM 2557 C CA . THR A 1 362 ? 11.166 11.712 -15.473 1.00 97.06 362 THR A CA 1
ATOM 2558 C C . THR A 1 362 ? 10.772 10.411 -14.805 1.00 97.06 362 THR A C 1
ATOM 2560 O O . THR A 1 362 ? 9.785 10.373 -14.078 1.00 97.06 362 THR A O 1
ATOM 2563 N N . LEU A 1 363 ? 11.574 9.376 -15.025 1.00 97.75 363 LEU A N 1
ATOM 2564 C CA . LEU A 1 363 ? 11.353 8.027 -14.517 1.00 97.75 363 LEU A CA 1
ATOM 2565 C C . LEU A 1 363 ? 12.419 7.690 -13.468 1.00 97.75 363 LEU A C 1
ATOM 2567 O O . LEU A 1 363 ? 13.588 8.086 -13.594 1.00 97.75 363 LEU A O 1
ATOM 2571 N N . ALA A 1 364 ? 12.007 6.986 -12.420 1.00 98.25 364 ALA A N 1
ATOM 2572 C CA . ALA A 1 364 ? 12.877 6.426 -11.396 1.00 98.25 364 ALA A CA 1
ATOM 2573 C C . ALA A 1 364 ? 12.385 5.023 -11.029 1.00 98.25 364 ALA A C 1
ATOM 2575 O O . ALA A 1 364 ? 11.266 4.927 -10.538 1.00 98.25 364 ALA A O 1
ATOM 2576 N N . GLY A 1 365 ? 13.197 3.991 -11.262 1.00 95.81 365 GLY A N 1
ATOM 2577 C CA . GLY A 1 365 ? 12.870 2.608 -10.905 1.00 95.81 365 GLY A CA 1
ATOM 2578 C C . GLY A 1 365 ? 12.825 2.451 -9.389 1.00 95.81 365 GLY A C 1
ATOM 2579 O O . GLY A 1 365 ? 11.760 2.544 -8.787 1.00 95.81 365 GLY A O 1
ATOM 2580 N N . GLY A 1 366 ? 13.987 2.459 -8.744 1.00 96.88 366 GLY A N 1
ATOM 2581 C CA . GLY A 1 366 ? 14.083 2.387 -7.291 1.00 96.88 366 GLY A CA 1
ATOM 2582 C C . GLY A 1 366 ? 15.010 1.267 -6.846 1.00 96.88 366 GLY A C 1
ATOM 2583 O O . GLY A 1 366 ? 16.148 1.215 -7.293 1.00 96.88 366 GLY A O 1
ATOM 2584 N N . ASP A 1 367 ? 14.583 0.459 -5.878 1.00 93.56 367 ASP A N 1
ATOM 2585 C CA . ASP A 1 367 ? 15.295 -0.747 -5.447 1.00 93.56 367 ASP A CA 1
ATOM 2586 C C . ASP A 1 367 ? 14.730 -1.985 -6.178 1.00 93.56 367 ASP A C 1
ATOM 2588 O O . ASP A 1 367 ? 13.647 -2.447 -5.838 1.00 93.56 367 ASP A O 1
ATOM 2592 N N . GLY A 1 368 ? 15.497 -2.629 -7.047 1.00 90.31 368 GLY A N 1
ATOM 2593 C CA . GLY A 1 368 ? 15.085 -3.812 -7.802 1.00 90.31 368 GLY A CA 1
ATOM 2594 C C . GLY A 1 368 ? 15.707 -3.814 -9.190 1.00 90.31 368 GLY A C 1
ATOM 2595 O O . GLY A 1 368 ? 16.535 -2.967 -9.481 1.00 90.31 368 GLY A O 1
ATOM 2596 N N . ASN A 1 369 ? 15.395 -4.820 -10.006 1.00 87.62 369 ASN A N 1
ATOM 2597 C CA . ASN A 1 369 ? 15.826 -4.832 -11.403 1.00 87.62 369 ASN A CA 1
ATOM 2598 C C . ASN A 1 369 ? 14.701 -4.235 -12.248 1.00 87.62 369 ASN A C 1
ATOM 2600 O O . ASN A 1 369 ? 13.722 -4.933 -12.525 1.00 87.62 369 ASN A O 1
ATOM 2604 N N . ASP A 1 370 ? 14.843 -2.975 -12.636 1.00 90.75 370 ASP A N 1
ATOM 2605 C CA . ASP A 1 370 ? 13.758 -2.205 -13.241 1.00 90.75 370 ASP A CA 1
ATOM 2606 C C . ASP A 1 370 ? 13.907 -2.071 -14.766 1.00 90.75 370 ASP A C 1
ATOM 2608 O O . ASP A 1 370 ? 15.014 -2.030 -15.303 1.00 90.75 370 ASP A O 1
ATOM 2612 N N . SER A 1 371 ? 12.786 -1.942 -15.476 1.00 91.50 371 SER A N 1
ATOM 2613 C CA . SER A 1 371 ? 12.692 -1.658 -16.912 1.00 91.50 371 SER A CA 1
ATOM 2614 C C . SER A 1 371 ? 12.067 -0.282 -17.138 1.00 91.50 371 SER A C 1
ATOM 2616 O O . SER A 1 371 ? 10.922 -0.030 -16.772 1.00 91.50 371 SER A O 1
ATOM 2618 N N . LEU A 1 372 ? 12.822 0.659 -17.704 1.00 94.12 372 LEU A N 1
ATOM 2619 C CA . LEU A 1 372 ? 12.409 2.050 -17.894 1.00 94.12 372 LEU A CA 1
ATOM 2620 C C . LEU A 1 372 ? 12.446 2.432 -19.375 1.00 94.12 372 LEU A C 1
ATOM 2622 O O . LEU A 1 372 ? 13.510 2.431 -19.996 1.00 94.12 372 LEU A O 1
ATOM 2626 N N . GLU A 1 373 ? 11.317 2.902 -19.899 1.00 96.19 373 GLU A N 1
ATOM 2627 C CA . GLU A 1 373 ? 11.183 3.426 -21.255 1.00 96.19 373 GLU A CA 1
ATOM 2628 C C . GLU A 1 373 ? 10.782 4.908 -21.242 1.00 96.19 373 GLU A C 1
ATOM 2630 O O . GLU A 1 373 ? 9.696 5.271 -20.800 1.00 96.19 373 GLU A O 1
ATOM 2635 N N . GLY A 1 374 ? 11.644 5.790 -21.752 1.00 93.38 374 GLY A N 1
ATOM 2636 C CA . GLY A 1 374 ? 11.388 7.233 -21.830 1.00 93.38 374 GLY A CA 1
ATOM 2637 C C . GLY A 1 374 ? 10.363 7.618 -22.894 1.00 93.38 374 GLY A C 1
ATOM 2638 O O . GLY A 1 374 ? 9.580 8.535 -22.683 1.00 93.38 374 GLY A O 1
ATOM 2639 N N . GLY A 1 375 ? 10.327 6.884 -24.008 1.00 93.25 375 GLY A N 1
ATOM 2640 C CA . GLY A 1 375 ? 9.407 7.135 -25.111 1.00 93.25 375 GLY A CA 1
ATOM 2641 C C . GLY A 1 375 ? 9.860 8.285 -26.017 1.00 93.25 375 GLY A C 1
ATOM 2642 O O . GLY A 1 375 ? 10.875 8.178 -26.701 1.00 93.25 375 GLY A O 1
ATOM 2643 N N . ALA A 1 376 ? 9.061 9.342 -26.142 1.00 92.31 376 ALA A N 1
ATOM 2644 C CA . ALA A 1 376 ? 9.308 10.411 -27.105 1.00 92.31 376 ALA A CA 1
ATOM 2645 C C . ALA A 1 376 ? 9.411 11.786 -26.444 1.00 92.31 376 ALA A C 1
ATOM 2647 O O . ALA A 1 376 ? 8.392 12.457 -26.325 1.00 92.31 376 ALA A O 1
ATOM 2648 N N . ALA A 1 377 ? 10.616 12.294 -26.197 1.00 97.12 377 ALA A N 1
ATOM 2649 C CA . ALA A 1 377 ? 11.081 13.623 -26.598 1.00 97.12 377 ALA A CA 1
ATOM 2650 C C . ALA A 1 377 ? 12.395 13.973 -25.908 1.00 97.12 377 ALA A C 1
ATOM 2652 O O . ALA A 1 377 ? 13.366 14.280 -26.589 1.00 97.12 377 ALA A O 1
ATOM 2653 N N . ARG A 1 378 ? 12.408 14.168 -24.594 1.00 98.00 378 ARG A N 1
ATOM 2654 C CA . ARG A 1 378 ? 13.652 14.427 -23.865 1.00 98.00 378 ARG A CA 1
ATOM 2655 C C . ARG A 1 378 ? 13.444 14.067 -22.413 1.00 98.00 378 ARG A C 1
ATOM 2657 O O . ARG A 1 378 ? 12.983 14.905 -21.629 1.00 98.00 378 ARG A O 1
ATOM 2664 N N . ASP A 1 379 ? 13.963 12.909 -22.073 1.00 98.50 379 ASP A N 1
ATOM 2665 C CA . ASP A 1 379 ? 13.585 12.194 -20.876 1.00 98.50 379 ASP A CA 1
ATOM 2666 C C . ASP A 1 379 ? 14.770 12.052 -19.924 1.00 98.50 379 ASP A C 1
ATOM 2668 O O . ASP A 1 379 ? 15.949 12.257 -20.263 1.00 98.50 379 ASP A O 1
ATOM 2672 N N . ILE A 1 380 ? 14.441 11.810 -18.660 1.00 98.69 380 ILE A N 1
ATOM 2673 C CA . ILE A 1 380 ? 15.410 11.583 -17.593 1.00 98.69 380 ILE A CA 1
ATOM 2674 C C . ILE A 1 380 ? 15.056 10.273 -16.908 1.00 98.69 380 ILE A C 1
ATOM 2676 O O . ILE A 1 380 ? 14.080 10.218 -16.165 1.00 98.69 380 ILE A O 1
ATOM 2680 N N . LEU A 1 381 ? 15.895 9.262 -17.095 1.00 98.56 381 LEU A N 1
ATOM 2681 C CA . LEU A 1 381 ? 15.715 7.933 -16.521 1.00 98.56 381 LEU A CA 1
ATOM 2682 C C . LEU A 1 381 ? 16.780 7.688 -15.450 1.00 98.56 381 LEU A C 1
ATOM 2684 O O . LEU A 1 381 ? 17.957 8.034 -15.632 1.00 98.56 381 LEU A O 1
ATOM 2688 N N . ARG A 1 382 ? 16.360 7.117 -14.321 1.00 98.75 382 ARG A N 1
ATOM 2689 C CA . ARG A 1 382 ? 17.235 6.624 -13.251 1.00 98.75 382 ARG A CA 1
ATOM 2690 C C . ARG A 1 382 ? 16.801 5.207 -12.887 1.00 98.75 382 ARG A C 1
ATOM 2692 O O . ARG A 1 382 ? 15.668 5.074 -12.448 1.00 98.75 382 ARG A O 1
ATOM 2699 N N . GLY A 1 383 ? 17.672 4.219 -13.070 1.00 97.50 383 GLY A N 1
ATOM 2700 C CA . GLY A 1 383 ? 17.410 2.831 -12.680 1.00 97.50 383 GLY A CA 1
ATOM 2701 C C . GLY A 1 383 ? 17.292 2.738 -11.165 1.00 97.50 383 GLY A C 1
ATOM 2702 O O . GLY A 1 383 ? 16.191 2.739 -10.631 1.00 97.50 383 GLY A O 1
ATOM 2703 N N . GLY A 1 384 ? 18.412 2.931 -10.474 1.00 98.31 384 GLY A N 1
ATOM 2704 C CA . GLY A 1 384 ? 18.451 2.965 -9.019 1.00 98.31 384 GLY A CA 1
ATOM 2705 C C . GLY A 1 384 ? 19.388 1.894 -8.488 1.00 98.31 384 GLY A C 1
ATOM 2706 O O . GLY A 1 384 ? 20.594 1.967 -8.715 1.00 98.31 384 GLY A O 1
ATOM 2707 N N . ALA A 1 385 ? 18.887 0.983 -7.666 1.00 96.25 385 ALA A N 1
ATOM 2708 C CA . ALA A 1 385 ? 19.667 -0.102 -7.100 1.00 96.25 385 ALA A CA 1
ATOM 2709 C C . ALA A 1 385 ? 19.181 -1.450 -7.625 1.00 96.25 385 ALA A C 1
ATOM 2711 O O . ALA A 1 385 ? 18.168 -1.948 -7.164 1.00 96.25 385 ALA A O 1
ATOM 2712 N N . GLY A 1 386 ? 20.001 -2.112 -8.424 1.00 93.06 386 GLY A N 1
ATOM 2713 C CA . GLY A 1 386 ? 19.725 -3.391 -9.060 1.00 93.06 386 GLY A CA 1
ATOM 2714 C C . GLY A 1 386 ? 20.250 -3.358 -10.485 1.00 93.06 386 GLY A C 1
ATOM 2715 O O . GLY A 1 386 ? 20.983 -2.449 -10.847 1.00 93.06 386 GLY A O 1
ATOM 2716 N N . ASN A 1 387 ? 20.000 -4.413 -11.248 1.00 89.94 387 ASN A N 1
ATOM 2717 C CA . ASN A 1 387 ? 20.463 -4.488 -12.627 1.00 89.94 387 ASN A CA 1
ATOM 2718 C C . ASN A 1 387 ? 19.347 -3.982 -13.536 1.00 89.94 387 ASN A C 1
ATOM 2720 O O . ASN A 1 387 ? 18.416 -4.738 -13.826 1.00 89.94 387 ASN A O 1
ATOM 2724 N N . ASP A 1 388 ? 19.460 -2.735 -13.975 1.00 91.19 388 ASP A N 1
ATOM 2725 C CA . ASP A 1 388 ? 18.360 -2.020 -14.611 1.00 91.19 388 ASP A CA 1
ATOM 2726 C C . ASP A 1 388 ? 18.488 -1.965 -16.137 1.00 91.19 388 ASP A C 1
ATOM 2728 O O . ASP A 1 388 ? 19.581 -1.995 -16.717 1.00 91.19 388 ASP A O 1
ATOM 2732 N N . LEU A 1 389 ? 17.345 -1.826 -16.802 1.00 85.44 389 LEU A N 1
ATOM 2733 C CA . LEU A 1 389 ? 17.205 -1.651 -18.239 1.00 85.44 389 LEU A CA 1
ATOM 2734 C C . LEU A 1 389 ? 16.622 -0.272 -18.543 1.00 85.44 389 LEU A C 1
ATOM 2736 O O . LEU A 1 389 ? 15.510 0.049 -18.139 1.00 85.44 389 LEU A O 1
ATOM 2740 N N . LEU A 1 390 ? 17.372 0.567 -19.256 1.00 95.12 390 LEU A N 1
ATOM 2741 C CA . LEU A 1 390 ? 16.965 1.938 -19.560 1.00 95.12 390 LEU A CA 1
ATOM 2742 C C . LEU A 1 390 ? 16.978 2.197 -21.069 1.00 95.12 390 LEU A C 1
ATOM 2744 O O . LEU A 1 390 ? 18.045 2.191 -21.694 1.00 95.12 390 LEU A O 1
ATOM 2748 N N . PHE A 1 391 ? 15.816 2.550 -21.617 1.00 94.19 391 PHE A N 1
ATOM 2749 C CA . PHE A 1 391 ? 15.623 2.968 -23.005 1.00 94.19 391 PHE A CA 1
ATOM 2750 C C . PHE A 1 391 ? 15.178 4.429 -23.090 1.00 94.19 391 PHE A C 1
ATOM 2752 O O . PHE A 1 391 ? 14.093 4.795 -22.649 1.00 94.19 391 PHE A O 1
ATOM 2759 N N . GLY A 1 392 ? 16.011 5.285 -23.681 1.00 94.44 392 GLY A N 1
ATOM 2760 C CA . GLY A 1 392 ? 15.676 6.689 -23.945 1.00 94.44 392 GLY A CA 1
ATOM 2761 C C . GLY A 1 392 ? 14.719 6.875 -25.123 1.00 94.44 392 GLY A C 1
ATOM 2762 O O . GLY A 1 392 ? 13.902 7.786 -25.099 1.00 94.44 392 GLY A O 1
ATOM 2763 N N . ASN A 1 393 ? 14.774 5.973 -26.107 1.00 94.44 393 ASN A N 1
ATOM 2764 C CA . ASN A 1 393 ? 14.000 6.029 -27.348 1.00 94.44 393 ASN A CA 1
ATOM 2765 C C . ASN A 1 393 ? 14.206 7.326 -28.150 1.00 94.44 393 ASN A C 1
ATOM 2767 O O . ASN A 1 393 ? 15.319 7.595 -28.594 1.00 94.44 393 ASN A O 1
ATOM 2771 N N . ASP A 1 394 ? 13.156 8.069 -28.494 1.00 93.44 394 ASP A N 1
ATOM 2772 C CA . ASP A 1 394 ? 13.264 9.237 -29.368 1.00 93.44 394 ASP A CA 1
ATOM 2773 C C . ASP A 1 394 ? 13.559 10.491 -28.537 1.00 93.44 394 ASP A C 1
ATOM 2775 O O . ASP A 1 394 ? 12.655 11.050 -27.917 1.00 93.44 394 ASP A O 1
ATOM 2779 N N . GLY A 1 395 ? 14.761 11.061 -28.630 1.00 95.81 395 GLY A N 1
ATOM 2780 C CA . GLY A 1 395 ? 15.022 12.265 -27.857 1.00 95.81 395 GLY A CA 1
ATOM 2781 C C . GLY A 1 395 ? 16.442 12.794 -27.794 1.00 95.81 395 GLY A C 1
ATOM 2782 O O . GLY A 1 395 ? 17.168 12.846 -28.779 1.00 95.81 395 GLY A O 1
ATOM 2783 N N . ASN A 1 396 ? 16.774 13.456 -26.688 1.00 98.19 396 ASN A N 1
ATOM 2784 C CA . ASN A 1 396 ? 18.162 13.772 -26.320 1.00 98.19 396 ASN A CA 1
ATOM 2785 C C . ASN A 1 396 ? 18.261 13.576 -24.810 1.00 98.19 396 ASN A C 1
ATOM 2787 O O . ASN A 1 396 ? 18.247 14.548 -24.031 1.00 98.19 396 ASN A O 1
ATOM 2791 N N . ASP A 1 397 ? 18.311 12.320 -24.426 1.00 98.56 397 ASP A N 1
ATOM 2792 C CA . ASP A 1 397 ? 17.901 11.818 -23.131 1.00 98.56 397 ASP A CA 1
ATOM 2793 C C . ASP A 1 397 ? 19.070 11.771 -22.157 1.00 98.56 397 ASP A C 1
ATOM 2795 O O . ASP A 1 397 ? 20.243 12.010 -22.486 1.00 98.56 397 ASP A O 1
ATOM 2799 N N . VAL A 1 398 ? 18.734 11.570 -20.889 1.00 98.81 398 VAL A N 1
ATOM 2800 C CA . VAL A 1 398 ? 19.711 11.412 -19.817 1.00 98.81 398 VAL A CA 1
ATOM 2801 C C . VAL A 1 398 ? 19.377 10.150 -19.047 1.00 98.81 398 VAL A C 1
ATOM 2803 O O . VAL A 1 398 ? 18.434 10.147 -18.264 1.00 98.81 398 VAL A O 1
ATOM 2806 N N . LEU A 1 399 ? 20.195 9.118 -19.226 1.00 98.69 399 LEU A N 1
ATOM 2807 C CA . LEU A 1 399 ? 20.022 7.819 -18.584 1.00 98.69 399 LEU A CA 1
ATOM 2808 C C . LEU A 1 399 ? 21.090 7.629 -17.508 1.00 98.69 399 LEU A C 1
ATOM 2810 O O . LEU A 1 399 ? 22.271 7.923 -17.732 1.00 98.69 399 LEU A O 1
ATOM 2814 N N . ARG A 1 400 ? 20.675 7.161 -16.330 1.00 98.81 400 ARG A N 1
ATOM 2815 C CA . ARG A 1 400 ? 21.557 6.808 -15.213 1.00 98.81 400 ARG A CA 1
ATOM 2816 C C . ARG A 1 400 ? 21.187 5.420 -14.703 1.00 98.81 400 ARG A C 1
ATOM 2818 O O . ARG A 1 400 ? 20.112 5.302 -14.138 1.00 98.81 400 ARG A O 1
ATOM 2825 N N . GLY A 1 401 ? 22.066 4.438 -14.871 1.00 97.81 401 GLY A N 1
ATOM 2826 C CA . GLY A 1 401 ? 21.876 3.108 -14.279 1.00 97.81 401 GLY A CA 1
ATOM 2827 C C . GLY A 1 401 ? 21.913 3.176 -12.748 1.00 97.81 401 GLY A C 1
ATOM 2828 O O . GLY A 1 401 ? 20.920 2.934 -12.086 1.00 97.81 401 GLY A O 1
ATOM 2829 N N . GLU A 1 402 ? 22.970 3.802 -12.223 1.00 98.56 402 GLU A N 1
ATOM 2830 C CA . GLU A 1 402 ? 23.220 4.029 -10.791 1.00 98.56 402 GLU A CA 1
ATOM 2831 C C . GLU A 1 402 ? 23.966 2.871 -10.119 1.00 98.56 402 GLU A C 1
ATOM 2833 O O . GLU A 1 402 ? 25.198 2.933 -10.089 1.00 98.56 402 GLU A O 1
ATOM 2838 N N . ALA A 1 403 ? 23.314 1.903 -9.486 1.00 97.44 403 ALA A N 1
ATOM 2839 C CA . ALA A 1 403 ? 24.005 0.844 -8.758 1.00 97.44 403 ALA A CA 1
ATOM 2840 C C . ALA A 1 403 ? 23.556 -0.547 -9.198 1.00 97.44 403 ALA A C 1
ATOM 2842 O O . ALA A 1 403 ? 22.507 -0.990 -8.773 1.00 97.44 403 ALA A O 1
ATOM 2843 N N . GLY A 1 404 ? 24.446 -1.300 -9.833 1.00 94.25 404 GLY A N 1
ATOM 2844 C CA . GLY A 1 404 ? 24.198 -2.649 -10.335 1.00 94.25 404 GLY A CA 1
ATOM 2845 C C . GLY A 1 404 ? 24.765 -2.779 -11.739 1.00 94.25 404 GLY A C 1
ATOM 2846 O O . GLY A 1 404 ? 25.474 -1.888 -12.181 1.00 94.25 404 GLY A O 1
ATOM 2847 N N . ASP A 1 405 ? 24.583 -3.926 -12.383 1.00 92.75 405 ASP A N 1
ATOM 2848 C CA . ASP A 1 405 ? 25.092 -4.158 -13.736 1.00 92.75 405 ASP A CA 1
ATOM 2849 C C . ASP A 1 405 ? 23.999 -3.778 -14.752 1.00 92.75 405 ASP A C 1
ATOM 2851 O O . ASP A 1 405 ? 23.123 -4.595 -15.044 1.00 92.75 405 ASP A O 1
ATOM 2855 N N . ASP A 1 406 ? 24.062 -2.556 -15.288 1.00 93.69 406 ASP A N 1
ATOM 2856 C CA . ASP A 1 406 ? 22.944 -1.939 -16.018 1.00 93.69 406 ASP A CA 1
ATOM 2857 C C . ASP A 1 406 ? 23.076 -2.023 -17.548 1.00 93.69 406 ASP A C 1
ATOM 2859 O O . ASP A 1 406 ? 24.177 -2.117 -18.103 1.00 93.69 406 ASP A O 1
ATOM 2863 N N . ILE A 1 407 ? 21.953 -1.921 -18.266 1.00 91.56 407 ILE A N 1
ATOM 2864 C CA . ILE A 1 407 ? 21.897 -1.799 -19.731 1.00 91.56 407 ILE A CA 1
ATOM 2865 C C . ILE A 1 407 ? 21.255 -0.464 -20.110 1.00 91.56 407 ILE A C 1
ATOM 2867 O O . ILE A 1 407 ? 20.111 -0.182 -19.770 1.00 91.56 407 ILE A O 1
ATOM 2871 N N . LEU A 1 408 ? 21.996 0.367 -20.844 1.00 96.19 408 LEU A N 1
ATOM 2872 C CA . LEU A 1 408 ? 21.562 1.703 -21.244 1.00 96.19 408 LEU A CA 1
ATOM 2873 C C . LEU A 1 408 ? 21.571 1.846 -22.769 1.00 96.19 408 LEU A C 1
ATOM 2875 O O . LEU A 1 408 ? 22.630 1.772 -23.403 1.00 96.19 408 LEU A O 1
ATOM 2879 N N . SER A 1 409 ? 20.407 2.154 -23.335 1.00 94.81 409 SER A N 1
ATOM 2880 C CA . SER A 1 409 ? 20.211 2.531 -24.735 1.00 94.81 409 SER A CA 1
ATOM 2881 C C . SER A 1 409 ? 19.616 3.937 -24.814 1.00 94.81 409 SER A C 1
ATOM 2883 O O . SER A 1 409 ? 18.539 4.209 -24.294 1.00 94.81 409 SER A O 1
ATOM 2885 N N . GLY A 1 410 ? 20.328 4.860 -25.465 1.00 92.12 410 GLY A N 1
ATOM 2886 C CA . GLY A 1 410 ? 19.827 6.222 -25.683 1.00 92.12 410 GLY A CA 1
ATOM 2887 C C . GLY A 1 410 ? 18.756 6.315 -26.771 1.00 92.12 410 GLY A C 1
ATOM 2888 O O . GLY A 1 410 ? 17.940 7.224 -26.730 1.00 92.12 410 GLY A O 1
ATOM 2889 N N . GLY A 1 411 ? 18.734 5.363 -27.709 1.00 92.06 411 GLY A N 1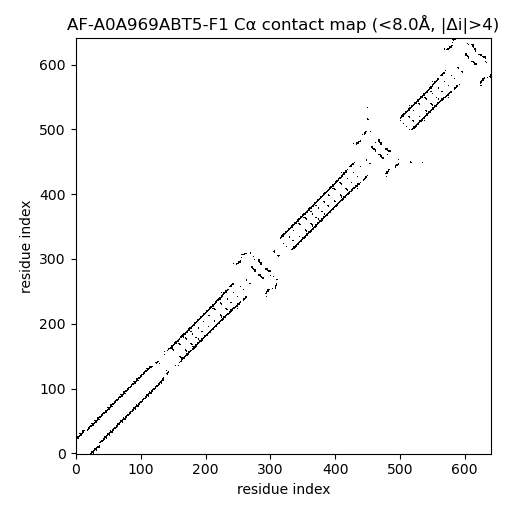
ATOM 2890 C CA . GLY A 1 411 ? 17.858 5.399 -28.875 1.00 92.06 411 GLY A CA 1
ATOM 2891 C C . GLY A 1 411 ? 18.256 6.459 -29.918 1.00 92.06 411 GLY A C 1
ATOM 2892 O O . GLY A 1 411 ? 19.422 6.619 -30.295 1.00 92.06 411 GLY A O 1
ATOM 2893 N N . ASN A 1 412 ? 17.261 7.141 -30.483 1.00 89.06 412 ASN A N 1
ATOM 2894 C CA . ASN A 1 412 ? 17.447 8.196 -31.470 1.00 89.06 412 ASN A CA 1
ATOM 2895 C C . ASN A 1 412 ? 17.724 9.534 -30.790 1.00 89.06 412 ASN A C 1
ATOM 2897 O O . ASN A 1 412 ? 16.799 10.271 -30.465 1.00 89.06 412 ASN A O 1
ATOM 2901 N N . GLY A 1 413 ? 18.978 9.963 -30.748 1.00 95.00 413 GLY A N 1
ATOM 2902 C CA . GLY A 1 413 ? 19.249 11.224 -30.079 1.00 95.00 413 GLY A CA 1
ATOM 2903 C C . GLY A 1 413 ? 20.703 11.611 -30.063 1.00 95.00 413 GLY A C 1
ATOM 2904 O O . GLY A 1 413 ? 21.523 11.096 -30.811 1.00 95.00 413 GLY A O 1
ATOM 2905 N N . ASN A 1 414 ? 21.031 12.633 -29.282 1.00 97.44 414 ASN A N 1
ATOM 2906 C CA . ASN A 1 414 ? 22.395 12.749 -28.776 1.00 97.44 414 ASN A CA 1
ATOM 2907 C C . ASN A 1 414 ? 22.292 12.651 -27.265 1.00 97.44 414 ASN A C 1
ATOM 2909 O O . ASN A 1 414 ? 22.089 13.664 -26.580 1.00 97.44 414 ASN A O 1
ATOM 2913 N N . ASP A 1 415 ? 22.433 11.430 -26.780 1.00 98.50 415 ASP A N 1
ATOM 2914 C CA . ASP A 1 415 ? 22.029 11.091 -25.426 1.00 98.50 415 ASP A CA 1
ATOM 2915 C C . ASP A 1 415 ? 23.213 11.162 -24.467 1.00 98.50 415 ASP A C 1
ATOM 2917 O O . ASP A 1 415 ? 24.386 11.243 -24.856 1.00 98.50 415 ASP A O 1
ATOM 2921 N N . GLN A 1 416 ? 22.919 11.227 -23.173 1.00 98.69 416 GLN A N 1
ATOM 2922 C CA . GLN A 1 416 ? 23.928 11.177 -22.123 1.00 98.69 416 GLN A CA 1
ATOM 2923 C C . GLN A 1 416 ? 23.706 9.946 -21.265 1.00 98.69 416 GLN A C 1
ATOM 2925 O O . GLN A 1 416 ? 22.738 9.889 -20.512 1.00 98.69 416 GLN A O 1
ATOM 2930 N N . LEU A 1 417 ? 24.655 9.018 -21.337 1.00 98.62 417 LEU A N 1
ATOM 2931 C CA . LEU A 1 417 ? 24.585 7.733 -20.656 1.00 98.62 417 LEU A CA 1
ATOM 2932 C C . LEU A 1 417 ? 25.587 7.711 -19.498 1.00 98.62 417 LEU A C 1
ATOM 2934 O O . LEU A 1 417 ? 26.768 8.045 -19.678 1.00 98.62 417 LEU A O 1
ATOM 2938 N N . PHE A 1 418 ? 25.097 7.353 -18.314 1.00 98.56 418 PHE A N 1
ATOM 2939 C CA . PHE A 1 418 ? 25.878 7.180 -17.092 1.00 98.56 418 PHE A CA 1
ATOM 2940 C C . PHE A 1 418 ? 25.596 5.784 -16.532 1.00 98.56 418 PHE A C 1
ATOM 2942 O O . PHE A 1 418 ? 24.504 5.564 -16.016 1.00 98.56 418 PHE A O 1
ATOM 2949 N N . GLY A 1 419 ? 26.555 4.866 -16.611 1.00 97.00 419 GLY A N 1
ATOM 2950 C CA . GLY A 1 419 ? 26.400 3.549 -15.977 1.00 97.00 419 GLY A CA 1
ATOM 2951 C C . GLY A 1 419 ? 26.495 3.666 -14.453 1.00 97.00 419 GLY A C 1
ATOM 2952 O O . GLY A 1 419 ? 25.597 3.297 -13.711 1.00 97.00 419 GLY A O 1
ATOM 2953 N N . ASN A 1 420 ? 27.448 4.480 -13.993 1.00 98.06 420 ASN A N 1
ATOM 2954 C CA . ASN A 1 420 ? 27.844 4.684 -12.603 1.00 98.06 420 ASN A CA 1
ATOM 2955 C C . ASN A 1 420 ? 28.539 3.458 -11.988 1.00 98.06 420 ASN A C 1
ATOM 2957 O O . ASN A 1 420 ? 29.745 3.305 -12.187 1.00 98.06 420 ASN A O 1
ATOM 2961 N N . ALA A 1 421 ? 27.887 2.702 -11.104 1.00 96.44 421 ALA A N 1
ATOM 2962 C CA . ALA A 1 421 ? 28.531 1.655 -10.322 1.00 96.44 421 ALA A CA 1
ATOM 2963 C C . ALA A 1 421 ? 28.059 0.275 -10.769 1.00 96.44 421 ALA A C 1
ATOM 2965 O O . ALA A 1 421 ? 27.071 -0.211 -10.248 1.00 96.44 421 ALA A O 1
ATOM 2966 N N . GLY A 1 422 ? 28.853 -0.397 -11.593 1.00 93.62 422 GLY A N 1
ATOM 2967 C CA . GLY A 1 422 ? 28.439 -1.657 -12.191 1.00 93.62 422 GLY A CA 1
ATOM 2968 C C . GLY A 1 422 ? 29.466 -2.206 -13.154 1.00 93.62 422 GLY A C 1
ATOM 2969 O O . GLY A 1 422 ? 30.556 -1.643 -13.298 1.00 93.62 422 GLY A O 1
ATOM 2970 N N . ALA A 1 423 ? 29.135 -3.328 -13.779 1.00 91.62 423 ALA A N 1
ATOM 2971 C CA . ALA A 1 423 ? 29.666 -3.725 -15.072 1.00 91.62 423 ALA A CA 1
ATOM 2972 C C . ALA A 1 423 ? 28.601 -3.452 -16.146 1.00 91.62 423 ALA A C 1
ATOM 2974 O O . ALA A 1 423 ? 27.807 -4.332 -16.482 1.00 91.62 423 ALA A O 1
ATOM 2975 N N . ASP A 1 424 ? 28.622 -2.240 -16.696 1.00 94.69 424 ASP A N 1
ATOM 2976 C CA . ASP A 1 424 ? 27.490 -1.706 -17.459 1.00 94.69 424 ASP A CA 1
ATOM 2977 C C . ASP A 1 424 ? 27.599 -1.977 -18.965 1.00 94.69 424 ASP A C 1
ATOM 2979 O O . ASP A 1 424 ? 28.686 -2.178 -19.525 1.00 94.69 424 ASP A O 1
ATOM 2983 N N . VAL A 1 425 ? 26.461 -1.948 -19.656 1.00 92.81 425 VAL A N 1
ATOM 2984 C CA . VAL A 1 425 ? 26.344 -2.091 -21.110 1.00 92.81 425 VAL A CA 1
ATOM 2985 C C . VAL A 1 425 ? 25.803 -0.814 -21.717 1.00 92.81 425 VAL A C 1
ATOM 2987 O O . VAL A 1 425 ? 24.693 -0.389 -21.420 1.00 92.81 425 VAL A O 1
ATOM 2990 N N . PHE A 1 426 ? 26.560 -0.237 -22.643 1.00 95.00 426 PHE A N 1
ATOM 2991 C CA . PHE A 1 426 ? 26.112 0.914 -23.418 1.00 95.00 426 PHE A CA 1
ATOM 2992 C C . PHE A 1 426 ? 25.789 0.482 -24.846 1.00 95.00 426 PHE A C 1
ATOM 2994 O O . PHE A 1 426 ? 26.701 0.140 -25.612 1.00 95.00 426 PHE A O 1
ATOM 3001 N N . VAL A 1 427 ? 24.511 0.525 -25.214 1.00 90.75 427 VAL A N 1
ATOM 3002 C CA . VAL A 1 427 ? 24.061 0.307 -26.592 1.00 90.75 427 VAL A CA 1
ATOM 3003 C C . VAL A 1 427 ? 24.260 1.605 -27.374 1.00 90.75 427 VAL A C 1
ATOM 3005 O O . VAL A 1 427 ? 23.840 2.675 -26.940 1.00 90.75 427 VAL A O 1
ATOM 3008 N N . ILE A 1 428 ? 24.981 1.536 -28.497 1.00 88.94 428 ILE A N 1
ATOM 3009 C CA . ILE A 1 428 ? 25.348 2.717 -29.290 1.00 88.94 428 ILE A CA 1
ATOM 3010 C C . ILE A 1 428 ? 25.084 2.531 -30.785 1.00 88.94 428 ILE A C 1
ATOM 3012 O O . ILE A 1 428 ? 25.318 1.468 -31.372 1.00 88.94 428 ILE A O 1
ATOM 3016 N N . GLY A 1 429 ? 24.724 3.635 -31.442 1.00 81.75 429 GLY A N 1
ATOM 3017 C CA . GLY A 1 429 ? 24.602 3.716 -32.899 1.00 81.75 429 GLY A CA 1
ATOM 3018 C C . GLY A 1 429 ? 23.197 3.511 -33.462 1.00 81.75 429 GLY A C 1
ATOM 3019 O O . GLY A 1 429 ? 23.088 3.209 -34.652 1.00 81.75 429 GLY A O 1
ATOM 3020 N N . GLU A 1 430 ? 22.161 3.704 -32.647 1.00 80.81 430 GLU A N 1
ATOM 3021 C CA . GLU A 1 430 ? 20.743 3.652 -33.052 1.00 80.81 430 GLU A CA 1
ATOM 3022 C C . GLU A 1 430 ? 20.332 4.935 -33.784 1.00 80.81 430 GLU A C 1
ATOM 3024 O O . GLU A 1 430 ? 19.717 4.897 -34.851 1.00 80.81 430 GLU A O 1
ATOM 3029 N N . GLY A 1 431 ? 20.824 6.077 -33.304 1.00 79.50 431 GLY A N 1
ATOM 3030 C CA . GLY A 1 431 ? 20.677 7.382 -33.928 1.00 79.50 431 GLY A CA 1
ATOM 3031 C C . GLY A 1 431 ? 21.666 8.391 -33.342 1.00 79.50 431 GLY A C 1
ATOM 3032 O O . GLY A 1 431 ? 22.341 8.123 -32.364 1.00 79.50 431 GLY A O 1
ATOM 3033 N N . GLY A 1 432 ? 21.825 9.532 -34.020 1.00 90.00 432 GLY A N 1
ATOM 3034 C CA . GLY A 1 432 ? 22.713 10.636 -33.622 1.00 90.00 432 GLY A CA 1
ATOM 3035 C C . GLY A 1 432 ? 24.102 10.259 -33.072 1.00 90.00 432 GLY A C 1
ATOM 3036 O O . GLY A 1 432 ? 24.870 9.567 -33.745 1.00 90.00 432 GLY A O 1
ATOM 3037 N N . THR A 1 433 ? 24.533 10.892 -31.981 1.00 95.44 433 THR A N 1
ATOM 3038 C CA . THR A 1 433 ? 25.882 10.716 -31.414 1.00 95.44 433 THR A CA 1
ATOM 3039 C C . THR A 1 433 ? 25.849 10.849 -29.899 1.00 95.44 433 THR A C 1
ATOM 3041 O O . THR A 1 433 ? 25.890 11.962 -29.361 1.00 95.44 433 THR A O 1
ATOM 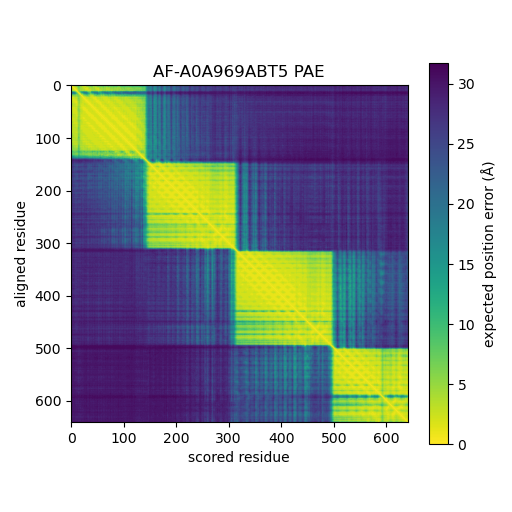3044 N N . ASP A 1 434 ? 25.884 9.707 -29.227 1.00 97.56 434 ASP A N 1
ATOM 3045 C CA . ASP A 1 434 ? 25.702 9.636 -27.780 1.00 97.56 434 ASP A CA 1
ATOM 3046 C C . ASP A 1 434 ? 26.979 9.960 -27.030 1.00 97.56 434 ASP A C 1
ATOM 3048 O O . ASP A 1 434 ? 28.090 9.895 -27.560 1.00 97.56 434 ASP A O 1
ATOM 3052 N N . THR A 1 435 ? 26.837 10.346 -25.770 1.00 98.25 435 THR A N 1
ATOM 3053 C CA . THR A 1 435 ? 27.961 10.616 -24.882 1.00 98.25 435 THR A CA 1
ATOM 3054 C C . THR A 1 435 ? 27.907 9.700 -23.674 1.00 98.25 435 THR A C 1
ATOM 3056 O O . THR A 1 435 ? 27.077 9.893 -22.788 1.00 98.25 435 THR A O 1
ATOM 3059 N N . VAL A 1 436 ? 28.863 8.779 -23.589 1.00 98.31 436 VAL A N 1
ATOM 3060 C CA . VAL A 1 436 ? 29.076 7.947 -22.401 1.00 98.31 436 VAL A CA 1
ATOM 3061 C C . VAL A 1 436 ? 30.024 8.675 -21.459 1.00 98.31 436 VAL A C 1
ATOM 3063 O O . VAL A 1 436 ? 31.108 9.117 -21.862 1.00 98.31 436 VAL A O 1
ATOM 3066 N N . LYS A 1 437 ? 29.589 8.870 -20.215 1.00 97.81 437 LYS A N 1
ATOM 3067 C CA . LYS A 1 437 ? 30.176 9.865 -19.306 1.00 97.81 437 LYS A CA 1
ATOM 3068 C C . LYS A 1 437 ? 31.196 9.305 -18.323 1.00 97.81 437 LYS A C 1
ATOM 3070 O O . LYS A 1 437 ? 32.048 10.067 -17.861 1.00 97.81 437 LYS A O 1
ATOM 3075 N N . ASP A 1 438 ? 31.112 8.022 -18.008 1.00 96.38 438 ASP A N 1
ATOM 3076 C CA . ASP A 1 438 ? 31.828 7.401 -16.892 1.00 96.38 438 ASP A CA 1
ATOM 3077 C C . ASP A 1 438 ? 32.373 5.996 -17.180 1.00 96.38 438 ASP A C 1
ATOM 3079 O O . ASP A 1 438 ? 32.796 5.322 -16.249 1.00 96.38 438 ASP A O 1
ATOM 3083 N N . PHE A 1 439 ? 32.485 5.619 -18.458 1.00 96.75 439 PHE A N 1
ATOM 3084 C CA . PHE A 1 439 ? 32.986 4.312 -18.894 1.00 96.75 439 PHE A CA 1
ATOM 3085 C C . PHE A 1 439 ? 34.284 3.861 -18.189 1.00 96.75 439 PHE A C 1
ATOM 3087 O O . PHE A 1 439 ? 35.315 4.554 -18.212 1.00 96.75 439 PHE A O 1
ATOM 3094 N N . VAL A 1 440 ? 34.261 2.642 -17.657 1.00 94.44 440 VAL A N 1
ATOM 3095 C CA . VAL A 1 440 ? 35.342 1.957 -16.952 1.00 94.44 440 VAL A CA 1
ATOM 3096 C C . VAL A 1 440 ? 35.853 0.769 -17.777 1.00 94.44 440 VAL A C 1
ATOM 3098 O O . VAL A 1 440 ? 35.266 -0.307 -17.813 1.00 94.44 440 VAL A O 1
ATOM 3101 N N . ASP A 1 441 ? 37.031 0.941 -18.386 1.00 86.81 441 ASP A N 1
ATOM 3102 C CA . ASP A 1 441 ? 37.730 -0.105 -19.156 1.00 86.81 441 ASP A CA 1
ATOM 3103 C C . ASP A 1 441 ? 37.904 -1.412 -18.357 1.00 86.81 441 ASP A C 1
ATOM 3105 O O . ASP A 1 441 ? 38.488 -1.427 -17.264 1.00 86.81 441 ASP A O 1
ATOM 3109 N N . GLY A 1 442 ? 37.418 -2.515 -18.932 1.00 82.88 442 GLY A N 1
ATOM 3110 C CA . GLY A 1 442 ? 37.462 -3.859 -18.360 1.00 82.88 442 GLY A CA 1
ATOM 3111 C C . GLY A 1 442 ? 36.366 -4.191 -17.341 1.00 82.88 442 GLY A C 1
ATOM 3112 O O . GLY A 1 442 ? 36.349 -5.334 -16.877 1.00 82.88 442 GLY A O 1
ATOM 3113 N N . ALA A 1 443 ? 35.498 -3.238 -16.991 1.00 89.12 443 ALA A N 1
ATOM 3114 C CA . ALA A 1 443 ? 34.240 -3.493 -16.286 1.00 89.12 443 ALA A CA 1
ATOM 3115 C C . ALA A 1 443 ? 33.063 -3.339 -17.257 1.00 89.12 443 ALA A C 1
ATOM 3117 O O . ALA A 1 443 ? 32.304 -4.287 -17.435 1.00 89.12 443 ALA A O 1
ATOM 3118 N N . ASP A 1 444 ? 33.014 -2.212 -17.962 1.00 94.12 444 ASP A N 1
ATOM 3119 C CA . ASP A 1 444 ? 31.908 -1.868 -18.850 1.00 94.12 444 ASP A CA 1
ATOM 3120 C C . ASP A 1 444 ? 32.132 -2.387 -20.271 1.00 94.12 444 ASP A C 1
ATOM 3122 O O . ASP A 1 444 ? 33.264 -2.631 -20.717 1.00 94.12 444 ASP A O 1
ATOM 3126 N N . ARG A 1 445 ? 31.038 -2.507 -21.021 1.00 90.94 445 ARG A N 1
ATOM 3127 C CA . ARG A 1 445 ? 31.019 -2.975 -22.407 1.00 90.94 445 ARG A CA 1
ATOM 3128 C C . ARG A 1 445 ? 30.137 -2.106 -23.301 1.00 90.94 445 ARG A C 1
ATOM 3130 O O . ARG A 1 445 ? 29.237 -1.407 -22.853 1.00 90.94 445 ARG A O 1
ATOM 3137 N N . PHE A 1 446 ? 30.411 -2.176 -24.598 1.00 87.81 446 PHE A N 1
ATOM 3138 C CA . PHE A 1 446 ? 29.602 -1.584 -25.653 1.00 87.81 446 PHE A CA 1
ATOM 3139 C C . PHE A 1 446 ? 28.878 -2.658 -26.449 1.00 87.81 446 PHE A C 1
ATOM 3141 O O . PHE A 1 446 ? 29.464 -3.673 -26.851 1.00 87.81 446 PHE A O 1
ATOM 3148 N N . GLU A 1 447 ? 27.640 -2.343 -26.784 1.00 86.75 447 GLU A N 1
ATOM 3149 C CA . GLU A 1 447 ? 26.842 -3.052 -27.764 1.00 86.75 447 GLU A CA 1
ATOM 3150 C C . GLU A 1 447 ? 26.587 -2.143 -28.972 1.00 86.75 447 GLU A C 1
ATOM 3152 O O . GLU A 1 447 ? 26.399 -0.937 -28.840 1.00 86.75 447 GLU A O 1
ATOM 3157 N N . LEU A 1 448 ? 26.676 -2.700 -30.180 1.00 77.00 448 LEU A N 1
ATOM 3158 C CA . LEU A 1 448 ? 26.483 -1.948 -31.420 1.00 77.00 448 LEU A CA 1
ATOM 3159 C C . LEU A 1 448 ? 25.086 -2.221 -31.963 1.00 77.00 448 LEU A C 1
ATOM 3161 O O . LEU A 1 448 ? 24.727 -3.382 -32.153 1.00 77.00 448 LEU A O 1
ATOM 3165 N N . PHE A 1 449 ? 24.360 -1.159 -32.299 1.00 69.19 449 PHE A N 1
ATOM 3166 C CA . PHE A 1 449 ? 23.023 -1.260 -32.875 1.00 69.19 449 PHE A CA 1
ATOM 3167 C C . PHE A 1 449 ? 22.979 -1.979 -34.236 1.00 69.19 449 PHE A C 1
ATOM 3169 O O . PHE A 1 449 ? 23.981 -2.070 -34.966 1.00 69.19 449 PHE A O 1
ATOM 3176 N N . ALA A 1 450 ? 21.779 -2.446 -34.601 1.00 53.56 450 ALA A N 1
ATOM 3177 C CA . ALA A 1 450 ? 21.440 -3.126 -35.848 1.00 53.56 450 ALA A CA 1
ATOM 3178 C C . ALA A 1 450 ? 22.171 -2.583 -37.083 1.00 53.56 450 ALA A C 1
ATOM 3180 O O . ALA A 1 450 ? 22.117 -1.400 -37.423 1.00 53.56 450 ALA A O 1
ATOM 3181 N N . GLY A 1 451 ? 22.832 -3.474 -37.827 1.00 60.12 451 GLY A N 1
ATOM 3182 C CA . GLY A 1 451 ? 23.463 -3.131 -39.106 1.00 60.12 451 GLY A CA 1
ATOM 3183 C C . GLY A 1 451 ? 24.846 -2.472 -39.006 1.00 60.12 451 GLY A C 1
ATOM 3184 O O . GLY A 1 451 ? 25.484 -2.233 -40.043 1.00 60.12 451 GLY A O 1
ATOM 3185 N N . ILE A 1 452 ? 25.372 -2.243 -37.798 1.00 67.06 452 ILE A N 1
ATOM 3186 C CA . ILE A 1 452 ? 26.753 -1.802 -37.590 1.00 67.06 452 ILE A CA 1
ATOM 3187 C C . ILE A 1 452 ? 27.662 -3.018 -37.397 1.00 67.06 452 ILE A C 1
ATOM 3189 O O . ILE A 1 452 ? 27.812 -3.575 -36.318 1.00 67.06 452 ILE A O 1
ATOM 3193 N N . ASN A 1 453 ? 28.349 -3.421 -38.467 1.00 66.94 453 ASN A N 1
ATOM 3194 C CA . ASN A 1 453 ? 29.382 -4.446 -38.343 1.00 66.94 453 ASN A CA 1
ATOM 3195 C C . ASN A 1 453 ? 30.625 -3.867 -37.650 1.00 66.94 453 ASN A C 1
ATOM 3197 O O . ASN A 1 453 ? 31.150 -2.844 -38.102 1.00 66.94 453 ASN A O 1
ATOM 3201 N N . PHE A 1 454 ? 31.166 -4.564 -36.644 1.00 67.69 454 PHE A N 1
ATOM 3202 C CA . PHE A 1 454 ? 32.403 -4.167 -35.962 1.00 67.69 454 PHE A CA 1
ATOM 3203 C C . PHE A 1 454 ? 33.570 -3.905 -36.932 1.00 67.69 454 PHE A C 1
ATOM 3205 O O . PHE A 1 454 ? 34.408 -3.039 -36.693 1.00 67.69 454 PHE A O 1
ATOM 3212 N N . SER A 1 455 ? 33.612 -4.575 -38.094 1.00 68.38 455 SER A N 1
ATOM 3213 C CA . SER A 1 455 ? 34.627 -4.308 -39.126 1.00 68.38 455 SER A CA 1
ATOM 3214 C C . SER A 1 455 ? 34.605 -2.879 -39.683 1.00 68.38 455 SER A C 1
ATOM 3216 O O . SER A 1 455 ? 35.582 -2.449 -40.298 1.00 68.38 455 SER A O 1
ATOM 3218 N N . ASN A 1 456 ? 33.488 -2.171 -39.518 1.00 67.38 456 ASN A N 1
ATOM 3219 C CA . ASN A 1 456 ? 33.268 -0.804 -39.979 1.00 67.38 456 ASN A CA 1
ATOM 3220 C C . ASN A 1 456 ? 33.399 0.225 -38.848 1.00 67.38 456 ASN A C 1
ATOM 3222 O O . ASN A 1 456 ? 33.227 1.420 -39.105 1.00 67.38 456 ASN A O 1
ATOM 3226 N N . VAL A 1 457 ? 33.707 -0.228 -37.630 1.00 74.88 457 VAL A N 1
ATOM 3227 C CA . VAL A 1 457 ? 33.906 0.628 -36.466 1.00 74.88 457 VAL A CA 1
ATOM 3228 C C . VAL A 1 457 ? 35.323 1.200 -36.470 1.00 74.88 457 VAL A C 1
ATOM 3230 O O . VAL A 1 457 ? 36.319 0.504 -36.680 1.00 74.88 457 VAL A O 1
ATOM 3233 N N . ILE A 1 458 ? 35.414 2.507 -36.250 1.00 74.88 458 ILE A N 1
ATOM 3234 C CA . ILE A 1 458 ? 36.646 3.271 -36.102 1.00 74.88 458 ILE A CA 1
ATOM 3235 C C . ILE A 1 458 ? 36.635 3.888 -34.709 1.00 74.88 458 ILE A C 1
ATOM 3237 O O . ILE A 1 458 ? 35.748 4.671 -34.383 1.00 74.88 458 ILE A O 1
ATOM 3241 N N . ILE A 1 459 ? 37.660 3.573 -33.926 1.00 79.69 459 ILE A N 1
ATOM 3242 C CA . ILE A 1 459 ? 37.898 4.140 -32.599 1.00 79.69 459 ILE A CA 1
ATOM 3243 C C . ILE A 1 459 ? 39.085 5.096 -32.720 1.00 79.69 459 ILE A C 1
ATOM 3245 O O . ILE A 1 459 ? 40.171 4.703 -33.159 1.00 79.69 459 ILE A O 1
ATOM 3249 N N . ALA A 1 460 ? 38.882 6.366 -32.381 1.00 76.62 460 ALA A N 1
ATOM 3250 C CA . ALA A 1 460 ? 39.910 7.397 -32.475 1.00 76.62 460 ALA A CA 1
ATOM 3251 C C . ALA A 1 460 ? 39.762 8.433 -31.358 1.00 76.62 460 ALA A C 1
ATOM 3253 O O . ALA A 1 460 ? 38.715 8.540 -30.735 1.00 76.62 460 ALA A O 1
ATOM 3254 N N . ALA A 1 461 ? 40.805 9.226 -31.106 1.00 78.12 461 ALA A N 1
ATOM 3255 C CA . ALA A 1 461 ? 40.663 10.404 -30.256 1.00 78.12 461 ALA A CA 1
ATOM 3256 C C . ALA A 1 461 ? 39.645 11.375 -30.875 1.00 78.12 461 ALA A C 1
ATOM 3258 O O . ALA A 1 461 ? 39.700 11.632 -32.083 1.00 78.12 461 ALA A O 1
ATOM 3259 N N . ASP A 1 462 ? 38.758 11.925 -30.049 1.00 83.75 462 ASP A N 1
ATOM 3260 C CA . ASP A 1 462 ? 37.779 12.920 -30.484 1.00 83.75 462 ASP A CA 1
ATOM 3261 C C . ASP A 1 462 ? 38.504 14.162 -31.064 1.00 83.75 462 ASP A C 1
ATOM 3263 O O . ASP A 1 462 ? 39.432 14.703 -30.443 1.00 83.75 462 ASP A O 1
ATOM 3267 N N . PRO A 1 463 ? 38.133 14.623 -32.276 1.00 80.62 463 PRO A N 1
ATOM 3268 C CA . PRO A 1 463 ? 38.732 15.794 -32.913 1.00 80.62 463 PRO A CA 1
ATOM 3269 C C . PRO A 1 463 ? 38.494 17.112 -32.159 1.00 80.62 463 PRO A C 1
ATOM 3271 O O . PRO A 1 463 ? 39.223 18.079 -32.406 1.00 80.62 463 PRO A O 1
ATOM 3274 N N . VAL A 1 464 ? 37.489 17.181 -31.280 1.00 90.31 464 VAL A N 1
ATOM 3275 C CA . VAL A 1 464 ? 37.164 18.362 -30.469 1.00 90.31 464 VAL A CA 1
ATOM 3276 C C . VAL A 1 464 ? 37.952 18.354 -29.161 1.00 90.31 464 VAL A C 1
ATOM 3278 O O . VAL A 1 464 ? 38.592 19.357 -28.828 1.00 90.31 464 VAL A O 1
ATOM 3281 N N . ASN A 1 465 ? 37.948 17.233 -28.440 1.00 87.69 465 ASN A N 1
ATOM 3282 C CA . ASN A 1 465 ? 38.702 17.050 -27.207 1.00 87.69 465 ASN A CA 1
ATOM 3283 C C . ASN A 1 465 ? 39.494 15.740 -27.236 1.00 87.69 465 ASN A C 1
ATOM 3285 O O . ASN A 1 465 ? 38.958 14.664 -27.015 1.00 87.69 465 ASN A O 1
ATOM 3289 N N . SER A 1 466 ? 40.816 15.835 -27.386 1.00 83.00 466 SER A N 1
ATOM 3290 C CA . SER A 1 466 ? 41.689 14.659 -27.486 1.00 83.00 466 SER A CA 1
ATOM 3291 C C . SER A 1 466 ? 41.768 13.788 -26.224 1.00 83.00 466 SER A C 1
ATOM 3293 O O . SER A 1 466 ? 42.435 12.758 -26.259 1.00 83.00 466 SER A O 1
ATOM 3295 N N . ASN A 1 467 ? 41.181 14.225 -25.104 1.00 88.06 467 ASN A N 1
ATOM 3296 C CA . ASN A 1 467 ? 41.045 13.400 -23.901 1.00 88.06 467 ASN A CA 1
ATOM 3297 C C . ASN A 1 467 ? 39.832 12.458 -23.965 1.00 88.06 467 ASN A C 1
ATOM 3299 O O . ASN A 1 467 ? 39.723 11.585 -23.112 1.00 88.06 467 ASN A O 1
ATOM 3303 N N . ASN A 1 468 ? 38.950 12.646 -24.947 1.00 90.38 468 ASN A N 1
ATOM 3304 C CA . ASN A 1 468 ? 37.786 11.811 -25.197 1.00 90.38 468 ASN A CA 1
ATOM 3305 C C . ASN A 1 468 ? 38.067 10.860 -26.369 1.00 90.38 468 ASN A C 1
ATOM 3307 O O . ASN A 1 468 ? 38.943 11.106 -27.211 1.00 90.38 468 ASN A O 1
ATOM 3311 N N . THR A 1 469 ? 37.282 9.793 -26.454 1.00 88.06 469 THR A N 1
ATOM 3312 C CA . THR A 1 469 ? 37.299 8.845 -27.572 1.00 88.06 469 THR A CA 1
ATOM 3313 C C . THR A 1 469 ? 36.048 9.017 -28.409 1.00 88.06 469 THR A C 1
ATOM 3315 O O . THR A 1 469 ? 34.958 9.059 -27.868 1.00 88.06 469 THR A O 1
ATOM 3318 N N . GLN A 1 470 ? 36.192 9.085 -29.727 1.00 89.94 470 GLN A N 1
ATOM 3319 C CA . GLN A 1 470 ? 35.084 8.992 -30.664 1.00 89.94 470 GLN A CA 1
ATOM 3320 C C . GLN A 1 470 ? 35.046 7.582 -31.258 1.00 89.94 470 GLN A C 1
ATOM 3322 O O . GLN A 1 470 ? 36.033 7.117 -31.841 1.00 89.94 470 GLN A O 1
ATOM 3327 N N . ILE A 1 471 ? 33.888 6.939 -31.150 1.00 88.50 471 ILE A N 1
ATOM 3328 C CA . ILE A 1 471 ? 33.543 5.717 -31.872 1.00 88.50 471 ILE A CA 1
ATOM 3329 C C . ILE A 1 471 ? 32.723 6.133 -33.092 1.00 88.50 471 ILE A C 1
ATOM 3331 O O . ILE A 1 471 ? 31.848 6.999 -33.035 1.00 88.50 471 ILE A O 1
ATOM 3335 N N . SER A 1 472 ? 33.061 5.587 -34.252 1.00 82.56 472 SER A N 1
ATOM 3336 C CA . SER A 1 472 ? 32.402 5.912 -35.514 1.00 82.56 472 SER A CA 1
ATOM 3337 C C . SER A 1 472 ? 32.122 4.665 -36.321 1.00 82.56 472 SER A C 1
ATOM 3339 O O . SER A 1 472 ? 33.000 3.822 -36.456 1.00 82.56 472 SER A O 1
ATOM 3341 N N . ALA A 1 473 ? 30.949 4.592 -36.935 1.00 79.44 473 ALA A N 1
ATOM 3342 C CA . ALA A 1 473 ? 30.565 3.528 -37.848 1.00 79.44 473 ALA A CA 1
ATOM 3343 C C . ALA A 1 473 ? 30.158 4.124 -39.195 1.00 79.44 473 ALA A C 1
ATOM 3345 O O . ALA A 1 473 ? 29.562 5.196 -39.266 1.00 79.44 473 ALA A O 1
ATOM 3346 N N . ASN A 1 474 ? 30.531 3.461 -40.295 1.00 76.25 474 ASN A N 1
ATOM 3347 C CA . ASN A 1 474 ? 30.171 3.877 -41.660 1.00 76.25 474 ASN A CA 1
ATOM 3348 C C . ASN A 1 474 ? 30.527 5.348 -42.008 1.00 76.25 474 ASN A C 1
ATOM 3350 O O . ASN A 1 474 ? 29.971 5.935 -42.934 1.00 76.25 474 ASN A O 1
ATOM 3354 N N . GLY A 1 475 ? 31.502 5.937 -41.305 1.00 73.88 475 GLY A N 1
ATOM 3355 C CA . GLY A 1 475 ? 31.949 7.321 -41.500 1.00 73.88 475 GLY A CA 1
ATOM 3356 C C . GLY A 1 475 ? 31.182 8.383 -40.702 1.00 73.88 475 GLY A C 1
ATOM 3357 O O . GLY A 1 475 ? 31.461 9.567 -40.891 1.00 73.88 475 GLY A O 1
ATOM 3358 N N . GLN A 1 476 ? 30.264 7.986 -39.818 1.00 85.00 476 GLN A N 1
ATOM 3359 C CA . GLN A 1 476 ? 29.549 8.866 -38.888 1.00 85.00 476 GLN A CA 1
ATOM 3360 C C . GLN A 1 476 ? 29.987 8.581 -37.450 1.00 85.00 476 GLN A C 1
ATOM 3362 O O . GLN A 1 476 ? 30.322 7.444 -37.125 1.00 85.00 476 GLN A O 1
ATOM 3367 N N . ALA A 1 477 ? 30.028 9.617 -36.609 1.00 86.81 477 ALA A N 1
ATOM 3368 C CA . ALA A 1 477 ? 30.200 9.432 -35.171 1.00 86.81 477 ALA A CA 1
ATOM 3369 C C . ALA A 1 477 ? 28.926 8.799 -34.608 1.00 86.81 477 ALA A C 1
ATOM 3371 O O . ALA A 1 477 ? 27.843 9.218 -35.001 1.00 86.81 477 ALA A O 1
ATOM 3372 N N . ILE A 1 478 ? 29.089 7.795 -33.750 1.00 89.56 478 ILE A N 1
ATOM 3373 C CA . ILE A 1 478 ? 27.975 7.122 -33.070 1.00 89.56 478 ILE A CA 1
ATOM 3374 C C . ILE A 1 478 ? 28.064 7.279 -31.554 1.00 89.56 478 ILE A C 1
ATOM 3376 O O . ILE A 1 478 ? 27.042 7.317 -30.897 1.00 89.56 478 ILE A O 1
ATOM 3380 N N . ALA A 1 479 ? 29.272 7.441 -31.001 1.00 95.31 479 ALA A N 1
ATOM 3381 C CA . ALA A 1 479 ? 29.445 7.704 -29.579 1.00 95.31 479 ALA A CA 1
ATOM 3382 C C . ALA A 1 479 ? 30.714 8.516 -29.292 1.00 95.31 479 ALA A C 1
ATOM 3384 O O . ALA A 1 479 ? 31.728 8.405 -29.997 1.00 95.31 479 ALA A O 1
ATOM 3385 N N . ILE A 1 480 ? 30.666 9.300 -28.220 1.00 97.19 480 ILE A N 1
ATOM 3386 C CA . ILE A 1 480 ? 31.780 9.996 -27.587 1.00 97.19 480 ILE A CA 1
ATOM 3387 C C . ILE A 1 480 ? 31.930 9.461 -26.164 1.00 97.19 480 ILE A C 1
ATOM 3389 O O . ILE A 1 480 ? 31.045 9.620 -25.335 1.00 97.19 480 ILE A O 1
ATOM 3393 N N . ILE A 1 481 ? 33.080 8.875 -25.859 1.00 97.50 481 ILE A N 1
ATOM 3394 C CA . ILE A 1 481 ? 33.416 8.400 -24.518 1.00 97.50 481 ILE A CA 1
ATOM 3395 C C . ILE A 1 481 ? 34.230 9.490 -23.831 1.00 97.50 481 ILE A C 1
ATOM 3397 O O . ILE A 1 481 ? 35.365 9.791 -24.231 1.00 97.50 481 ILE A O 1
ATOM 3401 N N . GLU A 1 482 ? 33.630 10.146 -22.845 1.00 97.25 482 GLU A N 1
ATOM 3402 C CA . GLU A 1 482 ? 34.228 11.293 -22.174 1.00 97.25 482 GLU A CA 1
ATOM 3403 C C . GLU A 1 482 ? 35.328 10.855 -21.199 1.00 97.25 482 GLU A C 1
ATOM 3405 O O . GLU A 1 482 ? 35.170 9.927 -20.418 1.00 97.25 482 GLU A O 1
ATOM 3410 N N . GLY A 1 483 ? 36.487 11.516 -21.248 1.00 94.06 483 GLY A N 1
ATOM 3411 C CA . GLY A 1 483 ? 37.584 11.263 -20.306 1.00 94.06 483 GLY A CA 1
ATOM 3412 C C . GLY A 1 483 ? 38.351 9.948 -20.501 1.00 94.06 483 GLY A C 1
ATOM 3413 O O . GLY A 1 483 ? 39.369 9.749 -19.831 1.00 94.06 483 GLY A O 1
ATOM 3414 N N . VAL A 1 484 ? 37.933 9.090 -21.435 1.00 92.81 484 VAL A N 1
ATOM 3415 C CA . VAL A 1 484 ? 38.614 7.833 -21.767 1.00 92.81 484 VAL A CA 1
ATOM 3416 C C . VAL A 1 484 ? 39.434 7.997 -23.042 1.00 92.81 484 VAL A C 1
ATOM 3418 O O . VAL A 1 484 ? 38.951 8.477 -24.068 1.00 92.81 484 VAL A O 1
ATOM 3421 N N . SER A 1 485 ? 40.700 7.578 -22.995 1.00 84.06 485 SER A N 1
ATOM 3422 C CA . SER A 1 485 ? 41.605 7.644 -24.145 1.00 84.06 485 SER A CA 1
ATOM 3423 C C . SER A 1 485 ? 41.394 6.472 -25.104 1.00 84.06 485 SER A C 1
ATOM 3425 O O . SER A 1 485 ? 41.339 5.320 -24.685 1.00 84.06 485 SER A O 1
ATOM 3427 N N . SER A 1 486 ? 41.416 6.755 -26.409 1.00 78.75 486 SER A N 1
ATOM 3428 C CA . SER A 1 486 ? 41.102 5.788 -27.483 1.00 78.75 486 SER A CA 1
ATOM 3429 C C . SER A 1 486 ? 41.986 4.540 -27.547 1.00 78.75 486 SER A C 1
ATOM 3431 O O . SER A 1 486 ? 41.679 3.605 -28.273 1.00 78.75 486 SER A O 1
ATOM 3433 N N . ASN A 1 487 ? 43.105 4.515 -26.819 1.00 77.25 487 ASN A N 1
ATOM 3434 C CA . ASN A 1 487 ? 43.980 3.347 -26.718 1.00 77.25 487 ASN A CA 1
ATOM 3435 C C . ASN A 1 487 ? 43.557 2.341 -25.635 1.00 77.25 487 ASN A C 1
ATOM 3437 O O . ASN A 1 487 ? 44.241 1.327 -25.498 1.00 77.25 487 ASN A O 1
ATOM 3441 N N . LEU A 1 488 ? 42.566 2.683 -24.809 1.00 80.56 488 LEU A N 1
ATOM 3442 C CA . LEU A 1 488 ? 41.981 1.789 -23.810 1.00 80.56 488 LEU A CA 1
ATOM 3443 C C . LEU A 1 488 ? 40.823 1.000 -24.430 1.00 80.56 488 LEU A C 1
ATOM 3445 O O . LEU A 1 488 ? 40.785 -0.212 -24.285 1.00 80.56 488 LEU A O 1
ATOM 3449 N N . ILE A 1 489 ? 40.015 1.655 -25.270 1.00 80.12 489 ILE A N 1
ATOM 3450 C CA . ILE A 1 489 ? 38.920 1.003 -25.992 1.00 80.12 489 ILE A CA 1
ATOM 3451 C C . ILE A 1 489 ? 39.454 0.064 -27.087 1.00 80.12 489 ILE A C 1
ATOM 3453 O O . ILE A 1 489 ? 40.200 0.470 -27.986 1.00 80.12 489 ILE A O 1
ATOM 3457 N N . ASN A 1 490 ? 39.075 -1.206 -27.023 1.00 70.94 490 ASN A N 1
ATOM 3458 C CA . ASN A 1 490 ? 39.543 -2.287 -27.875 1.00 70.94 490 ASN A CA 1
ATOM 3459 C C . ASN A 1 490 ? 38.435 -3.331 -28.117 1.00 70.94 490 ASN A C 1
ATOM 3461 O O . ASN A 1 490 ? 37.330 -3.212 -27.619 1.00 70.94 490 ASN A O 1
ATOM 3465 N N . ALA A 1 491 ? 38.717 -4.372 -28.906 1.00 64.44 491 ALA A N 1
ATOM 3466 C CA . ALA A 1 491 ? 37.707 -5.368 -29.283 1.00 64.44 491 ALA A CA 1
ATOM 3467 C C . ALA A 1 491 ? 37.120 -6.169 -28.101 1.00 64.44 491 ALA A C 1
ATOM 3469 O O . ALA A 1 491 ? 36.049 -6.745 -28.256 1.00 64.44 491 ALA A O 1
ATOM 3470 N N . ALA A 1 492 ? 37.807 -6.238 -26.956 1.00 69.88 492 ALA A N 1
ATOM 3471 C CA . ALA A 1 492 ? 37.277 -6.878 -25.753 1.00 69.88 492 ALA A CA 1
ATOM 3472 C C . ALA A 1 492 ? 36.125 -6.078 -25.131 1.00 69.88 492 ALA A C 1
ATOM 3474 O O . ALA A 1 492 ? 35.209 -6.683 -24.595 1.00 69.88 492 ALA A O 1
ATOM 3475 N N . ASP A 1 493 ? 36.117 -4.756 -25.296 1.00 79.31 493 ASP A N 1
ATOM 3476 C CA . ASP A 1 493 ? 35.034 -3.888 -24.808 1.00 79.31 493 ASP A CA 1
ATOM 3477 C C . ASP A 1 493 ? 33.774 -4.019 -25.671 1.00 79.31 493 ASP A C 1
ATOM 3479 O O . ASP A 1 493 ? 32.722 -3.510 -25.326 1.00 79.31 493 ASP A O 1
ATOM 3483 N N . PHE A 1 494 ? 33.877 -4.737 -26.792 1.00 78.12 494 PHE A N 1
ATOM 3484 C CA . PHE A 1 494 ? 32.764 -5.158 -27.643 1.00 78.12 494 PHE A CA 1
ATOM 3485 C C . PHE A 1 494 ? 32.597 -6.688 -27.610 1.00 78.12 494 PHE A C 1
ATOM 3487 O O . PHE A 1 494 ? 31.931 -7.264 -28.476 1.00 78.12 494 PHE A O 1
ATOM 3494 N N . ALA A 1 495 ? 33.247 -7.393 -26.668 1.00 55.56 495 ALA A N 1
ATOM 3495 C CA . ALA A 1 495 ? 33.122 -8.841 -26.521 1.00 55.56 495 ALA A CA 1
ATOM 3496 C C . ALA A 1 495 ? 31.744 -9.180 -25.928 1.00 55.56 495 ALA A C 1
ATOM 3498 O O . ALA A 1 495 ? 31.562 -9.285 -24.723 1.00 55.56 495 ALA A O 1
ATOM 3499 N N . GLY A 1 496 ? 30.787 -9.311 -26.841 1.00 49.38 496 GLY A N 1
ATOM 3500 C CA . GLY A 1 496 ? 29.347 -9.498 -26.645 1.00 49.38 496 GLY A CA 1
ATOM 3501 C C . GLY A 1 496 ? 28.641 -9.210 -27.975 1.00 49.38 496 GLY A C 1
ATOM 3502 O O . GLY A 1 496 ? 27.945 -10.061 -28.510 1.00 49.38 496 GLY A O 1
ATOM 3503 N N . SER A 1 497 ? 29.064 -8.129 -28.642 1.00 46.12 497 SER A N 1
ATOM 3504 C CA . SER A 1 497 ? 28.629 -7.664 -29.972 1.00 46.12 497 SER A CA 1
ATOM 3505 C C . SER A 1 497 ? 28.985 -8.597 -31.158 1.00 46.12 497 SER A C 1
ATOM 3507 O O . SER A 1 497 ? 28.723 -8.275 -32.315 1.00 46.12 497 SER A O 1
ATOM 3509 N N . THR A 1 498 ? 29.615 -9.762 -30.934 1.00 39.81 498 THR A N 1
ATOM 3510 C CA . THR A 1 498 ? 30.033 -10.661 -32.037 1.00 39.81 498 THR A CA 1
ATOM 3511 C C . THR A 1 498 ? 29.757 -12.160 -31.856 1.00 39.81 498 THR A C 1
ATOM 3513 O O . THR A 1 498 ? 30.223 -12.930 -32.699 1.00 39.81 498 THR A O 1
ATOM 3516 N N . SER A 1 499 ? 29.022 -12.630 -30.834 1.00 39.12 499 SER A N 1
ATOM 3517 C CA . SER A 1 499 ? 28.688 -14.072 -30.691 1.00 39.12 499 SER A CA 1
ATOM 3518 C C . SER A 1 499 ? 27.551 -14.381 -29.688 1.00 39.12 499 SER A C 1
ATOM 3520 O O . SER A 1 499 ? 27.802 -15.117 -28.736 1.00 39.12 499 SER A O 1
ATOM 3522 N N . LEU A 1 500 ? 26.322 -13.890 -29.888 1.00 45.19 500 LEU A N 1
ATOM 3523 C CA . LEU A 1 500 ? 25.161 -14.301 -29.071 1.00 45.19 500 LEU A CA 1
ATOM 3524 C C . LEU A 1 500 ? 24.000 -14.899 -29.878 1.00 45.19 500 LEU A C 1
ATOM 3526 O O . LEU A 1 500 ? 22.869 -14.879 -29.436 1.00 45.19 500 LEU A O 1
ATOM 3530 N N . ASN A 1 501 ? 24.280 -15.619 -30.967 1.00 58.88 501 ASN A N 1
ATOM 3531 C CA . ASN A 1 501 ? 23.242 -16.416 -31.640 1.00 58.88 501 ASN A CA 1
ATOM 3532 C C . ASN A 1 501 ? 22.680 -17.578 -30.780 1.00 58.88 501 ASN A C 1
ATOM 3534 O O . ASN A 1 501 ? 21.974 -18.428 -31.315 1.00 58.88 501 ASN A O 1
ATOM 3538 N N . GLN A 1 502 ? 23.076 -17.700 -29.504 1.00 69.12 502 GLN A N 1
ATOM 3539 C CA . GLN A 1 502 ? 22.519 -18.656 -28.550 1.00 69.12 502 GLN A CA 1
ATOM 3540 C C . GLN A 1 502 ? 22.671 -18.151 -27.103 1.00 69.12 502 GLN A C 1
ATOM 3542 O O . GLN A 1 502 ? 23.785 -18.105 -26.572 1.00 69.12 502 GLN A O 1
ATOM 3547 N N . ILE A 1 503 ? 21.546 -17.843 -26.472 1.00 67.12 503 ILE A N 1
ATOM 3548 C CA . ILE A 1 503 ? 21.375 -17.313 -25.119 1.00 67.12 503 ILE A CA 1
ATOM 3549 C C . ILE A 1 503 ? 20.563 -18.348 -24.347 1.00 67.12 503 ILE A C 1
ATOM 3551 O O . ILE A 1 503 ? 19.568 -18.851 -24.859 1.00 67.12 503 ILE A O 1
ATOM 3555 N N . ASN A 1 504 ? 21.032 -18.739 -23.161 1.00 71.00 504 ASN A N 1
ATOM 3556 C CA . ASN A 1 504 ? 20.282 -19.660 -22.311 1.00 71.00 504 ASN A CA 1
ATOM 3557 C C . ASN A 1 504 ? 20.132 -19.047 -20.919 1.00 71.00 504 ASN A C 1
ATOM 3559 O O . ASN A 1 504 ? 21.153 -18.655 -20.342 1.00 71.00 504 ASN A O 1
ATOM 3563 N N . GLY A 1 505 ? 18.899 -19.023 -20.420 1.00 60.22 505 GLY A N 1
ATOM 3564 C CA . GLY A 1 505 ? 18.543 -18.717 -19.041 1.00 60.22 505 GLY A CA 1
ATOM 3565 C C . GLY A 1 505 ? 18.880 -19.863 -18.089 1.00 60.22 505 GLY A C 1
ATOM 3566 O O . GLY A 1 505 ? 19.812 -20.655 -18.308 1.00 60.22 505 GLY A O 1
ATOM 3567 N N . THR A 1 506 ? 18.145 -19.931 -16.991 1.00 62.28 506 THR A N 1
ATOM 3568 C CA . THR A 1 506 ? 18.413 -20.759 -15.823 1.00 62.28 506 THR A CA 1
ATOM 3569 C C . THR A 1 506 ? 17.232 -21.669 -15.485 1.00 62.28 506 THR A C 1
ATOM 3571 O O . THR A 1 506 ? 16.908 -22.544 -16.260 1.00 62.28 506 THR A O 1
ATOM 3574 N N . VAL A 1 507 ? 16.739 -21.684 -14.257 1.00 72.06 507 VAL A N 1
ATOM 3575 C CA . VAL A 1 507 ? 15.496 -22.384 -13.859 1.00 72.06 507 VAL A CA 1
ATOM 3576 C C . VAL A 1 507 ? 14.717 -21.496 -12.878 1.00 72.06 507 VAL A C 1
ATOM 3578 O O . VAL A 1 507 ? 13.966 -21.995 -12.040 1.00 72.06 507 VAL A O 1
ATOM 3581 N N . SER A 1 508 ? 15.052 -20.211 -12.897 1.00 64.56 508 SER A N 1
ATOM 3582 C CA . SER A 1 508 ? 14.511 -19.123 -12.093 1.00 64.56 508 SER A CA 1
ATOM 3583 C C . SER A 1 508 ? 14.115 -18.038 -13.081 1.00 64.56 508 SER A C 1
ATOM 3585 O O . SER A 1 508 ? 14.689 -18.013 -14.158 1.00 64.56 508 SER A O 1
ATOM 3587 N N . ASP A 1 509 ? 13.262 -17.127 -12.646 1.00 65.56 509 ASP A N 1
ATOM 3588 C CA . ASP A 1 509 ? 12.825 -15.964 -13.414 1.00 65.56 509 ASP A CA 1
ATOM 3589 C C . ASP A 1 509 ? 14.033 -15.180 -13.967 1.00 65.56 509 ASP A C 1
ATOM 3591 O O . ASP A 1 509 ? 14.880 -14.684 -13.208 1.00 65.56 509 ASP A O 1
ATOM 3595 N N . ASP A 1 510 ? 14.137 -15.135 -15.292 1.00 51.41 510 ASP A N 1
ATOM 3596 C CA . ASP A 1 510 ? 15.230 -14.558 -16.060 1.00 51.41 510 ASP A CA 1
ATOM 3597 C C . ASP A 1 510 ? 14.709 -13.472 -17.016 1.00 51.41 510 ASP A C 1
ATOM 3599 O O . ASP A 1 510 ? 13.666 -13.605 -17.647 1.00 51.41 510 ASP A O 1
ATOM 3603 N N . VAL A 1 511 ? 15.503 -12.415 -17.193 1.00 55.97 511 VAL A N 1
ATOM 3604 C CA . VAL A 1 511 ? 15.279 -11.409 -18.240 1.00 55.97 511 VAL A CA 1
ATOM 3605 C C . VAL A 1 511 ? 16.374 -11.567 -19.290 1.00 55.97 511 VAL A C 1
ATOM 3607 O O . VAL A 1 511 ? 17.568 -11.432 -18.989 1.00 55.97 511 VAL A O 1
ATOM 3610 N N . LEU A 1 512 ? 15.993 -11.923 -20.517 1.00 60.66 512 LEU A N 1
ATOM 3611 C CA . LEU A 1 512 ? 16.910 -12.360 -21.565 1.00 60.66 512 LEU A CA 1
ATOM 3612 C C . LEU A 1 512 ? 16.760 -11.541 -22.843 1.00 60.66 512 LEU A C 1
ATOM 3614 O O . LEU A 1 512 ? 15.720 -11.524 -23.494 1.00 60.66 512 LEU A O 1
ATOM 3618 N N . PHE A 1 513 ? 17.877 -10.961 -23.268 1.00 61.47 513 PHE A N 1
ATOM 3619 C CA . PHE A 1 513 ? 17.924 -10.097 -24.437 1.00 61.47 513 PHE A CA 1
ATOM 3620 C C . PHE A 1 513 ? 18.749 -10.699 -25.557 1.00 61.47 513 PHE A C 1
ATOM 3622 O O . PHE A 1 513 ? 19.898 -11.093 -25.346 1.00 61.47 513 PHE A O 1
ATOM 3629 N N . GLY A 1 514 ? 18.171 -10.709 -26.750 1.00 61.25 514 GLY A N 1
ATOM 3630 C CA . GLY A 1 514 ? 18.852 -10.918 -28.011 1.00 61.25 514 GLY A CA 1
ATOM 3631 C C . GLY A 1 514 ? 19.698 -9.711 -28.394 1.00 61.25 514 GLY A C 1
ATOM 3632 O O . GLY A 1 514 ? 20.116 -8.887 -27.585 1.00 61.25 514 GLY A O 1
ATOM 3633 N N . SER A 1 515 ? 19.989 -9.624 -29.673 1.00 56.66 515 SER A N 1
ATOM 3634 C CA . SER A 1 515 ? 20.709 -8.549 -30.323 1.00 56.66 515 SER A CA 1
ATOM 3635 C C . SER A 1 515 ? 19.966 -8.215 -31.606 1.00 56.66 515 SER A C 1
ATOM 3637 O O . SER A 1 515 ? 18.986 -8.838 -31.967 1.00 56.66 515 SER A O 1
ATOM 3639 N N . ASN A 1 516 ? 20.479 -7.278 -32.390 1.00 56.44 516 ASN A N 1
ATOM 3640 C CA . ASN A 1 516 ? 19.892 -7.000 -33.696 1.00 56.44 516 ASN A CA 1
ATOM 3641 C C . ASN A 1 516 ? 20.285 -8.019 -34.815 1.00 56.44 516 ASN A C 1
ATOM 3643 O O . ASN A 1 516 ? 20.400 -7.653 -35.995 1.00 56.44 516 ASN A O 1
ATOM 3647 N N . ASN A 1 517 ? 20.595 -9.275 -34.467 1.00 64.94 517 ASN A N 1
ATOM 3648 C CA . ASN A 1 517 ? 20.856 -10.379 -35.400 1.00 64.94 517 ASN A CA 1
ATOM 3649 C C . ASN A 1 517 ? 19.871 -11.517 -35.134 1.00 64.94 517 ASN A C 1
ATOM 3651 O O . ASN A 1 517 ? 19.340 -11.590 -34.057 1.00 64.94 517 ASN A O 1
ATOM 3655 N N . ALA A 1 518 ? 19.755 -12.480 -36.058 1.00 79.81 518 ALA A N 1
ATOM 3656 C CA . ALA A 1 518 ? 19.037 -13.727 -35.777 1.00 79.81 518 ALA A CA 1
ATOM 3657 C C . ALA A 1 518 ? 19.650 -14.479 -34.576 1.00 79.81 518 ALA A C 1
ATOM 3659 O O . ALA A 1 518 ? 20.704 -15.129 -34.716 1.00 79.81 518 ALA A O 1
ATOM 3660 N N . ASP A 1 519 ? 18.968 -14.405 -33.443 1.00 77.56 519 ASP A N 1
ATOM 3661 C CA . ASP A 1 519 ? 19.359 -14.942 -32.153 1.00 77.56 519 ASP A CA 1
ATOM 3662 C C . ASP A 1 519 ? 18.494 -16.135 -31.745 1.00 77.56 519 ASP A C 1
ATOM 3664 O O . ASP A 1 519 ? 17.435 -16.411 -32.307 1.00 77.56 519 ASP A O 1
ATOM 3668 N N . GLN A 1 520 ? 19.014 -16.930 -30.812 1.00 88.00 520 GLN A N 1
ATOM 3669 C CA . GLN A 1 520 ? 18.289 -18.059 -30.242 1.00 88.00 520 GLN A CA 1
ATOM 3670 C C . GLN A 1 520 ? 18.303 -17.916 -28.727 1.00 88.00 520 GLN A C 1
ATOM 3672 O O . GLN A 1 520 ? 19.356 -18.096 -28.122 1.00 88.00 520 GLN A O 1
ATOM 3677 N N . ILE A 1 521 ? 17.159 -17.625 -28.128 1.00 84.19 521 ILE A N 1
ATOM 3678 C CA . ILE A 1 521 ? 16.987 -17.434 -26.689 1.00 84.19 521 ILE A CA 1
ATOM 3679 C C . ILE A 1 521 ? 16.202 -18.625 -26.140 1.00 84.19 521 ILE A C 1
ATOM 3681 O O . ILE A 1 521 ? 15.220 -19.049 -26.741 1.00 84.19 521 ILE A O 1
ATOM 3685 N N . ASN A 1 522 ? 16.677 -19.214 -25.045 1.00 87.31 522 ASN A N 1
ATOM 3686 C CA . ASN A 1 522 ? 16.002 -20.309 -24.353 1.00 87.31 522 ASN A CA 1
ATOM 3687 C C . ASN A 1 522 ? 16.030 -20.047 -22.843 1.00 87.31 522 ASN A C 1
ATOM 3689 O O . ASN A 1 522 ? 17.107 -20.141 -22.251 1.00 87.31 522 ASN A O 1
ATOM 3693 N N . ALA A 1 523 ? 14.896 -19.697 -22.240 1.00 79.12 523 ALA A N 1
ATOM 3694 C CA . ALA A 1 523 ? 14.846 -19.254 -20.847 1.00 79.12 523 ALA A CA 1
ATOM 3695 C C . ALA A 1 523 ? 14.758 -20.406 -19.831 1.00 79.12 523 ALA A C 1
ATOM 3697 O O . ALA A 1 523 ? 15.353 -20.322 -18.759 1.00 79.12 523 ALA A O 1
ATOM 3698 N N . LEU A 1 524 ? 14.283 -21.573 -20.287 1.00 86.81 524 LEU A N 1
ATOM 3699 C CA . LEU A 1 524 ? 14.206 -22.874 -19.603 1.00 86.81 524 LEU A CA 1
ATOM 3700 C C . LEU A 1 524 ? 13.076 -22.962 -18.573 1.00 86.81 524 LEU A C 1
ATOM 3702 O O . LEU A 1 524 ? 12.263 -23.888 -18.669 1.00 86.81 524 LEU A O 1
ATOM 3706 N N . GLY A 1 525 ? 13.056 -22.114 -17.555 1.00 77.94 525 GLY A N 1
ATOM 3707 C CA . GLY A 1 525 ? 11.879 -21.993 -16.707 1.00 77.94 525 GLY A CA 1
ATOM 3708 C C . GLY A 1 525 ? 12.075 -21.085 -15.512 1.00 77.94 525 GLY A C 1
ATOM 3709 O O . GLY A 1 525 ? 13.206 -20.799 -15.141 1.00 77.94 525 GLY A O 1
ATOM 3710 N N . GLY A 1 526 ? 10.972 -20.764 -14.848 1.00 74.75 526 GLY A N 1
ATOM 3711 C CA . GLY A 1 526 ? 10.825 -19.456 -14.216 1.00 74.75 526 GLY A CA 1
ATOM 3712 C C . GLY A 1 526 ? 9.776 -18.677 -15.003 1.00 74.75 526 GLY A C 1
ATOM 3713 O O . GLY A 1 526 ? 9.332 -19.161 -16.035 1.00 74.75 526 GLY A O 1
ATOM 3714 N N . ASN A 1 527 ? 9.335 -17.544 -14.477 1.00 84.75 527 ASN A N 1
ATOM 3715 C CA . ASN A 1 527 ? 8.519 -16.604 -15.236 1.00 84.75 527 ASN A CA 1
ATOM 3716 C C . ASN A 1 527 ? 9.472 -15.617 -15.913 1.00 84.75 527 ASN A C 1
ATOM 3718 O O . ASN A 1 527 ? 10.058 -14.773 -15.229 1.00 84.75 527 ASN A O 1
ATOM 3722 N N . ASP A 1 528 ? 9.685 -15.778 -17.214 1.00 74.00 528 ASP A N 1
ATOM 3723 C CA . ASP A 1 528 ? 10.798 -15.159 -17.926 1.00 74.00 528 ASP A CA 1
ATOM 3724 C C . ASP A 1 528 ? 10.335 -14.028 -18.866 1.00 74.00 528 ASP A C 1
ATOM 3726 O O . ASP A 1 528 ? 9.279 -14.103 -19.490 1.00 74.00 528 ASP A O 1
ATOM 3730 N N . GLU A 1 529 ? 11.153 -12.983 -19.027 1.00 78.12 529 GLU A N 1
ATOM 3731 C CA . GLU A 1 529 ? 10.925 -11.913 -20.012 1.00 78.12 529 GLU A CA 1
ATOM 3732 C C . GLU A 1 529 ? 11.993 -11.981 -21.110 1.00 78.12 529 GLU A C 1
ATOM 3734 O O . GLU A 1 529 ? 13.198 -11.891 -20.849 1.00 78.12 529 GLU A O 1
ATOM 3739 N N . LEU A 1 530 ? 11.570 -12.180 -22.359 1.00 83.06 530 LEU A N 1
ATOM 3740 C CA . LEU A 1 530 ? 12.458 -12.379 -23.501 1.00 83.06 530 LEU A CA 1
ATOM 3741 C C . LEU A 1 530 ? 12.227 -11.294 -24.551 1.00 83.06 530 LEU A C 1
ATOM 3743 O O . LEU A 1 530 ? 11.119 -11.149 -25.060 1.00 83.06 530 LEU A O 1
ATOM 3747 N N . SER A 1 531 ? 13.300 -10.626 -24.978 1.00 84.56 531 SER A N 1
ATOM 3748 C CA . SER A 1 531 ? 13.251 -9.702 -26.116 1.00 84.56 531 SER A CA 1
ATOM 3749 C C . SER A 1 531 ? 14.303 -10.039 -27.169 1.00 84.56 531 SER A C 1
ATOM 3751 O O . SER A 1 531 ? 15.495 -10.114 -26.871 1.00 84.56 531 SER A O 1
ATOM 3753 N N . GLY A 1 532 ? 13.874 -10.253 -28.414 1.00 76.12 532 GLY A N 1
ATOM 3754 C CA . GLY A 1 532 ? 14.741 -10.515 -29.568 1.00 76.12 532 GLY A CA 1
ATOM 3755 C C . GLY A 1 532 ? 15.409 -9.260 -30.133 1.00 76.12 532 GLY A C 1
ATOM 3756 O O . GLY A 1 532 ? 16.482 -9.349 -30.720 1.00 76.12 532 GLY A O 1
ATOM 3757 N N . PHE A 1 533 ? 14.833 -8.082 -29.879 1.00 78.25 533 PHE A N 1
ATOM 3758 C CA . PHE A 1 533 ? 15.158 -6.790 -30.489 1.00 78.25 533 PHE A CA 1
ATOM 3759 C C . PHE A 1 533 ? 15.005 -6.722 -32.005 1.00 78.25 533 PHE A C 1
ATOM 3761 O O . PHE A 1 533 ? 14.110 -6.044 -32.499 1.00 78.25 533 PHE A O 1
ATOM 3768 N N . GLY A 1 534 ? 15.917 -7.298 -32.777 1.00 72.12 534 GLY A N 1
ATOM 3769 C CA . GLY A 1 534 ? 15.846 -7.163 -34.221 1.00 72.12 534 GLY A CA 1
ATOM 3770 C C . GLY A 1 534 ? 16.529 -8.313 -34.916 1.00 72.12 534 GLY A C 1
ATOM 3771 O O . GLY A 1 534 ? 17.648 -8.666 -34.593 1.00 72.12 534 GLY A O 1
ATOM 3772 N N . GLY A 1 535 ? 15.948 -8.869 -35.961 1.00 80.06 535 GLY A N 1
ATOM 3773 C CA . GLY A 1 535 ? 16.508 -10.110 -36.462 1.00 80.06 535 GLY A CA 1
ATOM 3774 C C . GLY A 1 535 ? 15.463 -10.985 -37.087 1.00 80.06 535 GLY A C 1
ATOM 3775 O O . GLY A 1 535 ? 14.571 -10.518 -37.770 1.00 80.06 535 GLY A O 1
ATOM 3776 N N . ASN A 1 536 ? 15.698 -12.278 -36.990 1.00 89.94 536 ASN A N 1
ATOM 3777 C CA . ASN A 1 536 ? 14.721 -13.309 -37.292 1.00 89.94 536 ASN A CA 1
ATOM 3778 C C . ASN A 1 536 ? 15.012 -14.346 -36.213 1.00 89.94 536 ASN A C 1
ATOM 3780 O O . ASN A 1 536 ? 15.816 -15.266 -36.429 1.00 89.94 536 ASN A O 1
ATOM 3784 N N . ASP A 1 537 ? 14.463 -14.090 -35.045 1.00 89.69 537 ASP A N 1
ATOM 3785 C CA . ASP A 1 537 ? 14.885 -14.648 -33.779 1.00 89.69 537 ASP A CA 1
ATOM 3786 C C . ASP A 1 537 ? 14.088 -15.902 -33.445 1.00 89.69 537 ASP A C 1
ATOM 3788 O O . ASP A 1 537 ? 13.049 -16.198 -34.038 1.00 89.69 537 ASP A O 1
ATOM 3792 N N . ILE A 1 538 ? 14.634 -16.715 -32.549 1.00 95.19 538 ILE A N 1
ATOM 3793 C CA . ILE A 1 538 ? 13.975 -17.903 -32.018 1.00 95.19 538 ILE A CA 1
ATOM 3794 C C . ILE A 1 538 ? 13.969 -17.768 -30.504 1.00 95.19 538 ILE A C 1
ATOM 3796 O O . ILE A 1 538 ? 15.014 -17.951 -29.881 1.00 95.19 538 ILE A O 1
ATOM 3800 N N . LEU A 1 539 ? 12.811 -17.464 -29.933 1.00 95.06 539 LEU A N 1
ATOM 3801 C CA . LEU A 1 539 ? 12.599 -17.323 -28.497 1.00 95.06 539 LEU A CA 1
ATOM 3802 C C . LEU A 1 539 ? 11.799 -18.528 -27.985 1.00 95.06 539 LEU A C 1
ATOM 3804 O O . LEU A 1 539 ? 10.837 -18.966 -28.619 1.00 95.06 539 LEU A O 1
ATOM 3808 N N . ASP A 1 540 ? 12.251 -19.083 -26.867 1.00 96.94 540 ASP A N 1
ATOM 3809 C CA . ASP A 1 540 ? 11.689 -20.249 -26.182 1.00 96.94 540 ASP A CA 1
ATOM 3810 C C . ASP A 1 540 ? 11.659 -19.929 -24.682 1.00 96.94 540 ASP A C 1
ATOM 3812 O O . ASP A 1 540 ? 12.729 -19.902 -24.064 1.00 96.94 540 ASP A O 1
ATOM 3816 N N . GLY A 1 541 ? 10.474 -19.619 -24.148 1.00 90.62 541 GLY A N 1
ATOM 3817 C CA . GLY A 1 541 ? 10.248 -19.272 -22.740 1.00 90.62 541 GLY A CA 1
ATOM 3818 C C . GLY A 1 541 ? 10.549 -20.471 -21.844 1.00 90.62 541 GLY A C 1
ATOM 3819 O O . GLY A 1 541 ? 11.626 -20.584 -21.260 1.00 90.62 541 GLY A O 1
ATOM 3820 N N . GLY A 1 542 ? 9.722 -21.508 -21.911 1.00 92.69 542 GLY A N 1
ATOM 3821 C CA . GLY A 1 542 ? 10.016 -22.794 -21.295 1.00 92.69 542 GLY A CA 1
ATOM 3822 C C . GLY A 1 542 ? 8.908 -23.269 -20.370 1.00 92.69 542 GLY A C 1
ATOM 3823 O O . GLY A 1 542 ? 7.942 -23.866 -20.837 1.00 92.69 542 GLY A O 1
ATOM 3824 N N . ASN A 1 543 ? 9.117 -23.206 -19.051 1.00 90.56 543 ASN A N 1
ATOM 3825 C CA . ASN A 1 543 ? 8.062 -23.528 -18.078 1.00 90.56 543 ASN A CA 1
ATOM 3826 C C . ASN A 1 543 ? 7.925 -22.373 -17.094 1.00 90.56 543 ASN A C 1
ATOM 3828 O O . ASN A 1 543 ? 8.916 -22.051 -16.445 1.00 90.56 543 ASN A O 1
ATOM 3832 N N . GLY A 1 544 ? 6.697 -21.950 -16.832 1.00 90.50 544 GLY A N 1
ATOM 3833 C CA . GLY A 1 544 ? 6.400 -20.715 -16.118 1.00 90.50 544 GLY A CA 1
ATOM 3834 C C . GLY A 1 544 ? 5.632 -19.765 -17.026 1.00 90.50 544 GLY A C 1
ATOM 3835 O O . GLY A 1 544 ? 5.353 -20.114 -18.166 1.00 90.50 544 GLY A O 1
ATOM 3836 N N . GLU A 1 545 ? 5.190 -18.652 -16.458 1.00 95.19 545 GLU A N 1
ATOM 3837 C CA . GLU A 1 545 ? 4.425 -17.636 -17.182 1.00 95.19 545 GLU A CA 1
ATOM 3838 C C . GLU A 1 545 ? 5.410 -16.659 -17.827 1.00 95.19 545 GLU A C 1
ATOM 3840 O O . GLU A 1 545 ? 6.029 -15.868 -17.111 1.00 95.19 545 GLU A O 1
ATOM 3845 N N . ASP A 1 546 ? 5.581 -16.745 -19.147 1.00 89.38 546 ASP A N 1
ATOM 3846 C CA . ASP A 1 546 ? 6.634 -16.033 -19.871 1.00 89.38 546 ASP A CA 1
ATOM 3847 C C . ASP A 1 546 ? 6.076 -14.887 -20.734 1.00 89.38 546 ASP A C 1
ATOM 3849 O O . ASP A 1 546 ? 4.988 -14.982 -21.304 1.00 89.38 546 ASP A O 1
ATOM 3853 N N . PHE A 1 547 ? 6.848 -13.809 -20.898 1.00 90.88 547 PHE A N 1
ATOM 3854 C CA . PHE A 1 547 ? 6.541 -12.710 -21.817 1.00 90.88 547 PHE A CA 1
ATOM 3855 C C . PHE A 1 547 ? 7.568 -12.629 -22.949 1.00 90.88 547 PHE A C 1
ATOM 3857 O O . PHE A 1 547 ? 8.772 -12.504 -22.712 1.00 90.88 547 PHE A O 1
ATOM 3864 N N . LEU A 1 548 ? 7.109 -12.720 -24.201 1.00 95.62 548 LEU A N 1
ATOM 3865 C CA . LEU A 1 548 ? 7.974 -12.810 -25.377 1.00 95.62 548 LEU A CA 1
ATOM 3866 C C . LEU A 1 548 ? 7.720 -11.668 -26.369 1.00 95.62 548 LEU A C 1
ATOM 3868 O O . LEU A 1 548 ? 6.658 -11.579 -26.987 1.00 95.62 548 LEU A O 1
ATOM 3872 N N . SER A 1 549 ? 8.763 -10.877 -26.621 1.00 93.19 549 SER A N 1
ATOM 3873 C CA . SER A 1 549 ? 8.845 -9.860 -27.673 1.00 93.19 549 SER A CA 1
ATOM 3874 C C . SER A 1 549 ? 9.872 -10.283 -28.728 1.00 93.19 549 SER A C 1
ATOM 3876 O O . SER A 1 549 ? 11.058 -10.458 -28.446 1.00 93.19 549 SER A O 1
ATOM 3878 N N . GLY A 1 550 ? 9.430 -10.474 -29.973 1.00 85.06 550 GLY A N 1
ATOM 3879 C CA . GLY A 1 550 ? 10.340 -10.743 -31.095 1.00 85.06 550 GLY A CA 1
ATOM 3880 C C . GLY A 1 550 ? 11.131 -9.504 -31.515 1.00 85.06 550 GLY A C 1
ATOM 3881 O O . GLY A 1 550 ? 12.287 -9.611 -31.923 1.00 85.06 550 GLY A O 1
ATOM 3882 N N . GLY A 1 551 ? 10.537 -8.320 -31.344 1.00 84.38 551 GLY A N 1
ATOM 3883 C CA . GLY A 1 551 ? 11.068 -7.080 -31.880 1.00 84.38 551 GLY A CA 1
ATOM 3884 C C . GLY A 1 551 ? 10.881 -6.972 -33.399 1.00 84.38 551 GLY A C 1
ATOM 3885 O O . GLY A 1 551 ? 9.884 -7.406 -33.973 1.00 84.38 551 GLY A O 1
ATOM 3886 N N . ILE A 1 552 ? 11.812 -6.305 -34.081 1.00 84.62 552 ILE A N 1
ATOM 3887 C CA . ILE A 1 552 ? 11.737 -6.072 -35.528 1.00 84.62 552 ILE A CA 1
ATOM 3888 C C . ILE A 1 552 ? 12.299 -7.281 -36.280 1.00 84.62 552 ILE A C 1
ATOM 3890 O O . ILE A 1 552 ? 13.516 -7.425 -36.412 1.00 84.62 552 ILE A O 1
ATOM 3894 N N . GLY A 1 553 ? 11.454 -8.073 -36.929 1.00 88.50 553 GLY A N 1
ATOM 3895 C CA . GLY A 1 553 ? 11.935 -9.299 -37.544 1.00 88.50 553 GLY A CA 1
ATOM 3896 C C . GLY A 1 553 ? 10.874 -10.195 -38.148 1.00 88.50 553 GLY A C 1
ATOM 3897 O O . GLY A 1 553 ? 9.745 -9.805 -38.410 1.00 88.50 553 GLY A O 1
ATOM 3898 N N . ASN A 1 554 ? 11.271 -11.401 -38.542 1.00 94.69 554 ASN A N 1
ATOM 3899 C CA . ASN A 1 554 ? 10.289 -12.479 -38.670 1.00 94.69 554 ASN A CA 1
ATOM 3900 C C . ASN A 1 554 ? 10.704 -13.535 -37.674 1.00 94.69 554 ASN A C 1
ATOM 3902 O O . ASN A 1 554 ? 11.560 -14.379 -37.987 1.00 94.69 554 ASN A O 1
ATOM 3906 N N . ASP A 1 555 ? 10.112 -13.435 -36.499 1.00 96.31 555 ASP A N 1
ATOM 3907 C CA . ASP A 1 555 ? 10.593 -14.127 -35.323 1.00 96.31 555 ASP A CA 1
ATOM 3908 C C . ASP A 1 555 ? 9.762 -15.385 -35.076 1.00 96.31 555 ASP A C 1
ATOM 3910 O O . ASP A 1 555 ? 8.685 -15.593 -35.642 1.00 96.31 555 ASP A O 1
ATOM 3914 N N . THR A 1 556 ? 10.322 -16.320 -34.322 1.00 97.94 556 THR A N 1
ATOM 3915 C CA . THR A 1 556 ? 9.678 -17.573 -33.931 1.00 97.94 556 THR A CA 1
ATOM 3916 C C . THR A 1 556 ? 9.594 -17.601 -32.418 1.00 97.94 556 THR A C 1
ATOM 3918 O O . THR A 1 556 ? 10.622 -17.724 -31.759 1.00 97.94 556 THR A O 1
ATOM 3921 N N . LEU A 1 557 ? 8.380 -17.504 -31.889 1.00 97.94 557 LEU A N 1
ATOM 3922 C CA . LEU A 1 557 ? 8.108 -17.415 -30.459 1.00 97.94 557 LEU A CA 1
ATOM 3923 C C . LEU A 1 557 ? 7.462 -18.721 -29.982 1.00 97.94 557 LEU A C 1
ATOM 3925 O O . LEU A 1 557 ? 6.578 -19.277 -30.647 1.00 97.94 557 LEU A O 1
ATOM 3929 N N . THR A 1 558 ? 7.950 -19.239 -28.863 1.00 98.31 558 THR A N 1
ATOM 3930 C CA . THR A 1 558 ? 7.455 -20.452 -28.198 1.00 98.31 558 THR A CA 1
ATOM 3931 C C . THR A 1 558 ? 7.338 -20.122 -26.719 1.00 98.31 558 THR A C 1
ATOM 3933 O O . THR A 1 558 ? 8.366 -19.844 -26.108 1.00 98.31 558 THR A O 1
ATOM 3936 N N . GLY A 1 559 ? 6.120 -20.081 -26.187 1.00 95.50 559 GLY A N 1
ATOM 3937 C CA . GLY A 1 559 ? 5.892 -19.737 -24.779 1.00 95.50 559 GLY A CA 1
ATOM 3938 C C . GLY A 1 559 ? 6.137 -20.959 -23.906 1.00 95.50 559 GLY A C 1
ATOM 3939 O O . GLY A 1 559 ? 7.180 -21.101 -23.275 1.00 95.50 559 GLY A O 1
ATOM 3940 N N . GLY A 1 560 ? 5.254 -21.943 -24.021 1.00 95.00 560 GLY A N 1
ATOM 3941 C CA . GLY A 1 560 ? 5.334 -23.159 -23.242 1.00 95.00 560 GLY A CA 1
ATOM 3942 C C . GLY A 1 560 ? 3.959 -23.766 -23.008 1.00 95.00 560 GLY A C 1
ATOM 3943 O O . GLY A 1 560 ? 3.093 -23.811 -23.882 1.00 95.00 560 GLY A O 1
ATOM 3944 N N . ALA A 1 561 ? 3.791 -24.381 -21.838 1.00 92.38 561 ALA A N 1
ATOM 3945 C CA . ALA A 1 561 ? 2.533 -25.028 -21.462 1.00 92.38 561 ALA A CA 1
ATOM 3946 C C . ALA A 1 561 ? 1.675 -24.191 -20.502 1.00 92.38 561 ALA A C 1
ATOM 3948 O O . ALA A 1 561 ? 0.489 -24.509 -20.352 1.00 92.38 561 ALA A O 1
ATOM 3949 N N . ASP A 1 562 ? 2.295 -23.232 -19.824 1.00 95.50 562 ASP A N 1
ATOM 3950 C CA . ASP A 1 562 ? 1.700 -22.350 -18.823 1.00 95.50 562 ASP A CA 1
ATOM 3951 C C . ASP A 1 562 ? 1.204 -21.051 -19.519 1.00 95.50 562 ASP A C 1
ATOM 3953 O O . ASP A 1 562 ? 1.332 -20.967 -20.735 1.00 95.50 562 ASP A O 1
ATOM 3957 N N . PRO A 1 563 ? 0.505 -20.128 -18.829 1.00 96.50 563 PRO A N 1
ATOM 3958 C CA . PRO A 1 563 ? 0.016 -18.885 -19.442 1.00 96.50 563 PRO A CA 1
ATOM 3959 C C . PRO A 1 563 ? 1.137 -17.947 -19.901 1.00 96.50 563 PRO A C 1
ATOM 3961 O O . PRO A 1 563 ? 1.874 -17.444 -19.061 1.00 96.50 563 PRO A O 1
ATOM 3964 N N . ASP A 1 564 ? 1.203 -17.660 -21.202 1.00 96.56 564 ASP A N 1
ATOM 3965 C CA . ASP A 1 564 ? 2.259 -16.821 -21.784 1.00 96.56 564 ASP A CA 1
ATOM 3966 C C . ASP A 1 564 ? 1.708 -15.582 -22.511 1.00 96.56 564 ASP A C 1
ATOM 3968 O O . ASP A 1 564 ? 0.636 -15.620 -23.125 1.00 96.56 564 ASP A O 1
ATOM 3972 N N . GLY A 1 565 ? 2.473 -14.490 -22.487 1.00 95.19 565 GLY A N 1
ATOM 3973 C CA . GLY A 1 565 ? 2.203 -13.253 -23.218 1.00 95.19 565 GLY A CA 1
ATOM 3974 C C . GLY A 1 565 ? 3.098 -13.101 -24.450 1.00 95.19 565 GLY A C 1
ATOM 3975 O O . GLY A 1 565 ? 4.305 -13.341 -24.397 1.00 95.19 565 GLY A O 1
ATOM 3976 N N . PHE A 1 566 ? 2.525 -12.671 -25.577 1.00 96.81 566 PHE A N 1
ATOM 3977 C CA . PHE A 1 566 ? 3.273 -12.433 -26.816 1.00 96.81 566 PHE A CA 1
ATOM 3978 C C . PHE A 1 566 ? 3.025 -11.032 -27.367 1.00 96.81 566 PHE A C 1
ATOM 3980 O O . PHE A 1 566 ? 1.928 -10.742 -27.854 1.00 96.81 566 PHE A O 1
ATOM 3987 N N . LEU A 1 567 ? 4.066 -10.201 -27.397 1.00 92.38 567 LEU A N 1
ATOM 3988 C CA . LEU A 1 567 ? 4.014 -8.895 -28.044 1.00 92.38 567 LEU A CA 1
ATOM 3989 C C . LEU A 1 567 ? 4.122 -9.053 -29.565 1.00 92.38 567 LEU A C 1
ATOM 3991 O O . LEU A 1 567 ? 5.051 -9.677 -30.081 1.00 92.38 567 LEU A O 1
ATOM 3995 N N . ILE A 1 568 ? 3.161 -8.491 -30.302 1.00 92.31 568 ILE A N 1
ATOM 3996 C CA . ILE A 1 568 ? 3.117 -8.557 -31.767 1.00 92.31 568 ILE A CA 1
ATOM 3997 C C . ILE A 1 568 ? 2.932 -7.180 -32.405 1.00 92.31 568 ILE A C 1
ATOM 3999 O O . ILE A 1 568 ? 2.258 -6.287 -31.890 1.00 92.31 568 ILE A O 1
ATOM 4003 N N . GLY A 1 569 ? 3.459 -7.029 -33.621 1.00 86.31 569 GLY A N 1
ATOM 4004 C CA . GLY A 1 569 ? 3.296 -5.801 -34.407 1.00 86.31 569 GLY A CA 1
ATOM 4005 C C . GLY A 1 569 ? 4.411 -4.768 -34.231 1.00 86.31 569 GLY A C 1
ATOM 4006 O O . GLY A 1 569 ? 4.269 -3.655 -34.736 1.00 86.31 569 GLY A O 1
ATOM 4007 N N . GLU A 1 570 ? 5.523 -5.154 -33.606 1.00 85.69 570 GLU A N 1
ATOM 4008 C CA . GLU A 1 570 ? 6.752 -4.354 -33.473 1.00 85.69 570 GLU A CA 1
ATOM 4009 C C . GLU A 1 570 ? 7.454 -4.131 -34.828 1.00 85.69 570 GLU A C 1
ATOM 4011 O O . GLU A 1 570 ? 8.080 -3.098 -35.077 1.00 85.69 570 GLU A O 1
ATOM 4016 N N . GLY A 1 571 ? 7.263 -5.060 -35.771 1.00 78.75 571 GLY A N 1
ATOM 4017 C CA . GLY A 1 571 ? 7.585 -4.882 -37.182 1.00 78.75 571 GLY A CA 1
ATOM 4018 C C . GLY A 1 571 ? 8.029 -6.174 -37.855 1.00 78.75 571 GLY A C 1
ATOM 4019 O O . GLY A 1 571 ? 9.005 -6.777 -37.450 1.00 78.75 571 GLY A O 1
ATOM 4020 N N . GLY A 1 572 ? 7.382 -6.536 -38.966 1.00 87.38 572 GLY A N 1
ATOM 4021 C CA . GLY A 1 572 ? 7.640 -7.787 -39.682 1.00 87.38 572 GLY A CA 1
ATOM 4022 C C . GLY A 1 572 ? 6.539 -8.825 -39.448 1.00 87.38 572 GLY A C 1
ATOM 4023 O O . GLY A 1 572 ? 5.376 -8.436 -39.357 1.00 87.38 572 GLY A O 1
ATOM 4024 N N . THR A 1 573 ? 6.846 -10.124 -39.504 1.00 94.94 573 THR A N 1
ATOM 4025 C CA . THR A 1 573 ? 5.826 -11.188 -39.411 1.00 94.94 573 THR A CA 1
ATOM 4026 C C . THR A 1 573 ? 6.284 -12.308 -38.492 1.00 94.94 573 THR A C 1
ATOM 4028 O O . THR A 1 573 ? 7.039 -13.190 -38.915 1.00 94.94 573 THR A O 1
ATOM 4031 N N . ASP A 1 574 ? 5.719 -12.329 -37.293 1.00 96.56 574 ASP A N 1
ATOM 4032 C CA . ASP A 1 574 ? 6.128 -13.268 -36.254 1.00 96.56 574 ASP A CA 1
ATOM 4033 C C . ASP A 1 574 ? 5.319 -14.553 -36.312 1.00 96.56 574 ASP A C 1
ATOM 4035 O O . ASP A 1 574 ? 4.186 -14.598 -36.797 1.00 96.56 574 ASP A O 1
ATOM 4039 N N . THR A 1 575 ? 5.931 -15.645 -35.878 1.00 97.75 575 THR A N 1
ATOM 4040 C CA . THR A 1 575 ? 5.333 -16.975 -35.854 1.00 97.75 575 THR A CA 1
ATOM 4041 C C . THR A 1 575 ? 5.307 -17.479 -34.424 1.00 97.75 575 THR A C 1
ATOM 4043 O O . THR A 1 575 ? 6.345 -17.843 -33.881 1.00 97.75 575 THR A O 1
ATOM 4046 N N . ILE A 1 576 ? 4.115 -17.554 -33.841 1.00 98.31 576 ILE A N 1
ATOM 4047 C CA . ILE A 1 576 ? 3.899 -18.134 -32.515 1.00 98.31 576 ILE A CA 1
ATOM 4048 C C . ILE A 1 576 ? 3.555 -19.609 -32.709 1.00 98.31 576 ILE A C 1
ATOM 4050 O O . ILE A 1 576 ? 2.620 -19.952 -33.448 1.00 98.31 576 ILE A O 1
ATOM 4054 N N . THR A 1 577 ? 4.360 -20.491 -32.120 1.00 97.56 577 THR A N 1
ATOM 4055 C CA . THR A 1 577 ? 4.358 -21.915 -32.489 1.00 97.56 577 THR A CA 1
ATOM 4056 C C . THR A 1 577 ? 3.430 -22.789 -31.649 1.00 97.56 577 THR A C 1
ATOM 4058 O O . THR A 1 577 ? 3.044 -23.869 -32.112 1.00 97.56 577 THR A O 1
ATOM 4061 N N . ASP A 1 578 ? 3.040 -22.333 -30.460 1.00 96.25 578 ASP A N 1
ATOM 4062 C CA . ASP A 1 578 ? 2.301 -23.122 -29.473 1.00 96.25 578 ASP A CA 1
ATOM 4063 C C . ASP A 1 578 ? 1.140 -22.399 -28.775 1.00 96.25 578 ASP A C 1
ATOM 4065 O O . ASP A 1 578 ? 0.560 -22.980 -27.864 1.00 96.25 578 ASP A O 1
ATOM 4069 N N . PHE A 1 579 ? 0.710 -21.242 -29.293 1.00 97.31 579 PHE A N 1
ATOM 4070 C CA . PHE A 1 579 ? -0.394 -20.443 -28.741 1.00 97.31 579 PHE A CA 1
ATOM 4071 C C . PHE A 1 579 ? -1.642 -21.267 -28.347 1.00 97.31 579 PHE A C 1
ATOM 4073 O O . PHE A 1 579 ? -2.225 -22.004 -29.162 1.00 97.31 579 PHE A O 1
ATOM 4080 N N . GLN A 1 580 ? -2.105 -21.074 -27.114 1.00 9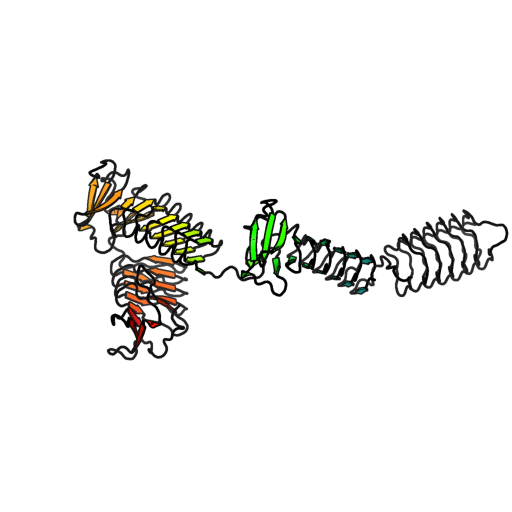4.38 580 GLN A N 1
ATOM 4081 C CA . GLN A 1 580 ? -3.218 -21.752 -26.464 1.00 94.38 580 GLN A CA 1
ATOM 4082 C C . GLN A 1 580 ? -4.375 -20.779 -26.171 1.00 94.38 580 GLN A C 1
ATOM 4084 O O . GLN A 1 580 ? -4.366 -20.027 -25.207 1.00 94.38 580 GLN A O 1
ATOM 4089 N N . ASP A 1 581 ? -5.438 -20.872 -26.975 1.00 90.38 581 ASP A N 1
ATOM 4090 C CA . ASP A 1 581 ? -6.701 -20.124 -26.807 1.00 90.38 581 ASP A CA 1
ATOM 4091 C C . ASP A 1 581 ? -7.260 -20.194 -25.370 1.00 90.38 581 ASP A C 1
ATOM 4093 O O . ASP A 1 581 ? -7.547 -21.287 -24.859 1.00 90.38 581 ASP A O 1
ATOM 4097 N N . GLY A 1 582 ? -7.455 -19.027 -24.747 1.00 86.81 582 GLY A N 1
ATOM 4098 C CA . GLY A 1 582 ? -7.941 -18.879 -23.372 1.00 86.81 582 GLY A CA 1
ATOM 4099 C C . GLY A 1 582 ? -6.949 -19.263 -22.265 1.00 86.81 582 GLY A C 1
ATOM 4100 O O . GLY A 1 582 ? -7.391 -19.480 -21.132 1.00 86.81 582 GLY A O 1
ATOM 4101 N N . ILE A 1 583 ? -5.666 -19.413 -22.600 1.00 92.25 583 ILE A N 1
ATOM 4102 C CA . ILE A 1 583 ? -4.551 -19.558 -21.654 1.00 92.25 583 ILE A CA 1
ATOM 4103 C C . ILE A 1 583 ? -3.513 -18.468 -21.934 1.00 92.25 583 ILE A C 1
ATOM 4105 O O . ILE A 1 583 ? -3.152 -17.769 -20.999 1.00 92.25 583 ILE A O 1
ATOM 4109 N N . ASP A 1 584 ? -3.118 -18.308 -23.196 1.00 96.12 584 ASP A N 1
ATOM 4110 C CA . ASP A 1 584 ? -2.119 -17.326 -23.625 1.00 96.12 584 ASP A CA 1
ATOM 4111 C C . ASP A 1 584 ? -2.778 -16.025 -24.091 1.00 96.12 584 ASP A C 1
ATOM 4113 O O . ASP A 1 584 ? -3.929 -16.022 -24.550 1.00 96.12 584 ASP A O 1
ATOM 4117 N N . GLU A 1 585 ? -2.013 -14.938 -24.051 1.00 96.50 585 GLU A N 1
ATOM 4118 C CA . GLU A 1 585 ? -2.460 -13.591 -24.405 1.00 96.50 585 GLU A CA 1
ATOM 4119 C C . GLU A 1 585 ? -1.575 -12.970 -25.500 1.00 96.50 585 GLU A C 1
ATOM 4121 O O . GLU A 1 585 ? -0.373 -13.223 -25.605 1.00 96.50 585 GLU A O 1
ATOM 4126 N N . LEU A 1 586 ? -2.195 -12.186 -26.387 1.00 95.31 586 LEU A N 1
ATOM 4127 C CA . LEU A 1 586 ? -1.516 -11.423 -27.436 1.00 95.31 586 LEU A CA 1
ATOM 4128 C C . LEU A 1 586 ? -1.541 -9.938 -27.092 1.00 95.31 586 LEU A C 1
ATOM 4130 O O . LEU A 1 586 ? -2.604 -9.323 -27.091 1.00 95.31 586 LEU A O 1
ATOM 4134 N N . GLU A 1 587 ? -0.377 -9.331 -26.940 1.00 92.56 587 GLU A N 1
ATOM 4135 C CA . GLU A 1 587 ? -0.268 -7.893 -26.734 1.00 92.56 587 GLU A CA 1
ATOM 4136 C C . GLU A 1 587 ? 0.021 -7.182 -28.062 1.00 92.56 587 GLU A C 1
ATOM 4138 O O . GLU A 1 587 ? 0.799 -7.650 -28.901 1.00 92.56 587 GLU A O 1
ATOM 4143 N N . LEU A 1 588 ? -0.644 -6.050 -28.304 1.00 87.31 588 LEU A N 1
ATOM 4144 C CA . LEU A 1 588 ? -0.448 -5.254 -29.514 1.00 87.31 588 LEU A CA 1
ATOM 4145 C C . LEU A 1 588 ? 0.537 -4.123 -29.247 1.00 87.31 588 LEU A C 1
ATOM 4147 O O . LEU A 1 588 ? 0.318 -3.296 -28.375 1.00 87.31 588 LEU A O 1
ATOM 4151 N N . PHE A 1 589 ? 1.575 -4.027 -30.076 1.00 79.56 589 PHE A N 1
ATOM 4152 C CA . PHE A 1 589 ? 2.581 -2.979 -29.935 1.00 79.56 589 PHE A CA 1
ATOM 4153 C C . PHE A 1 589 ? 1.997 -1.551 -29.979 1.00 79.56 589 PHE A C 1
ATOM 4155 O O . PHE A 1 589 ? 1.345 -1.153 -30.957 1.00 79.56 589 PHE A O 1
ATOM 4162 N N . GLU A 1 590 ? 2.327 -0.752 -28.956 1.00 70.00 590 GLU A N 1
ATOM 4163 C CA . GLU A 1 590 ? 1.926 0.655 -28.801 1.00 70.00 590 GLU A CA 1
ATOM 4164 C C . GLU A 1 590 ? 3.107 1.657 -28.847 1.00 70.00 590 GLU A C 1
ATOM 4166 O O . GLU A 1 590 ? 3.161 2.612 -28.077 1.00 70.00 590 GLU A O 1
ATOM 4171 N N . GLY A 1 591 ? 4.058 1.510 -29.778 1.00 50.31 591 GLY A N 1
ATOM 4172 C CA . GLY A 1 591 ? 5.194 2.442 -29.906 1.00 50.31 591 GLY A CA 1
ATOM 4173 C C . GLY A 1 591 ? 5.034 3.579 -30.936 1.00 50.31 591 GLY A C 1
ATOM 4174 O O . GLY A 1 591 ? 4.714 3.381 -32.115 1.00 50.31 591 GLY A O 1
ATOM 4175 N N . GLY A 1 592 ? 5.363 4.814 -30.534 1.00 54.94 592 GLY A N 1
ATOM 4176 C CA . GLY A 1 592 ? 5.536 5.967 -31.433 1.00 54.94 592 GLY A CA 1
ATOM 4177 C C . GLY A 1 592 ? 4.240 6.683 -31.860 1.00 54.94 592 GLY A C 1
ATOM 4178 O O . GLY A 1 592 ? 3.457 7.143 -31.040 1.00 54.94 592 GLY A O 1
ATOM 4179 N N . THR A 1 593 ? 4.022 6.888 -33.172 1.00 40.59 593 THR A N 1
ATOM 4180 C CA . THR A 1 593 ? 2.801 7.564 -33.708 1.00 40.59 593 THR A CA 1
ATOM 4181 C C . THR A 1 593 ? 1.733 6.595 -34.221 1.00 40.59 593 THR A C 1
ATOM 4183 O O . THR A 1 593 ? 0.731 7.027 -34.804 1.00 40.59 593 THR A O 1
ATOM 4186 N N . VAL A 1 594 ? 1.960 5.292 -34.058 1.00 47.59 594 VAL A N 1
ATOM 4187 C CA . VAL A 1 594 ? 1.103 4.225 -34.572 1.00 47.59 594 VAL A CA 1
ATOM 4188 C C . VAL A 1 594 ? 0.648 3.392 -33.383 1.00 47.59 594 VAL A C 1
ATOM 4190 O O . VAL A 1 594 ? 1.462 2.725 -32.772 1.00 47.59 594 VAL A O 1
ATOM 4193 N N . GLN A 1 595 ? -0.648 3.436 -33.083 1.00 64.31 595 GLN A N 1
ATOM 4194 C CA . GLN A 1 595 ? -1.278 2.504 -32.149 1.00 64.31 595 GLN A CA 1
ATOM 4195 C C . GLN A 1 595 ? -2.084 1.479 -32.940 1.00 64.31 595 GLN A C 1
ATOM 4197 O O . GLN A 1 595 ? -2.918 1.852 -33.786 1.00 64.31 595 GLN A O 1
ATOM 4202 N N . ILE A 1 596 ? -1.789 0.200 -32.708 1.00 72.94 596 ILE A N 1
ATOM 4203 C CA . ILE A 1 596 ? -2.507 -0.917 -33.311 1.00 72.94 596 ILE A CA 1
ATOM 4204 C C . ILE A 1 596 ? -3.615 -1.321 -32.352 1.00 72.94 596 ILE A C 1
ATOM 4206 O O . ILE A 1 596 ? -3.379 -1.798 -31.260 1.00 72.94 596 ILE A O 1
ATOM 4210 N N . GLU A 1 597 ? -4.848 -1.166 -32.807 1.00 81.75 597 GLU A N 1
ATOM 4211 C CA . GLU A 1 597 ? -6.024 -1.490 -32.007 1.00 81.75 597 GLU A CA 1
ATOM 4212 C C . GLU A 1 597 ? -6.715 -2.730 -32.568 1.00 81.75 597 GLU A C 1
ATOM 4214 O O . GLU A 1 597 ? -6.774 -2.898 -33.792 1.00 81.75 597 GLU A O 1
ATOM 4219 N N . PHE A 1 598 ? -7.347 -3.549 -31.720 1.00 82.44 598 PHE A N 1
ATOM 4220 C CA . PHE A 1 598 ? -7.996 -4.798 -32.147 1.00 82.44 598 PHE A CA 1
ATOM 4221 C C . PHE A 1 598 ? -8.960 -4.613 -33.336 1.00 82.44 598 PHE A C 1
ATOM 4223 O O . PHE A 1 598 ? -8.998 -5.410 -34.276 1.00 82.44 598 PHE A O 1
ATOM 4230 N N . PHE A 1 599 ? -9.731 -3.517 -33.367 1.00 84.06 599 PHE A N 1
ATOM 4231 C CA . PHE A 1 599 ? -10.677 -3.243 -34.461 1.00 84.06 599 PHE A CA 1
ATOM 4232 C C . PHE A 1 599 ? -10.004 -2.931 -35.810 1.00 84.06 599 PHE A C 1
ATOM 4234 O O . PHE A 1 599 ? -10.686 -2.848 -36.838 1.00 84.06 599 PHE A O 1
ATOM 4241 N N . GLN A 1 600 ? -8.689 -2.720 -35.813 1.00 85.19 600 GLN A N 1
ATOM 4242 C CA . GLN A 1 600 ? -7.863 -2.524 -36.997 1.00 85.19 600 GLN A CA 1
ATOM 4243 C C . GLN A 1 600 ? -7.291 -3.840 -37.535 1.00 85.19 600 GLN A C 1
ATOM 4245 O O . GLN A 1 600 ? -6.653 -3.822 -38.591 1.00 85.19 600 GLN A O 1
ATOM 4250 N N . LEU A 1 601 ? -7.547 -4.968 -36.867 1.00 90.75 601 LEU A N 1
ATOM 4251 C CA . LEU A 1 601 ? -7.036 -6.277 -37.248 1.00 90.75 601 LEU A CA 1
ATOM 4252 C C . LEU A 1 601 ? -8.019 -7.053 -38.125 1.00 90.75 601 LEU A C 1
ATOM 4254 O O . LEU A 1 601 ? -9.242 -7.009 -37.985 1.00 90.75 601 LEU A O 1
ATOM 4258 N N . ASN A 1 602 ? -7.453 -7.819 -39.044 1.00 92.81 602 ASN A N 1
ATOM 4259 C CA . ASN A 1 602 ? -8.121 -8.862 -39.789 1.00 92.81 602 ASN A CA 1
ATOM 4260 C C . ASN A 1 602 ? -7.501 -10.205 -39.396 1.00 92.81 602 ASN A C 1
ATOM 4262 O O . ASN A 1 602 ? -6.350 -10.482 -39.741 1.00 92.81 602 ASN A O 1
ATOM 4266 N N . ILE A 1 603 ? -8.301 -11.020 -38.708 1.00 94.06 603 ILE A N 1
ATOM 4267 C CA . ILE A 1 603 ? -7.938 -12.345 -38.205 1.00 94.06 603 ILE A CA 1
ATOM 4268 C C . ILE A 1 603 ? -8.606 -13.395 -39.091 1.00 94.06 603 ILE A C 1
ATOM 4270 O O . ILE A 1 603 ? -9.830 -13.410 -39.263 1.00 94.06 603 ILE A O 1
ATOM 4274 N N . GLY A 1 604 ? -7.814 -14.272 -39.701 1.00 92.81 604 GLY A N 1
ATOM 4275 C CA . GLY A 1 604 ? -8.351 -15.272 -40.616 1.00 92.81 604 GLY A CA 1
ATOM 4276 C C . GLY A 1 604 ? -7.410 -16.436 -40.869 1.00 92.81 604 GLY A C 1
ATOM 4277 O O . GLY A 1 604 ? -6.211 -16.344 -40.653 1.00 92.81 604 GLY A O 1
ATOM 4278 N N . ALA A 1 605 ? -7.964 -17.548 -41.347 1.00 92.56 605 ALA A N 1
ATOM 4279 C CA . ALA A 1 605 ? -7.172 -18.728 -41.671 1.00 92.56 605 ALA A CA 1
ATOM 4280 C C . ALA A 1 605 ? -6.135 -18.431 -42.768 1.00 92.56 605 ALA A C 1
ATOM 4282 O O . ALA A 1 605 ? -6.465 -17.811 -43.787 1.00 92.56 605 ALA A O 1
ATOM 4283 N N . ASP A 1 606 ? -4.918 -18.946 -42.594 1.00 88.81 606 ASP A N 1
ATOM 4284 C CA . ASP A 1 606 ? -3.870 -18.861 -43.606 1.00 88.81 606 ASP A CA 1
ATOM 4285 C C . ASP A 1 606 ? -4.306 -19.589 -44.901 1.00 88.81 606 ASP A C 1
ATOM 4287 O O . ASP A 1 606 ? -4.646 -20.781 -44.878 1.00 88.81 606 ASP A O 1
ATOM 4291 N N . PRO A 1 607 ? -4.299 -18.913 -46.071 1.00 84.00 607 PRO A N 1
ATOM 4292 C CA . PRO A 1 607 ? -4.565 -19.549 -47.360 1.00 84.00 607 PRO A CA 1
ATOM 4293 C C . PRO A 1 607 ? -3.590 -20.684 -47.719 1.00 84.00 607 PRO A C 1
ATOM 4295 O O . PRO A 1 607 ? -3.938 -21.540 -48.541 1.00 84.00 607 PRO A O 1
ATOM 4298 N N . GLY A 1 608 ? -2.372 -20.664 -47.165 1.00 82.12 608 GLY A N 1
ATOM 4299 C CA . GLY A 1 608 ? -1.328 -21.672 -47.350 1.00 82.12 608 GLY A CA 1
ATOM 4300 C C . GLY A 1 608 ? -1.511 -22.910 -46.471 1.00 82.12 608 GLY A C 1
ATOM 4301 O O . GLY A 1 608 ? -1.288 -24.031 -46.942 1.00 82.12 608 GLY A O 1
ATOM 4302 N N . ASN A 1 609 ? -1.983 -22.724 -45.239 1.00 86.88 609 ASN A N 1
ATOM 4303 C CA . ASN A 1 609 ? -2.297 -23.780 -44.286 1.00 86.88 609 ASN A CA 1
ATOM 4304 C C . ASN A 1 609 ? -3.513 -23.397 -43.428 1.00 86.88 609 ASN A C 1
ATOM 4306 O O . ASN A 1 609 ? -3.395 -22.659 -42.463 1.00 86.88 609 ASN A O 1
ATOM 4310 N N . SER A 1 610 ? -4.683 -23.981 -43.703 1.00 84.88 610 SER A N 1
ATOM 4311 C CA . SER A 1 610 ? -5.927 -23.627 -42.997 1.00 84.88 610 SER A CA 1
ATOM 4312 C C . SER A 1 610 ? -5.954 -23.969 -41.500 1.00 84.88 610 SER A C 1
ATOM 4314 O O . SER A 1 610 ? -6.965 -23.710 -40.851 1.00 84.88 610 SER A O 1
ATOM 4316 N N . ASN A 1 611 ? -4.916 -24.631 -40.987 1.00 88.44 611 ASN A N 1
ATOM 4317 C CA . ASN A 1 611 ? -4.745 -24.877 -39.560 1.00 88.44 611 ASN A CA 1
ATOM 4318 C C . ASN A 1 611 ? -3.985 -23.748 -38.853 1.00 88.44 611 ASN A C 1
ATOM 4320 O O . ASN A 1 611 ? -3.905 -23.810 -37.640 1.00 88.44 611 ASN A O 1
ATOM 4324 N N . ASN A 1 612 ? -3.437 -22.772 -39.581 1.00 93.81 612 ASN A N 1
ATOM 4325 C CA . ASN A 1 612 ? -2.781 -21.603 -39.007 1.00 93.81 612 ASN A CA 1
ATOM 4326 C C . ASN A 1 612 ? -3.719 -20.393 -39.091 1.00 93.81 612 ASN A C 1
ATOM 4328 O O . ASN A 1 612 ? -4.533 -20.280 -40.020 1.00 93.81 612 ASN A O 1
ATOM 4332 N N . THR A 1 613 ? -3.566 -19.466 -38.152 1.00 96.44 613 THR A N 1
ATOM 4333 C CA . THR A 1 613 ? -4.261 -18.175 -38.148 1.00 96.44 613 THR A CA 1
ATOM 4334 C C . THR A 1 613 ? -3.294 -17.069 -38.532 1.00 96.44 613 THR A C 1
ATOM 4336 O O . THR A 1 613 ? -2.183 -17.028 -38.027 1.00 96.44 613 THR A O 1
ATOM 4339 N N . LEU A 1 614 ? -3.712 -16.181 -39.433 1.00 96.31 614 LEU A N 1
ATOM 4340 C CA . LEU A 1 614 ? -3.006 -14.949 -39.768 1.00 96.31 614 LEU A CA 1
ATOM 4341 C C . LEU A 1 614 ? -3.697 -13.777 -39.086 1.00 96.31 614 LEU A C 1
ATOM 4343 O O . LEU A 1 614 ? -4.915 -13.610 -39.226 1.00 96.31 614 LEU A O 1
ATOM 4347 N N . ILE A 1 615 ? -2.899 -12.940 -38.440 1.00 95.25 615 ILE A N 1
ATOM 4348 C CA . ILE A 1 615 ? -3.305 -11.646 -37.908 1.00 95.25 615 ILE A CA 1
ATOM 4349 C C . ILE A 1 615 ? -2.665 -10.582 -38.796 1.00 95.25 615 ILE A C 1
ATOM 4351 O O . ILE A 1 615 ? -1.464 -10.601 -39.064 1.00 95.25 615 ILE A O 1
ATOM 4355 N N . SER A 1 616 ? -3.490 -9.687 -39.334 1.00 93.38 616 SER A N 1
ATOM 4356 C CA . SER A 1 616 ? -3.050 -8.688 -40.310 1.00 93.38 616 SER A CA 1
ATOM 4357 C C . SER A 1 616 ? -3.706 -7.334 -40.096 1.00 93.38 616 SER A C 1
ATOM 4359 O O . SER A 1 616 ? -4.857 -7.261 -39.677 1.00 93.38 616 SER A O 1
ATOM 4361 N N . LEU A 1 617 ? -3.018 -6.256 -40.454 1.00 89.81 617 LEU A N 1
ATOM 4362 C CA . LEU A 1 617 ? -3.553 -4.899 -40.379 1.00 89.81 617 LEU A CA 1
ATOM 4363 C C . LEU A 1 617 ? -4.536 -4.635 -41.528 1.00 89.81 617 LEU A C 1
ATOM 4365 O O . LEU A 1 617 ? -4.189 -4.765 -42.704 1.00 89.81 617 LEU A O 1
ATOM 4369 N N . ILE A 1 618 ? -5.754 -4.175 -41.228 1.00 88.62 618 ILE A N 1
ATOM 4370 C CA . ILE A 1 618 ? -6.785 -3.852 -42.236 1.00 88.62 618 ILE A CA 1
ATOM 4371 C C . ILE A 1 618 ? -6.303 -2.761 -43.202 1.00 88.62 618 ILE A C 1
ATOM 4373 O O . ILE A 1 618 ? -6.619 -2.791 -44.396 1.00 88.62 618 ILE A O 1
ATOM 4377 N N . ALA A 1 619 ? -5.566 -1.768 -42.697 1.00 84.75 619 ALA A N 1
ATOM 4378 C CA . ALA A 1 619 ? -5.159 -0.607 -43.483 1.00 84.75 619 ALA A CA 1
ATOM 4379 C C . ALA A 1 619 ? -4.115 -0.950 -44.561 1.00 84.75 619 ALA A C 1
ATOM 4381 O O . ALA A 1 619 ? -4.164 -0.393 -45.663 1.00 84.75 619 ALA A O 1
ATOM 4382 N N . THR A 1 620 ? -3.192 -1.867 -44.261 1.00 86.06 620 THR A N 1
ATOM 4383 C CA . THR A 1 620 ? -2.030 -2.187 -45.109 1.00 86.06 620 THR A CA 1
ATOM 4384 C C . THR A 1 620 ? -2.098 -3.591 -45.723 1.00 86.06 620 THR A C 1
ATOM 4386 O O . THR A 1 620 ? -1.536 -3.809 -46.797 1.00 86.06 620 THR A O 1
ATOM 4389 N N . ASN A 1 621 ? -2.871 -4.510 -45.134 1.00 87.31 621 ASN A N 1
ATOM 4390 C CA . ASN A 1 621 ? -2.812 -5.969 -45.333 1.00 87.31 621 ASN A CA 1
ATOM 4391 C C . ASN A 1 621 ? -1.448 -6.584 -44.987 1.00 87.31 621 ASN A C 1
ATOM 4393 O O . ASN A 1 621 ? -1.098 -7.642 -45.510 1.00 87.31 621 ASN A O 1
ATOM 4397 N N . GLU A 1 622 ? -0.666 -5.901 -44.159 1.00 89.38 622 GLU A N 1
ATOM 4398 C CA . GLU A 1 622 ? 0.554 -6.446 -43.579 1.00 89.38 622 GLU A CA 1
ATOM 4399 C C . GLU A 1 622 ? 0.193 -7.519 -42.557 1.00 89.38 622 GLU A C 1
ATOM 4401 O O . GLU A 1 622 ? -0.748 -7.332 -41.789 1.00 89.38 622 GLU A O 1
ATOM 4406 N N . ILE A 1 623 ? 0.881 -8.658 -42.609 1.00 92.81 623 ILE A N 1
ATOM 4407 C CA . ILE A 1 623 ? 0.709 -9.748 -41.646 1.00 92.81 623 ILE A CA 1
ATOM 4408 C C . ILE A 1 623 ? 1.681 -9.457 -40.513 1.00 92.81 623 ILE A C 1
ATOM 4410 O O . ILE A 1 623 ? 2.867 -9.327 -40.790 1.00 92.81 623 ILE A O 1
ATOM 4414 N N . ILE A 1 624 ? 1.171 -9.352 -39.292 1.00 92.88 624 ILE A N 1
ATOM 4415 C CA . ILE A 1 624 ? 1.985 -9.055 -38.109 1.00 92.88 624 ILE A CA 1
ATOM 4416 C C . ILE A 1 624 ? 2.267 -10.314 -37.292 1.00 92.88 624 ILE A C 1
ATOM 4418 O O . ILE A 1 624 ? 3.333 -10.427 -36.714 1.00 92.88 624 ILE A O 1
ATOM 4422 N N . ALA A 1 625 ? 1.364 -11.300 -37.323 1.00 96.31 625 ALA A N 1
ATOM 4423 C CA . ALA A 1 625 ? 1.570 -12.563 -36.626 1.00 96.31 625 ALA A CA 1
ATOM 4424 C C . ALA A 1 625 ? 0.909 -13.749 -37.343 1.00 96.31 625 ALA A C 1
ATOM 4426 O O . ALA A 1 625 ? -0.119 -13.620 -38.027 1.00 96.31 625 ALA A O 1
ATOM 4427 N N . ILE A 1 626 ? 1.503 -14.923 -37.156 1.00 97.25 626 ILE A N 1
ATOM 4428 C CA . ILE A 1 626 ? 1.023 -16.234 -37.579 1.00 97.25 626 ILE A CA 1
ATOM 4429 C C . ILE A 1 626 ? 0.950 -17.126 -36.342 1.00 97.25 626 ILE A C 1
ATOM 4431 O O . ILE A 1 626 ? 1.975 -17.441 -35.752 1.00 97.25 626 ILE A O 1
ATOM 4435 N N . LEU A 1 627 ? -0.247 -17.597 -36.001 1.00 97.62 627 LEU A N 1
ATOM 4436 C CA . LEU A 1 627 ? -0.431 -18.605 -34.956 1.00 97.62 627 LEU A CA 1
ATOM 4437 C C . LEU A 1 627 ? -0.444 -19.987 -35.611 1.00 97.62 627 LEU A C 1
ATOM 4439 O O . LEU A 1 627 ? -1.373 -20.316 -36.368 1.00 97.62 627 LEU A O 1
ATOM 4443 N N . GLU A 1 628 ? 0.592 -20.794 -35.384 1.00 96.31 628 GLU A N 1
ATOM 4444 C CA . GLU A 1 628 ? 0.674 -22.134 -35.965 1.00 96.31 628 GLU A CA 1
ATOM 4445 C C . GLU A 1 628 ? -0.287 -23.109 -35.283 1.00 96.31 628 GLU A C 1
ATOM 4447 O O . GLU A 1 628 ? -0.380 -23.194 -34.068 1.00 96.31 628 GLU A O 1
ATOM 4452 N N . GLY A 1 629 ? -1.030 -23.889 -36.072 1.00 93.44 629 GLY A N 1
ATOM 4453 C CA . GLY A 1 629 ? -1.924 -24.914 -35.522 1.00 93.44 629 GLY A CA 1
ATOM 4454 C C . GLY A 1 629 ? -3.194 -24.392 -34.833 1.00 93.44 629 GLY A C 1
ATOM 4455 O O . GLY A 1 629 ? -4.052 -25.209 -34.479 1.00 93.44 629 GLY A O 1
ATOM 4456 N N . VAL A 1 630 ? -3.368 -23.073 -34.718 1.00 94.06 630 VAL A N 1
ATOM 4457 C CA . VAL A 1 630 ? -4.544 -22.443 -34.112 1.00 94.06 630 VAL A CA 1
ATOM 4458 C C . VAL A 1 630 ? -5.600 -22.102 -35.159 1.00 94.06 630 VAL A C 1
ATOM 4460 O O . VAL A 1 630 ? -5.326 -21.513 -36.208 1.00 94.06 630 VAL A O 1
ATOM 4463 N N . ASN A 1 631 ? -6.855 -22.455 -34.872 1.00 91.50 631 ASN A N 1
ATOM 4464 C CA . ASN A 1 631 ? -7.975 -22.153 -35.754 1.00 91.50 631 ASN A CA 1
ATOM 4465 C C . ASN A 1 631 ? -8.463 -20.712 -35.559 1.00 91.50 631 ASN A C 1
ATOM 4467 O O . ASN A 1 631 ? -8.886 -20.353 -34.468 1.00 91.50 631 ASN A O 1
ATOM 4471 N N . SER A 1 632 ? -8.563 -19.944 -36.645 1.00 90.94 632 SER A N 1
ATOM 4472 C CA . SER A 1 632 ? -8.906 -18.514 -36.582 1.00 90.94 632 SER A CA 1
ATOM 4473 C C . SER A 1 632 ? -10.313 -18.198 -36.067 1.00 90.94 632 SER A C 1
ATOM 4475 O O . SER A 1 632 ? -10.678 -17.034 -35.981 1.00 90.94 632 SER A O 1
ATOM 4477 N N . SER A 1 633 ? -11.161 -19.208 -35.850 1.00 89.50 633 SER A N 1
ATOM 4478 C CA . SER A 1 633 ? -12.482 -19.032 -35.232 1.00 89.50 633 SER A CA 1
ATOM 4479 C C . SER A 1 633 ? -12.470 -19.102 -33.707 1.00 89.50 633 SER A C 1
ATOM 4481 O O . SER A 1 633 ? -13.519 -18.864 -33.111 1.00 89.50 633 SER A O 1
ATOM 4483 N N . LEU A 1 634 ? -11.330 -19.472 -33.120 1.00 89.44 634 LEU A N 1
ATOM 4484 C CA . LEU A 1 634 ? -11.111 -19.492 -31.678 1.00 89.44 634 LEU A CA 1
ATOM 4485 C C . LEU A 1 634 ? -10.660 -18.119 -31.184 1.00 89.44 634 LEU A C 1
ATOM 4487 O O . LEU A 1 634 ? -11.274 -17.609 -30.267 1.00 89.44 634 LEU A O 1
ATOM 4491 N N . ILE A 1 635 ? -9.766 -17.462 -31.928 1.00 92.25 635 ILE A N 1
ATOM 4492 C CA . ILE A 1 635 ? -9.260 -16.131 -31.586 1.00 92.25 635 ILE A CA 1
ATOM 4493 C C . ILE A 1 635 ? -10.372 -15.073 -31.582 1.00 92.25 635 ILE A C 1
ATOM 4495 O O . ILE A 1 635 ? -11.053 -14.826 -32.590 1.00 92.25 635 ILE A O 1
ATOM 4499 N N . THR A 1 636 ? -10.526 -14.422 -30.439 1.00 87.81 636 THR A N 1
ATOM 4500 C CA . THR A 1 636 ? -11.466 -13.347 -30.144 1.00 87.81 636 THR A CA 1
ATOM 4501 C C . THR A 1 636 ? -10.742 -12.133 -29.564 1.00 87.81 636 THR A C 1
ATOM 4503 O O . THR A 1 636 ? -9.527 -12.083 -29.533 1.00 87.81 636 THR A O 1
ATOM 4506 N N . VAL A 1 637 ? -11.501 -11.120 -29.136 1.00 85.81 637 VAL A N 1
ATOM 4507 C CA . VAL A 1 637 ? -10.949 -9.956 -28.424 1.00 85.81 637 VAL A CA 1
ATOM 4508 C C . VAL A 1 637 ? -10.487 -10.293 -27.005 1.00 85.81 637 VAL A C 1
ATOM 4510 O O . VAL A 1 637 ? -9.815 -9.483 -26.407 1.00 85.81 637 VAL A O 1
ATOM 4513 N N . ALA A 1 638 ? -10.893 -11.438 -26.446 1.00 85.44 638 ALA A N 1
ATOM 4514 C CA . ALA A 1 638 ? -10.490 -11.838 -25.097 1.00 85.44 638 ALA A CA 1
ATOM 4515 C C . ALA A 1 638 ? -9.093 -12.475 -25.055 1.00 85.44 638 ALA A C 1
ATOM 4517 O O . ALA A 1 638 ? -8.619 -12.774 -23.974 1.00 85.44 638 ALA A O 1
ATOM 4518 N N . ASP A 1 639 ? -8.500 -12.719 -26.225 1.00 88.12 639 ASP A N 1
ATOM 4519 C CA . ASP A 1 639 ? -7.144 -13.248 -26.388 1.00 88.12 639 ASP A CA 1
ATOM 4520 C C . ASP A 1 639 ? -6.134 -12.114 -26.644 1.00 88.12 639 ASP A C 1
ATOM 4522 O O . ASP A 1 639 ? -5.001 -12.381 -27.027 1.00 88.12 639 ASP A O 1
ATOM 4526 N N . PHE A 1 640 ? -6.583 -10.857 -26.533 1.00 90.12 640 PHE A N 1
ATOM 4527 C CA . PHE A 1 640 ? -5.753 -9.663 -26.628 1.00 90.12 640 PHE A CA 1
ATOM 4528 C C . PHE A 1 640 ? -5.926 -8.864 -25.345 1.00 90.12 640 PHE A C 1
ATOM 4530 O O . PHE A 1 640 ? -7.078 -8.676 -24.931 1.00 90.12 640 PHE A O 1
ATOM 4537 N N . ASP A 1 641 ? -4.812 -8.416 -24.776 1.00 76.81 641 ASP A N 1
ATOM 4538 C CA . ASP A 1 641 ? -4.800 -7.464 -23.661 1.00 76.81 641 ASP A CA 1
ATOM 4539 C C . ASP A 1 641 ? -5.117 -6.040 -24.161 1.00 76.81 641 ASP A C 1
ATOM 4541 O O . ASP A 1 641 ? -4.594 -5.661 -25.245 1.00 76.81 641 ASP A O 1
#

Sequence (641 aa):
MEGADLSNADFRAPINNPLLTAQLSGAKLKGVNFSNALLSGADLRGAELAESNLSGADFSNANLNNVFAEKSDFTGANFSNATLVQANLKEAIAINSNFMNADLQNANLEKANFTGANLNGANTTAAITIETIFPPGFVPGGSGNGGSNKIDGTSGTDQLGGTPGADEIRGFAGNDILRGLGGNDTLDGGTGRDTLQGGAGNDLLFGNDGNDILRGEADNDILSGGNGNDQLFGNAGADVFVIGEGGTDRVKDFVDGVDSFELFEGINFSNVIIAADPANSNNTQISANGQVIAIVEGVSSNLIDAVDFGEDPLPAEITGTANADVLVGTSEANLINGLGGNDSLEGLGGNDTLLGGAGQDTLAGGDGNDSLEGGAARDILRGGAGNDLLFGNDGNDVLRGEAGDDILSGGNGNDQLFGNAGADVFVIGEGGTDTVKDFVDGADRFELFAGINFSNVIIAADPVNSNNTQISANGQAIAIIEGVSSNLINAADFAGSTSLNQINGTVSDDVLFGSNNADQINALGGNDELSGFGGNDILDGGNGEDFLSGGIGNDTLTGGADPDGFLIGEGGTDTITDFQDGIDELELFEGGTVQIEFFQLNIGADPGNSNNTLISLIATNEIIAILEGVNSSLITVADFD

Mean predicted aligned error: 20.32 Å

Nearest PDB structures (foldseek):
  4ycq-assembly1_A-2  TM=5.771E-01  e=1.596E-07  synthetic construct
  7usl-assembly1_C  TM=2.099E-01  e=5.575E-12  Bordetella pertussis
  5dzb-assembly3_E  TM=3.585E-01  e=3.895E-07  synthetic construct
  2j8k-assembly1_A  TM=3.505E-01  e=4.656E-07  Nostoc punctiforme
  4yei-assembly3_C  TM=3.328E-01  e=7.274E-07  synthetic construct

Solvent-accessible surface area (backbone atoms only — not comparable to full-atom values): 29091 Å² total; per-residue (Å²): 87,60,60,35,81,42,57,57,38,81,55,53,50,94,72,92,64,74,37,53,55,33,51,30,34,46,13,37,28,38,42,18,32,32,32,46,20,45,30,33,45,13,36,30,34,45,14,34,32,29,56,14,40,30,33,43,15,32,31,33,49,12,36,30,33,45,18,37,28,33,51,15,35,30,37,46,14,30,29,37,52,13,37,27,38,46,15,34,32,33,48,14,36,29,32,49,13,34,31,34,46,14,34,29,36,47,13,34,32,34,46,15,34,26,47,64,30,40,54,62,72,38,38,35,47,63,16,42,52,57,78,40,41,60,26,92,95,56,68,70,60,33,61,56,92,62,44,64,47,79,47,76,56,46,80,43,70,40,68,47,61,44,24,68,18,43,22,39,38,37,29,48,27,34,46,23,39,41,35,29,53,18,33,46,20,38,41,36,33,31,37,35,49,27,37,42,35,31,31,38,35,49,18,39,38,34,31,33,42,33,50,24,38,42,32,30,44,30,45,42,18,39,42,31,45,34,37,23,53,20,37,41,33,47,66,42,52,51,22,35,41,42,38,59,65,33,54,46,28,33,38,59,53,78,43,74,96,49,33,36,38,40,70,33,93,89,62,56,73,93,47,52,46,72,35,55,24,92,91,42,68,52,16,17,28,36,26,44,86,93,39,60,24,34,35,37,44,79,38,48,36,90,64,58,61,49,53,36,52,75,41,72,63,73,66,57,60,47,76,58,44,82,44,66,43,80,47,73,58,43,75,50,54,30,38,36,37,30,54,16,32,42,27,39,42,35,28,53,19,31,48,19,39,38,37,31,29,43,21,50,19,37,43,34,28,29,41,31,48,16,39,37,35,28,33,39,48,45,24,37,41,33,28,35,40,32,48,15,38,40,37,27,33,40,28,50,18,37,42,32,28,41,34,32,51,18,40,41,32,40,36,40,19,53,17,40,40,33,46,74,44,53,51,21,36,41,47,38,52,70,28,60,46,25,34,38,60,61,80,45,89,90,53,31,37,42,36,62,29,66,90,57,56,73,91,49,53,44,74,35,55,24,92,89,45,69,53,18,16,27,35,24,45,88,90,39,64,20,30,34,34,45,78,36,48,37,86,70,67,52,74,72,37,34,70,61,65,79,78,53,60,66,43,72,55,58,70,46,65,38,80,46,74,51,43,54,44,58,21,30,41,37,32,56,14,30,50,26,41,37,36,24,54,19,32,45,24,36,42,34,32,38,40,43,49,17,40,41,34,43,38,37,23,48,17,36,41,34,45,51,87,46,50,23,39,35,52,37,59,68,37,54,44,30,35,34,60,56,71,43,90,89,56,30,38,36,35,56,37,72,64,89,95,52,76,63,51,78,90,46,52,43,69,33,56,29,92,90,44,70,46,20,17,33,35,21,37,63,91,78,67,46,52,27,35,32,36,44,74,32,51,39,84,70,70,55,75,86,36,40,111

pLDDT: mean 86.1, std 12.9, range [35.75, 98.81]

Radius of gyration: 41.87 Å; Cα contacts (8 Å, |Δi|>4): 2223; chains: 1; bounding box: 83×46×123 Å

Secondary structure (DSSP, 8-state):
-TT-B-TT-B--TTSS---TT-B-TT-B-TT-B-TT-B-TT-B-TT-B-TT-B-TT-B-TT-B-TT-B-TT-B-TT-B-TT-B-TT-B-TT-B-TT-B-TT-B-TT-B-TT-B-TT-B-TT-B-TT-B-TT-BPPTT-------SSS--EEE--SS--EEE--SS--EEEEEEES-EEEEEESS-EEEEEEES-EEEEEES--EEEEEEES-EEEEEES--EEEEEEE--EEEEEESS-EEEE-SEE-EEE-S--TTT-EEEEPTT--GGGEEEEEETTEEEEEEEEETTEEEEEETT--GGG--SGGGTPPSS-SEEE--SS--EEE--SS--EEE--EES-EEEEEESS-EEE--EES-EEEEEES--EEE--EE--EEEEEESS-EEE--BSS-EEEEEESS-EEE--BS--EEEEEESS-EEEE-SSS-EEESS--BTTBEEEE-TT--GGGEEEEE-SS-TTSEEEEETTEEEEEETT--TTT--GGGGTTTT--S-EE--SS--EEE--SS--EEE--SSS-EEE--EES-EEEEESS--EEE--EE--EEEEESS--EEEE-SSB-EEESS--TTTSEEEEP--TT----GGGEEEEE-SS-TTSEEEEETTT--EEEEETT--TTT--GGGB-